Protein AF-A0A9D7DAE2-F1 (afdb_monomer_lite)

Radius of gyration: 44.85 Å; chains: 1; bounding box: 102×34×111 Å

Secondary structure (DSSP, 8-state):
---GGGSS-S---HHHHHHHHHHSHHHHHHHHHTSPP--HIIIIIHHHHHHHHHHHHHHHHHTTS----SHHHHHHHHHHHHHHHHHHHHHHHHHHHHHHHGGGGT----HHHHHHHHHHHTHHHHHHGGGGGSHHHHHHHHHHHHHHHHHHHHHHHHHHH--SSHHHHHHHHHHHHHHHHHHHHHHHHHHHHHHHHHHHHHHHHHHHTSPPPPPPP------HHHHHHHHHHHHS-BSSPPPHHHHHTTS-SEETTTEEEEEEEEEEETTEEEEEEEEEETTEEEEEEEEEEBTTS-HHHHHHHH-PPPSEEETTEEEEEEEETTEEEEEEE-SS-EEEEEE-SSEEEEEEESS-HHHHHHHHHHH-HHHHHHHH--

Sequence (378 aa):
MTTVDELYGPRPGLFARVRNILIAPQAEWRRIASEDPAPLISSYVLPLALLGAIVSLAANVGYGGHFTLNADLAWKGVSAALYVVFVIVGVSIAAFVINALAPRFGAEANADHAKRLAAYAATPILVATCAAIAPPIAGGVVAAGVIYALVLLALGMQPLMQLREPENSVPRFTVTFTAIAAALFALAATFVGPLIHSGREALTGAIVTVAPPPAAPQIPVRSGAELSVERLSQTNAAFLLIDPARLAEQFPESAPGGFARQSVAVAQGGGIARADAVYRLNASTLSLTIIQFSHDVDSAAFTALLDVKPDGAQQGGYDRTQSIDGRFYAEEVREASSRYIVIGRGVVMIAQGGVTMDQARAAVETIGLQRLEGMFGR

pLDDT: mean 88.46, std 11.74, range [33.94, 97.88]

Foldseek 3Di:
DDDPDVVDDDDDAQVVLLVCCQPPVLVSLLVLLPDDFDPCLVRHQQVLLLVLLVLLLVLCCVVVPDDDPALVNVLSNVVSVVSSVCSSVLLQVQLVLCLVCLVVQAFHRDSRLSSSLSSSLLSQLSVLSSCSNPVVCSVVSNVVSVVSSLVSSLSNCCSRRVGPDSVPRSVVVSVVSVVVSVVVVVVCCVPVVVVSVVVSVVSNVVRCVVDDDPPDDDDDDDDPQLVLLLVCLQPQAFADDDALVVVQVLADQAAPPGWGWDDKDWDDDQQKTKIWIWTDDVPKIKIKMKIFGHNSHDSVVSSVVVVQDDFDDDAQGTWDWDDDPSKIWIWDDHNQKIWIWIRDRRMIMIMIIRDDPVRSVRRVVSSPPVVCCVVGRD

Structure (mmCIF, N/CA/C/O backbone):
data_AF-A0A9D7DAE2-F1
#
_entry.id   AF-A0A9D7DAE2-F1
#
loop_
_atom_site.group_PDB
_atom_site.id
_atom_site.type_symbol
_atom_site.label_atom_id
_atom_site.label_alt_id
_atom_site.label_comp_id
_atom_site.label_asym_id
_atom_site.label_entity_id
_atom_site.label_seq_id
_atom_site.pdbx_PDB_ins_code
_atom_site.Cartn_x
_atom_site.Cartn_y
_atom_site.Cartn_z
_atom_site.occupancy
_atom_site.B_iso_or_equiv
_atom_site.auth_seq_id
_atom_site.auth_comp_id
_atom_site.auth_asym_id
_atom_site.auth_atom_id
_atom_site.pdbx_PDB_model_num
ATOM 1 N N . MET A 1 1 ? -44.362 18.526 43.473 1.00 38.22 1 MET A N 1
ATOM 2 C CA . MET A 1 1 ? -44.055 17.212 42.875 1.00 38.22 1 MET A CA 1
ATOM 3 C C . MET A 1 1 ? -43.552 17.495 41.466 1.00 38.22 1 MET A C 1
ATOM 5 O O . MET A 1 1 ? -44.323 17.475 40.522 1.00 38.22 1 MET A O 1
ATOM 9 N N . THR A 1 2 ? -42.302 17.942 41.359 1.00 33.94 2 THR A N 1
ATOM 10 C CA . THR A 1 2 ? -41.635 18.245 40.088 1.00 33.94 2 THR A CA 1
ATOM 11 C C . THR A 1 2 ? -41.002 16.951 39.604 1.00 33.94 2 THR A C 1
ATOM 13 O O . THR A 1 2 ? -40.150 16.369 40.274 1.00 33.94 2 THR A O 1
ATOM 16 N N . THR A 1 3 ? -41.522 16.424 38.504 1.00 39.72 3 THR A N 1
ATOM 17 C CA . THR A 1 3 ? -41.048 15.187 37.893 1.00 39.72 3 THR A CA 1
ATOM 18 C C . THR A 1 3 ? -39.612 15.376 37.411 1.00 39.72 3 THR A C 1
ATOM 20 O O . THR A 1 3 ? -39.263 16.407 36.845 1.00 39.72 3 THR A O 1
ATOM 23 N N . VAL A 1 4 ? -38.781 14.358 37.637 1.00 44.59 4 VAL A N 1
ATOM 24 C CA . VAL A 1 4 ? -37.342 14.284 37.306 1.00 44.59 4 VAL A CA 1
ATOM 25 C C . VAL A 1 4 ? -37.045 14.538 35.808 1.00 44.59 4 VAL A C 1
ATOM 27 O O . VAL A 1 4 ? -35.896 14.754 35.431 1.00 44.59 4 VAL A O 1
ATOM 30 N N . ASP A 1 5 ? -38.086 14.598 34.977 1.00 41.31 5 ASP A N 1
ATOM 31 C CA . ASP A 1 5 ? -38.067 14.851 33.534 1.00 41.31 5 ASP A CA 1
ATOM 32 C C . ASP A 1 5 ? -37.580 16.257 33.118 1.00 41.31 5 ASP A C 1
ATOM 34 O O . ASP A 1 5 ? -37.055 16.422 32.020 1.00 41.31 5 ASP A O 1
ATOM 38 N N . GLU A 1 6 ? -37.688 17.287 33.969 1.00 41.75 6 GLU A N 1
ATOM 39 C CA . GLU A 1 6 ? -37.270 18.654 33.586 1.00 41.75 6 GLU A CA 1
ATOM 40 C C . GLU A 1 6 ? -35.762 18.922 33.752 1.00 41.75 6 GLU A C 1
ATOM 42 O O . GLU A 1 6 ? -35.220 19.829 33.120 1.00 41.75 6 GLU A O 1
ATOM 47 N N . LEU A 1 7 ? -35.048 18.132 34.564 1.00 40.34 7 LEU A N 1
ATOM 48 C CA . LEU A 1 7 ? -33.612 18.343 34.821 1.00 40.34 7 LEU A CA 1
ATOM 49 C C . LEU A 1 7 ? -32.708 17.773 33.718 1.00 40.34 7 LEU A C 1
ATOM 51 O O . LEU A 1 7 ? -31.549 18.171 33.591 1.00 40.34 7 LEU A O 1
ATOM 55 N N . TYR A 1 8 ? -33.241 16.871 32.894 1.00 47.28 8 TYR A N 1
ATOM 56 C CA . TYR A 1 8 ? -32.521 16.221 31.810 1.00 47.28 8 TYR A CA 1
ATOM 57 C C . TYR A 1 8 ? -33.425 16.200 30.582 1.00 47.28 8 TYR A C 1
ATOM 59 O O . TYR A 1 8 ? -34.114 15.218 30.351 1.00 47.28 8 TYR A O 1
ATOM 67 N N . GLY A 1 9 ? -33.415 17.280 29.791 1.00 56.16 9 GLY A N 1
ATOM 68 C CA . GLY A 1 9 ? -34.181 17.369 28.540 1.00 56.16 9 GLY A CA 1
ATOM 69 C C . GLY A 1 9 ? -33.948 16.192 27.564 1.00 56.16 9 GLY A C 1
ATOM 70 O O . GLY A 1 9 ? -33.180 15.273 27.867 1.00 56.16 9 GLY A O 1
ATOM 71 N N . PRO A 1 10 ? -34.552 16.210 26.359 1.00 64.69 10 PRO A N 1
ATOM 72 C CA . PRO 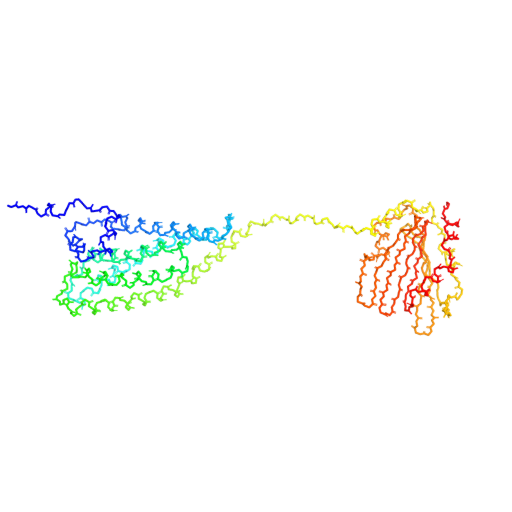A 1 10 ? -34.526 15.083 25.418 1.00 64.69 10 PRO A CA 1
ATOM 73 C C . PRO A 1 10 ? -33.120 14.495 25.226 1.00 64.69 10 PRO A C 1
ATOM 75 O O . PRO A 1 10 ? -32.122 15.225 25.285 1.00 64.69 10 PRO A O 1
ATOM 78 N N . ARG A 1 11 ? -33.045 13.166 25.018 1.00 69.56 11 ARG A N 1
ATOM 79 C CA . ARG A 1 11 ? -31.779 12.426 24.848 1.00 69.56 11 ARG A CA 1
ATOM 80 C C . ARG A 1 11 ? -30.824 13.232 23.954 1.00 69.56 11 ARG A C 1
ATOM 82 O O . ARG A 1 11 ? -31.198 13.556 22.824 1.00 69.56 11 ARG A O 1
ATOM 89 N N . PRO A 1 12 ? -29.618 13.580 24.436 1.00 76.75 12 PRO A N 1
ATOM 90 C CA . PRO A 1 12 ? -28.704 14.417 23.679 1.00 76.75 12 PRO A CA 1
ATOM 91 C C . PRO A 1 12 ? -28.351 13.728 22.361 1.00 76.75 12 PRO A C 1
ATOM 93 O O . PRO A 1 12 ? -28.121 12.517 22.319 1.00 76.75 12 PRO A O 1
ATOM 96 N N . GLY A 1 13 ? -28.290 14.513 21.283 1.00 84.56 13 GLY A N 1
ATOM 97 C CA . GLY A 1 13 ? -27.824 14.023 19.988 1.00 84.56 13 GLY A CA 1
ATOM 98 C C . GLY A 1 13 ? -26.397 13.467 20.070 1.00 84.56 13 GLY A C 1
ATOM 99 O O . GLY A 1 13 ? -25.650 13.789 20.997 1.00 84.56 13 GLY A O 1
ATOM 100 N N . LEU A 1 14 ? -26.000 12.660 19.078 1.00 88.25 14 LEU A N 1
ATOM 101 C CA . LEU A 1 14 ? -24.721 11.931 19.059 1.00 88.25 14 LEU A CA 1
ATOM 102 C C . LEU A 1 14 ? -23.519 12.813 19.429 1.00 88.25 14 LEU A C 1
ATOM 104 O O . LEU A 1 14 ? -22.756 12.475 20.328 1.00 88.25 14 LEU A O 1
ATOM 108 N N . PHE A 1 15 ? -23.385 13.975 18.785 1.00 90.31 15 PHE A N 1
ATOM 109 C CA . PHE A 1 15 ? -22.288 14.906 19.055 1.00 90.31 15 PHE A CA 1
ATOM 110 C C . PHE A 1 15 ? -22.297 15.430 20.498 1.00 90.31 15 PHE A C 1
ATOM 112 O O . PHE A 1 15 ? -21.257 15.464 21.153 1.00 90.31 15 PHE A O 1
ATOM 119 N N . ALA A 1 16 ? -23.470 15.807 21.017 1.00 91.69 16 ALA A N 1
ATOM 120 C CA . ALA A 1 16 ? -23.602 16.289 22.388 1.00 91.69 16 ALA A CA 1
ATOM 121 C C . ALA A 1 16 ? -23.250 15.189 23.401 1.00 91.69 16 ALA A C 1
ATOM 123 O O . ALA A 1 16 ? -22.529 15.464 24.357 1.00 91.69 16 ALA A O 1
ATOM 124 N N . ARG A 1 17 ? -23.675 13.941 23.153 1.00 93.75 17 ARG A N 1
ATOM 125 C CA . ARG A 1 17 ? -23.301 12.776 23.966 1.00 93.75 17 ARG A CA 1
ATOM 126 C C . ARG A 1 17 ? -21.788 12.557 23.980 1.00 93.75 17 ARG A C 1
ATOM 128 O O . ARG A 1 17 ? -21.206 12.467 25.056 1.00 93.75 17 ARG A O 1
ATOM 135 N N . VAL A 1 18 ? -21.159 12.517 22.802 1.00 95.25 18 VAL A N 1
ATOM 136 C CA . VAL A 1 18 ? -19.705 12.333 22.646 1.00 95.25 18 VAL A CA 1
ATOM 137 C C . VAL A 1 18 ? -18.937 13.440 23.362 1.00 95.25 18 VAL A C 1
ATOM 139 O O . VAL A 1 18 ? -18.018 13.170 24.126 1.00 95.25 18 VAL A O 1
ATOM 142 N N . ARG A 1 19 ? -19.331 14.701 23.176 1.00 94.75 19 ARG A N 1
ATOM 143 C CA . ARG A 1 19 ? -18.698 15.829 23.864 1.00 94.75 19 ARG A CA 1
ATOM 144 C C . ARG A 1 19 ? -18.835 15.707 25.380 1.00 94.75 19 ARG A C 1
ATOM 146 O O . ARG A 1 19 ? -17.855 15.868 26.099 1.00 94.75 19 ARG A O 1
ATOM 153 N N . ASN A 1 20 ? -20.041 15.445 25.875 1.00 94.81 20 ASN A N 1
ATOM 154 C CA . ASN A 1 20 ? -20.296 15.428 27.309 1.00 94.81 20 ASN A CA 1
ATOM 155 C C . ASN A 1 20 ? -19.577 14.269 28.006 1.00 94.81 20 ASN A C 1
ATOM 157 O O . ASN A 1 20 ? -19.015 14.482 29.076 1.00 94.81 20 ASN A O 1
ATOM 161 N N . ILE A 1 21 ? -19.531 13.076 27.401 1.00 95.94 21 ILE A N 1
ATOM 162 C CA . ILE A 1 21 ? -18.810 11.942 27.996 1.00 95.94 21 ILE A CA 1
ATOM 163 C C . ILE A 1 21 ? -17.293 12.182 28.014 1.00 95.94 21 ILE A C 1
ATOM 165 O O . ILE A 1 21 ? -16.621 11.699 28.917 1.00 95.94 21 ILE A O 1
ATOM 169 N N . LEU A 1 22 ? -16.755 12.963 27.068 1.00 96.38 22 LEU A N 1
ATOM 170 C CA . LEU A 1 22 ? -15.329 13.303 27.013 1.00 96.38 22 LEU A CA 1
ATOM 171 C C . LEU A 1 22 ? -14.930 14.488 27.906 1.00 96.38 22 LEU A C 1
ATOM 173 O O . LEU A 1 22 ? -13.782 14.567 28.327 1.00 96.38 22 LEU A O 1
ATOM 177 N N . ILE A 1 23 ? -15.836 15.434 28.167 1.00 96.62 23 ILE A N 1
ATOM 178 C CA . ILE A 1 23 ? -15.514 16.678 28.894 1.00 96.62 23 ILE A CA 1
ATOM 179 C C . ILE A 1 23 ? -16.057 16.660 30.329 1.00 96.62 23 ILE A C 1
ATOM 181 O O . ILE A 1 23 ? -15.416 17.173 31.241 1.00 96.62 23 ILE A O 1
ATOM 185 N N . ALA A 1 24 ? -17.226 16.057 30.551 1.00 94.88 24 ALA A N 1
ATOM 186 C CA . ALA A 1 24 ? -17.917 16.010 31.840 1.00 94.88 24 ALA A CA 1
ATOM 187 C C . ALA A 1 24 ? -18.358 14.573 32.208 1.00 94.88 24 ALA A C 1
ATOM 189 O O . ALA A 1 24 ? -19.539 14.336 32.494 1.00 94.88 24 ALA A O 1
ATOM 190 N N . PRO A 1 25 ? -17.428 13.596 32.246 1.00 95.00 25 PRO A N 1
ATOM 191 C CA . PRO A 1 25 ? -17.756 12.171 32.305 1.00 95.00 25 PRO A CA 1
ATOM 192 C C . PRO A 1 25 ? -18.604 11.773 33.516 1.00 95.00 25 PRO A C 1
ATOM 194 O O . PRO A 1 25 ? -19.551 11.010 33.382 1.00 95.00 25 PRO A O 1
ATOM 197 N N . GLN A 1 26 ? -18.315 12.301 34.708 1.00 93.00 26 GLN A N 1
ATOM 198 C CA . GLN A 1 26 ? -19.046 11.940 35.933 1.00 93.00 26 GLN A CA 1
ATOM 199 C C . GLN A 1 26 ? -20.511 12.401 35.923 1.00 93.00 26 GLN A C 1
ATOM 201 O O . GLN A 1 26 ? -21.384 11.742 36.488 1.00 93.00 26 GLN A O 1
ATOM 206 N N . ALA A 1 27 ? -20.790 13.568 35.336 1.00 92.69 27 ALA A N 1
ATOM 207 C CA . ALA A 1 27 ? -22.156 14.060 35.184 1.00 92.69 27 ALA A CA 1
ATOM 208 C C . ALA A 1 27 ? -22.896 13.249 34.114 1.00 92.69 27 ALA A C 1
ATOM 210 O O . ALA A 1 27 ? -24.037 12.840 34.326 1.00 92.69 27 ALA A O 1
ATOM 211 N N . GLU A 1 28 ? -22.217 12.954 33.007 1.00 94.06 28 GLU A N 1
ATOM 212 C CA . GLU A 1 28 ? -22.802 12.217 31.894 1.00 94.06 28 GLU A CA 1
ATOM 213 C C . GLU A 1 28 ? -23.089 10.749 32.249 1.00 94.06 28 GLU A C 1
ATOM 215 O O . GLU A 1 28 ? -24.164 10.252 31.931 1.00 94.06 28 GLU A O 1
ATOM 220 N N . TRP A 1 29 ? -22.209 10.067 32.992 1.00 95.12 29 TRP A N 1
ATOM 221 C CA . TRP A 1 29 ? -22.459 8.699 33.466 1.00 95.12 29 TRP A CA 1
ATOM 222 C C . TRP A 1 29 ? -23.688 8.596 34.372 1.00 95.12 29 TRP A C 1
ATOM 224 O O . TRP A 1 29 ? -24.456 7.643 34.247 1.00 95.12 29 TRP A O 1
ATOM 234 N N . ARG A 1 30 ? -23.910 9.585 35.251 1.00 92.00 30 ARG A N 1
ATOM 235 C CA . ARG A 1 30 ? -25.119 9.647 36.091 1.00 92.00 30 ARG A CA 1
ATOM 236 C C . ARG A 1 30 ? -26.384 9.769 35.247 1.00 92.00 30 ARG A C 1
ATOM 238 O O . ARG A 1 30 ? -27.369 9.108 35.548 1.00 92.00 30 ARG A O 1
ATOM 245 N N . ARG A 1 31 ? -26.333 10.558 34.170 1.00 91.44 31 ARG A N 1
ATOM 246 C CA . ARG A 1 31 ? -27.439 10.682 33.215 1.00 91.44 31 ARG A CA 1
ATOM 247 C C . ARG A 1 31 ? -27.664 9.389 32.426 1.00 91.44 31 ARG A C 1
ATOM 249 O O . ARG A 1 31 ? -28.794 8.941 32.308 1.00 91.44 31 ARG A O 1
ATOM 256 N N . ILE A 1 32 ? -26.603 8.755 31.924 1.00 92.12 32 ILE A N 1
ATOM 257 C CA . ILE A 1 32 ? -26.689 7.490 31.168 1.00 92.12 32 ILE A CA 1
ATOM 258 C C . ILE A 1 32 ? -27.305 6.368 32.017 1.00 92.12 32 ILE A C 1
ATOM 260 O O . ILE A 1 32 ? -28.042 5.530 31.493 1.00 92.12 32 ILE A O 1
ATOM 264 N N . ALA A 1 33 ? -27.011 6.344 33.319 1.00 89.62 33 ALA A N 1
ATOM 265 C CA . ALA A 1 33 ? -27.566 5.359 34.242 1.00 89.62 33 ALA A CA 1
ATOM 266 C C . ALA A 1 33 ? -29.092 5.477 34.406 1.00 89.62 33 ALA A C 1
ATOM 268 O O . ALA A 1 33 ? -29.746 4.463 34.627 1.00 89.62 33 ALA A O 1
ATOM 269 N N . SER A 1 34 ? -29.664 6.677 34.256 1.00 87.69 34 SER A N 1
ATOM 270 C CA . SER A 1 34 ? -31.111 6.910 34.361 1.00 87.69 34 SER A CA 1
ATOM 271 C C . SER A 1 34 ? -31.864 6.801 33.031 1.00 87.69 34 SER A C 1
ATOM 273 O O . SER A 1 34 ? -33.070 7.014 32.999 1.00 87.69 34 SER A O 1
ATOM 275 N N . GLU A 1 35 ? -31.182 6.520 31.919 1.00 87.38 35 GLU A N 1
ATOM 276 C CA . GLU A 1 35 ? -31.814 6.460 30.598 1.00 87.38 35 GLU A CA 1
ATOM 277 C C . GLU A 1 35 ? -32.390 5.080 30.266 1.00 87.38 35 GLU A C 1
ATOM 279 O O . GLU A 1 35 ? -31.825 4.037 30.610 1.00 87.38 35 GLU A O 1
ATOM 284 N N . ASP A 1 36 ? -33.468 5.065 29.482 1.00 83.38 36 ASP A N 1
ATOM 285 C CA . ASP A 1 36 ? -34.038 3.822 28.962 1.00 83.38 36 ASP A CA 1
ATOM 286 C C . ASP A 1 36 ? -33.060 3.076 28.036 1.00 83.38 36 ASP A C 1
ATOM 288 O O . ASP A 1 36 ? -32.131 3.679 27.481 1.00 83.38 36 ASP A O 1
ATOM 292 N N . PRO A 1 37 ? -33.258 1.766 27.812 1.00 79.50 37 PRO A N 1
ATOM 293 C CA . PRO A 1 37 ? -32.494 1.010 26.826 1.00 79.50 37 PRO A CA 1
ATOM 294 C C . PRO A 1 37 ? -32.535 1.640 25.430 1.00 79.50 37 PRO A C 1
ATOM 296 O O . PRO A 1 37 ? -33.522 2.248 25.008 1.00 79.50 37 PRO A O 1
ATOM 299 N N . ALA A 1 38 ? -31.425 1.507 24.708 1.00 81.88 38 ALA A N 1
ATOM 300 C CA . ALA A 1 38 ? -31.277 1.976 23.339 1.00 81.88 38 ALA A CA 1
ATOM 301 C C . ALA A 1 38 ? -30.402 0.995 22.543 1.00 81.88 38 ALA A C 1
ATOM 303 O O . ALA A 1 38 ? -29.511 0.363 23.121 1.00 81.88 38 ALA A O 1
ATOM 304 N N . PRO A 1 39 ? -30.609 0.873 21.220 1.00 86.06 39 PRO A N 1
ATOM 305 C CA . PRO A 1 39 ? -29.785 0.032 20.359 1.00 86.06 39 PRO A CA 1
ATOM 306 C C . PRO A 1 39 ? -28.421 0.695 20.094 1.00 86.06 39 PRO A C 1
ATOM 308 O O . PRO A 1 39 ? -28.148 1.211 19.014 1.00 86.06 39 PRO A O 1
ATOM 311 N N . LEU A 1 40 ? -27.545 0.676 21.102 1.00 90.44 40 LEU A N 1
ATOM 312 C CA . LEU A 1 40 ? -26.282 1.426 21.115 1.00 90.44 40 LEU A CA 1
ATOM 313 C C . LEU A 1 40 ? -25.340 1.104 19.956 1.00 90.44 40 LEU A C 1
ATOM 315 O O . LEU A 1 40 ? -24.618 1.987 19.495 1.00 90.44 40 LEU A O 1
ATOM 319 N N . ILE A 1 41 ? -25.331 -0.143 19.478 1.00 90.19 41 ILE A N 1
ATOM 320 C CA . ILE A 1 41 ? -24.462 -0.520 18.361 1.00 90.19 41 ILE A CA 1
ATOM 321 C C . ILE A 1 41 ? -24.855 0.270 17.112 1.00 90.19 41 ILE A C 1
ATOM 323 O O . ILE A 1 41 ? -23.998 0.923 16.531 1.00 90.19 41 ILE A O 1
ATOM 327 N N . SER A 1 42 ? -26.132 0.279 16.726 1.00 90.31 42 SER A N 1
ATOM 328 C CA . SER A 1 42 ? -26.582 0.971 15.514 1.00 90.31 42 SER A CA 1
ATOM 329 C C . SER A 1 42 ? -26.685 2.486 15.692 1.00 90.31 42 SER A C 1
ATOM 331 O O . SER A 1 42 ? -26.388 3.220 14.756 1.00 90.31 42 SER A O 1
ATOM 333 N N . SER A 1 43 ? -27.091 2.970 16.872 1.00 90.94 43 SER A N 1
ATOM 334 C CA . SER A 1 43 ? -27.352 4.399 17.092 1.00 90.94 43 SER A CA 1
ATOM 335 C C . SER A 1 43 ? -26.140 5.205 17.572 1.00 90.94 43 SER A C 1
ATOM 337 O O . SER A 1 43 ? -26.180 6.431 17.506 1.00 90.94 43 SER A O 1
ATOM 339 N N . TYR A 1 44 ? -25.089 4.556 18.088 1.00 93.94 44 TYR A N 1
ATOM 340 C CA . TYR A 1 44 ? -23.930 5.237 18.683 1.00 93.94 44 TYR A CA 1
ATOM 341 C C . TYR A 1 44 ? -22.591 4.715 18.151 1.00 93.94 44 TYR A C 1
ATOM 343 O O . TYR A 1 44 ? -21.810 5.483 17.597 1.00 93.94 44 TYR A O 1
ATOM 351 N N . VAL A 1 45 ? -22.325 3.412 18.272 1.00 95.88 45 VAL A N 1
ATOM 352 C CA . VAL A 1 45 ? -21.012 2.839 17.920 1.00 95.88 45 VAL A CA 1
ATOM 353 C C . VAL A 1 45 ? -20.791 2.830 16.408 1.00 95.88 45 VAL A C 1
ATOM 355 O O . VAL A 1 45 ? -19.751 3.285 15.943 1.00 95.88 45 VAL A O 1
ATOM 358 N N . LEU A 1 46 ? -21.769 2.356 15.634 1.00 95.12 46 LEU A N 1
ATOM 359 C CA . LEU A 1 46 ? -21.704 2.265 14.177 1.00 95.12 46 LEU A CA 1
ATOM 360 C C . LEU A 1 46 ? -21.454 3.622 13.496 1.00 95.12 46 LEU A C 1
ATOM 362 O O . LEU A 1 46 ? -20.523 3.684 12.697 1.00 95.12 46 LEU A O 1
ATOM 366 N N . PRO A 1 47 ? -22.190 4.716 13.786 1.00 94.81 47 PRO A N 1
ATOM 367 C CA . PRO A 1 47 ? -21.911 6.000 13.144 1.00 94.81 47 PRO A CA 1
ATOM 368 C C . PRO A 1 47 ? -20.516 6.547 13.486 1.00 94.81 47 PRO A C 1
ATOM 370 O O . PRO A 1 47 ? -19.864 7.119 12.615 1.00 94.81 47 PRO A O 1
ATOM 373 N N . LEU A 1 48 ? -20.013 6.331 14.708 1.00 95.12 48 LEU A N 1
ATOM 374 C CA . LEU A 1 48 ? -18.647 6.722 15.082 1.00 95.12 48 LEU A CA 1
ATOM 375 C C . LEU A 1 48 ? -17.583 5.852 14.400 1.00 95.12 48 LEU A C 1
ATOM 377 O O . LEU A 1 48 ? -16.563 6.367 13.945 1.00 95.12 48 LEU A O 1
ATOM 381 N N . ALA A 1 49 ? -17.832 4.548 14.281 1.00 96.25 49 ALA A N 1
ATOM 382 C CA . ALA A 1 49 ? -16.968 3.632 13.547 1.00 96.25 49 ALA A CA 1
ATOM 383 C C . ALA A 1 49 ? -16.918 3.990 12.055 1.00 96.25 49 ALA A C 1
ATOM 385 O O . ALA A 1 49 ? -15.843 4.037 11.468 1.00 96.25 49 ALA A O 1
ATOM 386 N N . LEU A 1 50 ? -18.059 4.312 11.441 1.00 95.81 50 LEU A N 1
ATOM 387 C CA . LEU A 1 50 ? -18.118 4.758 10.048 1.00 95.81 50 LEU A CA 1
ATOM 388 C C . LEU A 1 50 ? -17.364 6.074 9.846 1.00 95.81 50 LEU A C 1
ATOM 390 O O . LEU A 1 50 ? -16.605 6.192 8.887 1.00 95.81 50 LEU A O 1
ATOM 394 N N . LEU A 1 51 ? -17.511 7.035 10.764 1.00 94.81 51 LEU A N 1
ATOM 395 C CA . LEU A 1 51 ? -16.745 8.280 10.723 1.00 94.81 51 LEU A CA 1
ATOM 396 C C . LEU A 1 51 ? -15.236 8.000 10.756 1.00 94.81 51 LEU A C 1
ATOM 398 O O . LEU A 1 51 ? -14.511 8.478 9.886 1.00 94.81 51 LEU A O 1
ATOM 402 N N . GLY A 1 52 ? -14.773 7.181 11.704 1.00 93.38 52 GLY A N 1
ATOM 403 C CA . GLY A 1 52 ? -13.364 6.791 11.797 1.00 93.38 52 GLY A CA 1
ATOM 404 C C . GLY A 1 52 ? -12.861 6.060 10.548 1.00 93.38 52 GLY A C 1
ATOM 405 O O . GLY A 1 52 ? -11.753 6.332 10.086 1.00 93.38 52 GLY A O 1
ATOM 406 N N . ALA A 1 53 ? -13.687 5.192 9.954 1.00 94.88 53 ALA A N 1
ATOM 407 C CA . ALA A 1 53 ? -13.370 4.465 8.725 1.00 94.88 53 ALA A CA 1
ATOM 408 C C . ALA A 1 53 ? -13.187 5.414 7.534 1.00 94.88 53 ALA A C 1
ATOM 410 O O . ALA A 1 53 ? -12.191 5.322 6.819 1.00 94.88 53 ALA A O 1
ATOM 411 N N . ILE A 1 54 ? -14.121 6.353 7.350 1.00 94.69 54 ILE A N 1
ATOM 412 C CA . ILE A 1 54 ? -14.088 7.346 6.269 1.00 94.69 54 ILE A CA 1
ATOM 413 C C . ILE A 1 54 ? -12.878 8.266 6.431 1.00 94.69 54 ILE A C 1
ATOM 415 O O . ILE A 1 54 ? -12.147 8.491 5.470 1.00 94.69 54 ILE A O 1
ATOM 419 N N . VAL A 1 55 ? -12.640 8.767 7.646 1.00 93.25 55 VAL A N 1
ATOM 420 C CA . VAL A 1 55 ? -11.511 9.657 7.942 1.00 93.25 55 VAL A CA 1
ATOM 421 C C . VAL A 1 55 ? -10.181 8.947 7.700 1.00 93.25 55 VAL A C 1
ATOM 423 O O . VAL A 1 55 ? -9.299 9.491 7.036 1.00 93.25 55 VAL A O 1
ATOM 426 N N . SER A 1 56 ? -10.052 7.711 8.183 1.00 89.81 56 SER A N 1
ATOM 427 C CA . SER A 1 56 ? -8.846 6.907 7.982 1.00 89.81 56 SER A CA 1
ATOM 428 C C . SER A 1 56 ? -8.626 6.596 6.505 1.00 89.81 56 SER A C 1
ATOM 430 O O . SER A 1 56 ? -7.507 6.740 6.017 1.00 89.81 56 SER A O 1
ATOM 432 N N . LEU A 1 57 ? -9.673 6.220 5.766 1.00 91.31 57 LEU A N 1
ATOM 433 C CA . LEU A 1 57 ? -9.589 5.968 4.328 1.00 91.31 57 LEU A CA 1
ATOM 434 C C . LEU A 1 57 ? -9.146 7.225 3.570 1.00 91.31 57 LEU A C 1
ATOM 436 O O . LEU A 1 57 ? -8.198 7.163 2.789 1.00 91.31 57 LEU A O 1
ATOM 440 N N . ALA A 1 58 ? -9.781 8.367 3.839 1.00 90.25 58 ALA A N 1
ATOM 441 C CA . ALA A 1 58 ? -9.450 9.640 3.209 1.00 90.25 58 ALA A CA 1
ATOM 442 C C . ALA A 1 58 ? -7.998 10.054 3.487 1.00 90.25 58 ALA A C 1
ATOM 444 O O . ALA A 1 58 ? -7.286 10.439 2.561 1.00 90.25 58 ALA A O 1
ATOM 445 N N . ALA A 1 59 ? -7.528 9.907 4.730 1.00 87.69 59 ALA A N 1
ATOM 446 C CA . ALA A 1 59 ? -6.140 10.187 5.088 1.00 87.69 59 ALA A CA 1
ATOM 447 C C . ALA A 1 59 ? -5.159 9.251 4.360 1.00 87.69 59 ALA A C 1
ATOM 449 O O . ALA A 1 59 ? -4.188 9.714 3.767 1.00 87.69 59 ALA A O 1
ATOM 450 N N . ASN A 1 60 ? -5.435 7.943 4.331 1.00 83.94 60 ASN A N 1
ATOM 451 C CA . ASN A 1 60 ? -4.584 6.960 3.648 1.00 83.94 60 ASN A CA 1
ATOM 452 C C . ASN A 1 60 ? -4.520 7.174 2.127 1.00 83.94 60 ASN A C 1
ATOM 454 O O . ASN A 1 60 ? -3.501 6.878 1.500 1.00 83.94 60 ASN A O 1
ATOM 458 N N . VAL A 1 61 ? -5.596 7.675 1.520 1.00 85.88 61 VAL A N 1
ATOM 459 C CA . VAL A 1 61 ? -5.611 8.061 0.104 1.00 85.88 61 VAL A CA 1
ATOM 460 C C . VAL A 1 61 ? -4.855 9.377 -0.106 1.00 85.88 61 VAL A C 1
ATOM 462 O O . VAL A 1 61 ? -4.019 9.449 -1.002 1.00 85.88 61 VAL A O 1
ATOM 465 N N . GLY A 1 62 ? -5.085 10.385 0.741 1.00 83.50 62 GLY A N 1
ATOM 466 C CA . GLY A 1 62 ? -4.477 11.714 0.624 1.00 83.50 62 GLY A CA 1
ATOM 467 C C . GLY A 1 62 ? -2.958 11.725 0.817 1.00 83.50 62 GLY A C 1
ATOM 468 O O . GLY A 1 62 ? -2.242 12.308 0.008 1.00 83.50 62 GLY A O 1
ATOM 469 N N . TYR A 1 63 ? -2.442 11.029 1.835 1.00 77.25 63 TYR A N 1
ATOM 470 C CA . TYR A 1 63 ? -0.994 10.907 2.071 1.00 77.25 63 TYR A CA 1
ATOM 471 C C . TYR A 1 63 ? -0.295 9.954 1.100 1.00 77.25 63 TYR A C 1
ATOM 473 O O . TYR A 1 63 ? 0.925 9.998 0.965 1.00 77.25 63 TYR A O 1
ATOM 481 N N . GLY A 1 64 ? -1.058 9.104 0.412 1.00 67.19 64 GLY A N 1
ATOM 482 C CA . GLY A 1 64 ? -0.534 8.151 -0.556 1.00 67.19 64 GLY A CA 1
ATOM 483 C C . GLY A 1 64 ? -0.056 8.778 -1.864 1.00 67.19 64 GLY A C 1
ATOM 484 O O . GLY A 1 64 ? 0.478 8.038 -2.673 1.00 67.19 64 GLY A O 1
ATOM 485 N N . GLY A 1 65 ? -0.256 10.083 -2.104 1.00 57.81 65 GLY A N 1
ATOM 486 C CA . GLY A 1 65 ? 0.306 10.851 -3.232 1.00 57.81 65 GLY A CA 1
ATOM 487 C C . GLY A 1 65 ? -0.253 10.543 -4.631 1.00 57.81 65 GLY A C 1
ATOM 488 O O . GLY A 1 65 ? -0.101 11.354 -5.540 1.00 57.81 65 GLY A O 1
ATOM 489 N N . HIS A 1 66 ? -0.923 9.403 -4.817 1.00 61.59 66 HIS A N 1
ATOM 490 C CA . HIS A 1 66 ? -1.392 8.930 -6.119 1.00 61.59 66 HIS A CA 1
ATOM 491 C C . HIS A 1 66 ? -2.782 8.289 -5.975 1.00 61.59 66 HIS A C 1
ATOM 493 O O . HIS A 1 66 ? -2.931 7.250 -5.331 1.00 61.59 66 HIS A O 1
ATOM 499 N N . PHE A 1 67 ? -3.812 8.871 -6.600 1.00 70.81 67 PHE A N 1
ATOM 500 C CA . PHE A 1 67 ? -5.114 8.213 -6.746 1.00 70.81 67 PHE A CA 1
ATOM 501 C C . PHE A 1 67 ? -5.069 7.315 -7.982 1.00 70.81 67 PHE A C 1
ATOM 503 O O . PHE A 1 67 ? -5.241 7.773 -9.109 1.00 70.81 67 PHE A O 1
ATOM 510 N N . THR A 1 68 ? -4.783 6.033 -7.773 1.00 68.56 68 THR A N 1
ATOM 511 C CA . THR A 1 68 ? -4.777 5.028 -8.841 1.00 68.56 68 THR A CA 1
ATOM 512 C C . THR A 1 68 ? -5.749 3.916 -8.473 1.00 68.56 68 THR A C 1
ATOM 514 O O . THR A 1 68 ? -5.745 3.428 -7.344 1.00 68.56 68 THR A O 1
ATOM 517 N N . LEU A 1 69 ? -6.624 3.539 -9.410 1.00 72.94 69 LEU A N 1
ATOM 518 C CA . LEU A 1 69 ? -7.531 2.403 -9.238 1.00 72.94 69 LEU A CA 1
ATOM 519 C C . LEU A 1 69 ? -6.706 1.114 -9.332 1.00 72.94 69 LEU A C 1
ATOM 521 O O . LEU A 1 69 ? -6.509 0.567 -10.412 1.00 72.94 69 LEU A O 1
ATOM 525 N N . ASN A 1 70 ? -6.158 0.677 -8.203 1.00 73.69 70 ASN A N 1
ATOM 526 C CA . ASN A 1 70 ? -5.278 -0.480 -8.109 1.00 73.69 70 ASN A CA 1
ATOM 527 C C . ASN A 1 70 ? -5.591 -1.320 -6.858 1.00 73.69 70 ASN A C 1
ATOM 529 O O . ASN A 1 70 ? -6.480 -0.998 -6.062 1.00 73.69 70 ASN A O 1
ATOM 533 N N . ALA A 1 71 ? -4.833 -2.401 -6.672 1.00 79.31 71 ALA A N 1
ATOM 534 C CA . ALA A 1 71 ? -4.974 -3.282 -5.516 1.00 79.31 71 ALA A CA 1
ATOM 535 C C . ALA A 1 71 ? -4.763 -2.574 -4.172 1.00 79.31 71 ALA A C 1
ATOM 537 O O . ALA A 1 71 ? -5.376 -2.952 -3.177 1.00 79.31 71 ALA A O 1
ATOM 538 N N . ASP A 1 72 ? -3.932 -1.532 -4.144 1.00 82.88 72 ASP A N 1
ATOM 539 C CA . ASP A 1 72 ? -3.673 -0.751 -2.938 1.00 82.88 72 ASP A CA 1
ATOM 540 C C . ASP A 1 72 ? -4.904 0.068 -2.519 1.00 82.88 72 ASP A C 1
ATOM 542 O O . ASP A 1 72 ? -5.294 0.049 -1.351 1.00 82.88 72 ASP A O 1
ATOM 546 N N . LEU A 1 73 ? -5.591 0.711 -3.469 1.00 84.75 73 LEU A N 1
ATOM 547 C CA . LEU A 1 73 ? -6.847 1.410 -3.192 1.00 84.75 73 LEU A CA 1
ATOM 548 C C . LEU A 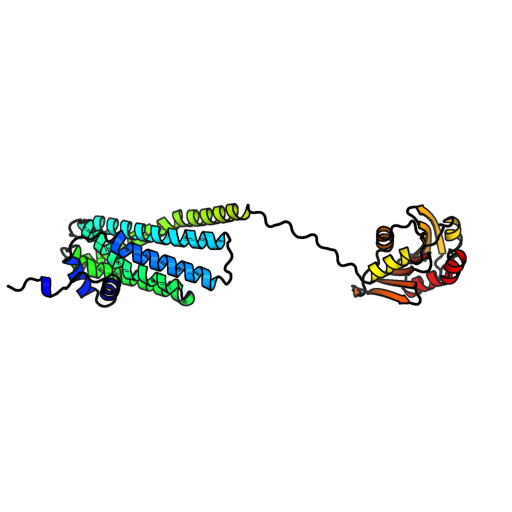1 73 ? -7.966 0.443 -2.776 1.00 84.75 73 LEU A C 1
ATOM 550 O O . LEU A 1 73 ? -8.697 0.726 -1.825 1.00 84.75 73 LEU A O 1
ATOM 554 N N . ALA A 1 74 ? -8.079 -0.710 -3.443 1.00 86.19 74 ALA A N 1
ATOM 555 C CA . ALA A 1 74 ? -9.039 -1.747 -3.065 1.00 86.19 74 ALA A CA 1
ATOM 556 C C . ALA A 1 74 ? -8.787 -2.239 -1.630 1.00 86.19 74 ALA A C 1
ATOM 558 O O . ALA A 1 74 ? -9.715 -2.323 -0.823 1.00 86.19 74 ALA A O 1
ATOM 559 N N . TRP A 1 75 ? -7.522 -2.481 -1.279 1.00 88.94 75 TRP A N 1
ATOM 560 C CA . TRP A 1 75 ? -7.128 -2.880 0.066 1.00 88.94 75 TRP A CA 1
ATOM 561 C C . TRP A 1 75 ? -7.420 -1.804 1.116 1.00 88.94 75 TRP A C 1
ATOM 563 O O . TRP A 1 75 ? -7.909 -2.129 2.195 1.00 88.94 75 TRP A O 1
ATOM 573 N N . LYS A 1 76 ? -7.187 -0.522 0.806 1.00 89.12 76 LYS A N 1
ATOM 574 C CA . LYS A 1 76 ? -7.575 0.603 1.675 1.00 89.12 76 LYS A CA 1
ATOM 575 C C . LYS A 1 76 ? -9.086 0.616 1.948 1.00 89.12 76 LYS A C 1
ATOM 577 O O . LYS A 1 76 ? -9.503 0.870 3.075 1.00 89.12 76 LYS A O 1
ATOM 582 N N . GLY A 1 77 ? -9.908 0.292 0.949 1.00 89.75 77 GLY A N 1
ATOM 583 C CA . GLY A 1 77 ? -11.354 0.125 1.129 1.00 89.75 77 GLY A CA 1
ATOM 584 C C . GLY A 1 77 ? -11.711 -1.065 2.029 1.00 89.75 77 GLY A C 1
ATOM 585 O O . GLY A 1 77 ? -12.499 -0.925 2.965 1.00 89.75 77 GLY A O 1
ATOM 586 N N . VAL A 1 78 ? -11.091 -2.225 1.793 1.00 91.25 78 VAL A N 1
ATOM 587 C CA . VAL A 1 78 ? -11.290 -3.434 2.614 1.00 91.25 78 VAL A CA 1
ATOM 588 C C . VAL A 1 78 ? -10.862 -3.199 4.063 1.00 91.25 78 VAL A C 1
ATOM 590 O O . VAL A 1 78 ? -11.587 -3.571 4.984 1.00 91.25 78 VAL A O 1
ATOM 593 N N . SER A 1 79 ? -9.726 -2.540 4.294 1.00 90.44 79 SER A N 1
ATOM 594 C CA . SER A 1 79 ? -9.236 -2.249 5.643 1.00 90.44 79 SER A CA 1
ATOM 595 C C . SER A 1 79 ? -10.155 -1.283 6.398 1.00 90.44 79 SER A C 1
ATOM 597 O O . SER A 1 79 ? -10.403 -1.490 7.586 1.00 90.44 79 SER A O 1
ATOM 599 N N . ALA A 1 80 ? -10.743 -0.296 5.712 1.00 92.75 80 ALA A N 1
ATOM 600 C CA . ALA A 1 80 ? -11.757 0.584 6.290 1.00 92.75 80 ALA A CA 1
ATOM 601 C C . ALA A 1 80 ? -13.023 -0.188 6.710 1.00 92.75 80 ALA A C 1
ATOM 603 O O . ALA A 1 80 ? -13.563 0.054 7.790 1.00 92.75 80 ALA A O 1
ATOM 604 N N . ALA A 1 81 ? -13.470 -1.160 5.907 1.00 93.94 81 ALA A N 1
ATOM 605 C CA . ALA A 1 81 ? -14.594 -2.026 6.268 1.00 93.94 81 ALA A CA 1
ATOM 606 C C . ALA A 1 81 ? -14.260 -2.942 7.461 1.00 93.94 81 ALA A C 1
ATOM 608 O O . ALA A 1 81 ? -15.046 -3.048 8.405 1.00 93.94 81 ALA A O 1
ATOM 609 N N . LEU A 1 82 ? -13.070 -3.554 7.462 1.00 93.50 82 LEU A N 1
ATOM 610 C CA . LEU A 1 82 ? -12.586 -4.390 8.565 1.00 93.50 82 LEU A CA 1
ATOM 611 C C . LEU A 1 82 ? -12.486 -3.608 9.879 1.00 93.50 82 LEU A C 1
ATOM 613 O O . LEU A 1 82 ? -12.840 -4.142 10.928 1.00 93.50 82 LEU A O 1
ATOM 617 N N . TYR A 1 83 ? -12.071 -2.340 9.836 1.00 94.06 83 TYR A N 1
ATOM 618 C CA . TYR A 1 83 ? -12.048 -1.473 11.014 1.00 94.06 83 TYR A CA 1
ATOM 619 C C . TYR A 1 83 ? -13.430 -1.360 11.675 1.00 94.06 83 TYR A C 1
ATOM 621 O O . TYR A 1 83 ? -13.544 -1.556 12.886 1.00 94.06 83 TYR A O 1
ATOM 629 N N . VAL A 1 84 ? -14.491 -1.119 10.894 1.00 96.44 84 VAL A N 1
ATOM 630 C CA . VAL A 1 84 ? -15.864 -1.040 11.425 1.00 96.44 84 VAL A CA 1
ATOM 631 C C . VAL A 1 84 ? -16.261 -2.352 12.103 1.00 96.44 84 VAL A C 1
ATOM 633 O O . VAL A 1 84 ? -16.796 -2.339 13.213 1.00 96.44 84 VAL A O 1
ATOM 636 N N . VAL A 1 85 ? -15.949 -3.487 11.471 1.00 96.00 85 VAL A N 1
ATOM 637 C CA . VAL A 1 85 ? -16.216 -4.819 12.033 1.00 96.00 85 VAL A CA 1
ATOM 638 C C . VAL A 1 85 ? -15.466 -5.012 13.352 1.00 96.00 85 VAL A C 1
ATOM 640 O O . VAL A 1 85 ? -16.078 -5.396 14.349 1.00 96.00 85 VAL A O 1
ATOM 643 N N . PHE A 1 86 ? -14.169 -4.696 13.405 1.00 94.31 86 PHE A N 1
ATOM 644 C CA . PHE A 1 86 ? -13.366 -4.856 14.618 1.00 94.31 86 PHE A CA 1
ATOM 645 C C . PHE A 1 86 ? -13.797 -3.938 15.756 1.00 94.31 86 PHE A C 1
ATOM 647 O O . PHE A 1 86 ? -13.745 -4.361 16.908 1.00 94.31 86 PHE A O 1
ATOM 654 N N . VAL A 1 87 ? -14.277 -2.727 15.469 1.00 95.88 87 VAL A N 1
ATOM 655 C CA . VAL A 1 87 ? -14.861 -1.851 16.493 1.00 95.88 87 VAL A CA 1
ATOM 656 C C . VAL A 1 87 ? -16.097 -2.496 17.120 1.00 95.88 87 VAL A C 1
ATOM 658 O O . VAL A 1 87 ? -16.202 -2.574 18.345 1.00 95.88 87 VAL A O 1
ATOM 661 N N . ILE A 1 88 ? -17.024 -2.990 16.296 1.00 96.38 88 ILE A N 1
ATOM 662 C CA . ILE A 1 88 ? -18.268 -3.607 16.780 1.00 96.38 88 ILE A CA 1
ATOM 663 C C . ILE A 1 88 ? -17.958 -4.872 17.586 1.00 96.38 88 ILE A C 1
ATOM 665 O O . ILE A 1 88 ? -18.492 -5.059 18.684 1.00 96.38 88 ILE A O 1
ATOM 669 N N . VAL A 1 89 ? -17.066 -5.722 17.071 1.00 96.62 89 VAL A N 1
ATOM 670 C CA . VAL A 1 89 ? -16.614 -6.940 17.753 1.00 96.62 89 VAL A CA 1
ATOM 671 C C . VAL A 1 89 ? -15.898 -6.593 19.058 1.00 96.62 89 VAL A C 1
ATOM 673 O O . VAL A 1 89 ? -16.219 -7.169 20.093 1.00 96.62 89 VAL A O 1
ATOM 676 N N . GLY A 1 90 ? -14.994 -5.613 19.050 1.00 95.94 90 GLY A N 1
ATOM 677 C CA . GLY A 1 90 ? -14.237 -5.180 20.224 1.00 95.94 90 GLY A CA 1
ATOM 678 C C . GLY A 1 90 ? -15.132 -4.658 21.347 1.00 95.94 90 GLY A C 1
ATOM 679 O O . GLY A 1 90 ? -14.995 -5.092 22.489 1.00 95.94 90 GLY A O 1
ATOM 680 N N . VAL A 1 91 ? -16.109 -3.801 21.028 1.00 97.06 91 VAL A N 1
ATOM 681 C CA . VAL A 1 91 ? -17.101 -3.319 22.008 1.00 97.06 91 VAL A CA 1
ATOM 682 C C . VAL A 1 91 ? -17.959 -4.471 22.539 1.00 97.06 91 VAL A C 1
ATOM 684 O O . VAL A 1 91 ? -18.246 -4.526 23.735 1.00 97.06 91 VAL A O 1
ATOM 687 N N . SER A 1 92 ? -18.337 -5.420 21.681 1.00 96.38 92 SER A N 1
ATOM 688 C CA . SER A 1 92 ? -19.138 -6.585 22.080 1.00 96.38 92 SER A CA 1
ATOM 689 C C . SER A 1 92 ? -18.366 -7.529 23.009 1.00 96.38 92 SER A C 1
ATOM 691 O O . SER A 1 92 ? -18.908 -7.977 24.020 1.00 96.38 92 SER A O 1
ATOM 693 N N . ILE A 1 93 ? -17.088 -7.786 22.715 1.00 97.31 93 ILE A N 1
ATOM 694 C CA . ILE A 1 93 ? -16.186 -8.565 23.573 1.00 97.31 93 ILE A CA 1
ATOM 695 C C . ILE A 1 93 ? -15.977 -7.843 24.905 1.00 97.31 93 ILE A C 1
ATOM 697 O O . ILE A 1 93 ? -16.088 -8.469 25.956 1.00 97.31 93 ILE A O 1
ATOM 701 N N . ALA A 1 94 ? -15.737 -6.529 24.890 1.00 97.25 94 ALA A N 1
ATOM 702 C CA . ALA A 1 94 ? -15.599 -5.742 26.112 1.00 97.25 94 ALA A CA 1
ATOM 703 C C . ALA A 1 94 ? -16.858 -5.837 26.988 1.00 97.25 94 ALA A C 1
ATOM 705 O O . ALA A 1 94 ? -16.748 -6.111 28.181 1.00 97.25 94 ALA A O 1
ATOM 706 N N . ALA A 1 95 ? -18.051 -5.699 26.403 1.00 96.88 95 ALA A N 1
ATOM 707 C CA . ALA A 1 95 ? -19.316 -5.866 27.116 1.00 96.88 95 ALA A CA 1
ATOM 708 C C . ALA A 1 95 ? -19.460 -7.269 27.727 1.00 96.88 95 ALA A C 1
ATOM 710 O O . ALA A 1 95 ? -19.869 -7.405 28.880 1.00 96.88 95 ALA A O 1
ATOM 711 N N . PHE A 1 96 ? -19.088 -8.313 26.980 1.00 97.44 96 PHE A N 1
ATOM 712 C CA . PHE A 1 96 ? -19.094 -9.688 27.475 1.00 97.44 96 PHE A CA 1
ATOM 713 C C . PHE A 1 96 ? -18.142 -9.871 28.665 1.00 97.44 96 PHE A C 1
ATOM 715 O O . PHE A 1 96 ? -18.551 -10.401 29.698 1.00 97.44 96 PHE A O 1
ATOM 722 N N . VAL A 1 97 ? -16.901 -9.387 28.554 1.00 97.38 97 VAL A N 1
ATOM 723 C CA . VAL A 1 97 ? -15.903 -9.462 29.630 1.00 97.38 97 VAL A CA 1
ATOM 724 C C . VAL A 1 97 ? -16.380 -8.694 30.864 1.00 97.38 97 VAL A C 1
ATOM 726 O O . VAL A 1 97 ? -16.285 -9.218 31.971 1.00 97.38 97 VAL A O 1
ATOM 729 N N . ILE A 1 98 ? -16.951 -7.497 30.692 1.00 96.56 98 ILE A N 1
ATOM 730 C CA . ILE A 1 98 ? -17.500 -6.702 31.800 1.00 96.56 98 ILE A CA 1
ATOM 731 C C . ILE A 1 98 ? -18.608 -7.473 32.522 1.00 96.56 98 ILE A C 1
ATOM 733 O O . ILE A 1 98 ? -18.562 -7.614 33.743 1.00 96.56 98 ILE A O 1
ATOM 737 N N . ASN A 1 99 ? -19.573 -8.010 31.772 1.00 96.56 99 ASN A N 1
ATOM 738 C CA . ASN A 1 99 ? -20.687 -8.770 32.332 1.00 96.56 99 ASN A CA 1
ATOM 739 C C . ASN A 1 99 ? -20.217 -10.041 33.060 1.00 96.56 99 ASN A C 1
ATOM 741 O O . ASN A 1 99 ? -20.736 -10.374 34.120 1.00 96.56 99 ASN A O 1
ATOM 745 N N . ALA A 1 100 ? -19.214 -10.733 32.513 1.00 95.94 100 ALA A N 1
ATOM 746 C CA . ALA A 1 100 ? -18.648 -11.942 33.107 1.00 95.94 100 ALA A CA 1
ATOM 747 C C . ALA A 1 100 ? -17.812 -11.658 34.368 1.00 95.94 100 ALA A C 1
ATOM 749 O O . ALA A 1 100 ? -17.758 -12.488 35.278 1.00 95.94 100 ALA A O 1
ATOM 750 N N . LEU A 1 101 ? -17.149 -10.500 34.433 1.00 94.12 101 LEU A N 1
ATOM 751 C CA . LEU A 1 101 ? -16.375 -10.086 35.601 1.00 94.12 101 LEU A CA 1
ATOM 752 C C . LEU A 1 101 ? -17.262 -9.546 36.723 1.00 94.12 101 LEU A C 1
ATOM 754 O O . LEU A 1 101 ? -16.901 -9.724 37.881 1.00 94.12 101 LEU A O 1
ATOM 758 N N . ALA A 1 102 ? -18.402 -8.923 36.413 1.00 92.62 102 ALA A N 1
ATOM 759 C CA . ALA A 1 102 ? -19.233 -8.217 37.392 1.00 92.62 102 ALA A CA 1
ATOM 760 C C . ALA A 1 102 ? -19.529 -9.014 38.685 1.00 92.62 102 ALA A C 1
ATOM 762 O O . ALA A 1 102 ? -19.230 -8.485 39.763 1.00 92.62 102 ALA A O 1
ATOM 763 N N . PRO A 1 103 ? -19.950 -10.300 38.630 1.00 93.56 103 PRO A N 1
ATOM 764 C CA . PRO A 1 103 ? -20.206 -11.088 39.840 1.00 93.56 103 PRO A CA 1
ATOM 765 C C . PRO A 1 103 ? -18.979 -11.268 40.738 1.00 93.56 103 PRO A C 1
ATOM 767 O O . PRO A 1 103 ? -19.103 -11.341 41.958 1.00 93.56 103 PRO A O 1
ATOM 770 N N . ARG A 1 104 ? -17.773 -11.299 40.156 1.00 92.12 104 ARG A N 1
ATOM 771 C CA . ARG A 1 104 ? -16.509 -11.472 40.896 1.00 92.12 104 ARG A CA 1
ATOM 772 C C . ARG A 1 104 ? -16.130 -10.241 41.719 1.00 92.12 104 ARG A C 1
ATOM 774 O O . ARG A 1 104 ? -15.281 -10.339 42.597 1.00 92.12 104 ARG A O 1
ATOM 781 N N . PHE A 1 105 ? -16.755 -9.101 41.436 1.00 89.62 105 PHE A N 1
ATOM 782 C CA . PHE A 1 105 ? -16.513 -7.823 42.104 1.00 89.62 105 PHE A CA 1
ATOM 783 C C . PHE A 1 105 ? -17.750 -7.313 42.860 1.00 89.62 105 PHE A C 1
ATOM 785 O O . PHE A 1 105 ? -17.813 -6.143 43.230 1.00 89.62 105 PHE A O 1
ATOM 792 N N . GLY A 1 106 ? -18.726 -8.193 43.116 1.00 85.56 106 GLY A N 1
ATOM 793 C CA . GLY A 1 106 ? -19.903 -7.877 43.926 1.00 85.56 106 GLY A CA 1
ATOM 794 C C . GLY A 1 106 ? -20.961 -7.030 43.215 1.00 85.56 106 GLY A C 1
ATOM 795 O O . GLY A 1 106 ? -21.757 -6.398 43.901 1.00 85.56 106 GLY A O 1
ATOM 796 N N . ALA A 1 107 ? -20.955 -7.004 41.880 1.00 89.88 107 ALA A N 1
ATOM 797 C CA . ALA A 1 107 ? -22.022 -6.442 41.053 1.00 89.88 107 ALA A CA 1
ATOM 798 C C . ALA A 1 107 ? -22.864 -7.563 40.428 1.00 89.88 107 ALA A C 1
ATOM 800 O O . ALA A 1 107 ? -22.347 -8.634 40.104 1.00 89.88 107 ALA A O 1
ATOM 801 N N . GLU A 1 108 ? -24.152 -7.313 40.208 1.00 90.38 108 GLU A N 1
ATOM 802 C CA . GLU A 1 108 ? -24.998 -8.242 39.458 1.00 90.38 108 GLU A CA 1
ATOM 803 C C . GLU A 1 108 ? -24.638 -8.223 37.965 1.00 90.38 108 GLU A C 1
ATOM 805 O O . GLU A 1 108 ? -24.329 -7.180 37.382 1.00 90.38 108 GLU A O 1
ATOM 810 N N . ALA A 1 109 ? -24.667 -9.395 37.327 1.00 90.31 109 ALA A N 1
ATOM 811 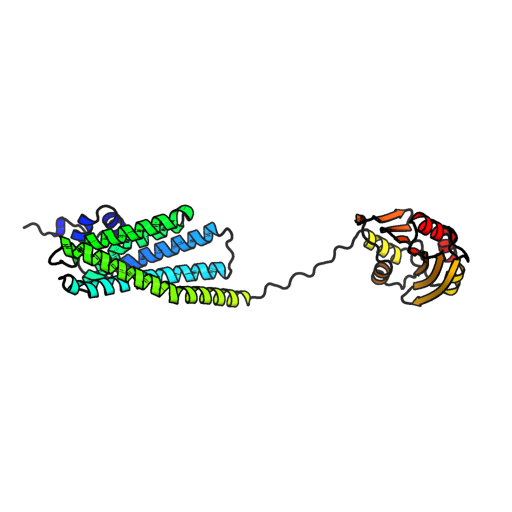C CA . ALA A 1 109 ? -24.463 -9.491 35.888 1.00 90.31 109 ALA A CA 1
ATOM 812 C C . ALA A 1 109 ? -25.683 -8.914 35.157 1.00 90.31 109 ALA A C 1
ATOM 814 O O . ALA A 1 109 ? -26.779 -9.468 35.223 1.00 90.31 109 ALA A O 1
ATOM 815 N N . ASN A 1 110 ? -25.481 -7.816 34.431 1.00 93.06 110 ASN A N 1
ATOM 816 C CA . ASN A 1 110 ? -26.494 -7.197 33.588 1.00 93.06 110 ASN A CA 1
ATOM 817 C C . ASN A 1 110 ? -25.890 -6.867 32.217 1.00 93.06 110 ASN A C 1
ATOM 819 O O . ASN A 1 110 ? -25.101 -5.929 32.064 1.00 93.06 110 ASN A O 1
ATOM 823 N N . ALA A 1 111 ? -26.284 -7.644 31.206 1.00 91.75 111 ALA A N 1
ATOM 824 C CA . ALA A 1 111 ? -25.729 -7.539 29.862 1.00 91.75 111 ALA A CA 1
ATOM 825 C C . ALA A 1 111 ? -26.003 -6.173 29.214 1.00 91.75 111 ALA A C 1
ATOM 827 O O . ALA A 1 111 ? -25.169 -5.683 28.452 1.00 91.75 111 ALA A O 1
ATOM 828 N N . ASP A 1 112 ? -27.134 -5.539 29.518 1.00 92.25 112 ASP A N 1
ATOM 829 C CA . ASP A 1 112 ? -27.483 -4.241 28.944 1.00 92.25 112 ASP A CA 1
ATOM 830 C C . ASP A 1 112 ? -26.663 -3.115 29.574 1.00 92.25 112 ASP A C 1
ATOM 832 O O . ASP A 1 112 ? -26.158 -2.246 28.859 1.00 92.25 112 ASP A O 1
ATOM 836 N N . HIS A 1 113 ? -26.443 -3.159 30.890 1.00 93.06 113 HIS A N 1
ATOM 837 C CA . HIS A 1 113 ? -25.565 -2.207 31.576 1.00 93.06 113 HIS A CA 1
ATOM 838 C C . HIS A 1 113 ? -24.105 -2.381 31.147 1.00 93.06 113 HIS A C 1
ATOM 840 O O . HIS A 1 113 ? -23.423 -1.393 30.868 1.00 93.06 113 HIS A O 1
ATOM 846 N N . ALA A 1 114 ? -23.645 -3.625 30.986 1.00 94.69 114 ALA A N 1
ATOM 847 C CA . ALA A 1 114 ? -22.301 -3.920 30.501 1.00 94.69 114 ALA A CA 1
ATOM 848 C C . ALA A 1 114 ? -22.075 -3.425 29.060 1.00 94.69 114 ALA A C 1
ATOM 850 O O . ALA A 1 114 ? -21.034 -2.834 28.767 1.00 94.69 114 ALA A O 1
ATOM 851 N N . LYS A 1 115 ? -23.061 -3.596 28.165 1.00 95.00 115 LYS A N 1
ATOM 852 C CA . LYS A 1 115 ? -23.018 -3.046 26.796 1.00 95.00 115 LYS A CA 1
ATOM 853 C C . LYS A 1 115 ? -22.965 -1.521 26.792 1.00 95.00 115 LYS A C 1
ATOM 855 O O . LYS A 1 115 ? -22.180 -0.956 26.034 1.00 95.00 115 LYS A O 1
ATOM 860 N N . ARG A 1 116 ? -23.764 -0.853 27.635 1.00 94.81 116 ARG A N 1
ATOM 861 C CA . ARG A 1 116 ? -23.723 0.614 27.796 1.00 94.81 116 ARG A CA 1
ATOM 862 C C . ARG A 1 116 ? -22.352 1.082 28.251 1.00 94.81 116 ARG A C 1
ATOM 864 O O . ARG A 1 116 ? -21.786 1.983 27.635 1.00 94.81 116 ARG A O 1
ATOM 871 N N . LEU A 1 117 ? -21.813 0.443 29.285 1.00 96.00 117 LEU A N 1
ATOM 872 C CA . LEU A 1 117 ? -20.501 0.776 29.815 1.00 96.00 117 LEU A CA 1
ATOM 873 C C . LEU A 1 117 ? -19.418 0.617 28.743 1.00 96.00 117 LEU A C 1
ATOM 875 O O . LEU A 1 117 ? -18.665 1.556 28.506 1.00 96.00 117 LEU A O 1
ATOM 879 N N . ALA A 1 118 ? -19.387 -0.519 28.040 1.00 96.88 118 ALA A N 1
ATOM 880 C CA . ALA A 1 118 ? -18.417 -0.769 26.976 1.00 96.88 118 ALA A CA 1
ATOM 881 C C . ALA A 1 118 ? -18.522 0.245 25.824 1.00 96.88 118 ALA A C 1
ATOM 883 O O . ALA A 1 118 ? -17.514 0.812 25.405 1.00 96.88 118 ALA A O 1
ATOM 884 N N . ALA A 1 119 ? -19.736 0.497 25.323 1.00 96.75 119 ALA A N 1
ATOM 885 C CA . ALA A 1 119 ? -19.957 1.376 24.177 1.00 96.75 119 ALA A CA 1
ATOM 886 C C . ALA A 1 119 ? -19.562 2.831 24.470 1.00 96.75 119 ALA A C 1
ATOM 888 O O . ALA A 1 119 ? -18.873 3.456 23.664 1.00 96.75 119 ALA A O 1
ATOM 889 N N . TYR A 1 120 ? -19.963 3.368 25.627 1.00 96.81 120 TYR A N 1
ATOM 890 C CA . TYR A 1 120 ? -19.653 4.751 25.988 1.00 96.81 120 TYR A CA 1
ATOM 891 C C . TYR A 1 120 ? -18.209 4.925 26.470 1.00 96.81 120 TYR A C 1
ATOM 893 O O . TYR A 1 120 ? -17.587 5.932 26.130 1.00 96.81 120 TYR A O 1
ATOM 901 N N . ALA A 1 121 ? -17.629 3.945 27.172 1.00 97.25 121 ALA A N 1
ATOM 902 C CA . ALA A 1 121 ? -16.222 4.003 27.569 1.00 97.25 121 ALA A CA 1
ATOM 903 C C . ALA A 1 121 ? -15.270 3.940 26.364 1.00 97.25 121 ALA A C 1
ATOM 905 O O . ALA A 1 121 ? -14.213 4.557 26.403 1.00 97.25 121 ALA A O 1
ATOM 906 N N . ALA A 1 122 ? -15.653 3.272 25.269 1.00 97.00 122 ALA A N 1
ATOM 907 C CA . ALA A 1 122 ? -14.856 3.214 24.041 1.00 97.00 122 ALA A CA 1
ATOM 908 C C . ALA A 1 122 ? -14.806 4.543 23.257 1.00 97.00 122 ALA A C 1
ATOM 910 O O . ALA A 1 122 ? -13.988 4.680 22.347 1.00 97.00 122 ALA A O 1
ATOM 911 N N . THR A 1 123 ? -15.637 5.537 23.599 1.00 97.25 123 THR A N 1
ATOM 912 C CA . THR A 1 123 ? -15.741 6.820 22.873 1.00 97.25 123 THR A CA 1
ATOM 913 C C . THR A 1 123 ? -14.392 7.496 22.580 1.00 97.25 123 THR A C 1
ATOM 915 O O . THR A 1 123 ? -14.191 7.901 21.435 1.00 97.25 123 THR A O 1
ATOM 918 N N . PRO A 1 124 ? -13.438 7.603 23.527 1.00 97.31 124 PRO A N 1
ATOM 919 C CA . PRO A 1 124 ? -12.149 8.233 23.261 1.00 97.31 124 PRO A CA 1
ATOM 920 C C . PRO A 1 124 ? -11.337 7.495 22.198 1.00 97.31 124 PRO A C 1
ATOM 922 O O . PRO A 1 124 ? -10.682 8.141 21.393 1.00 97.31 124 PRO A O 1
ATOM 925 N N . ILE A 1 125 ? -11.408 6.159 22.160 1.00 95.75 125 ILE A N 1
ATOM 926 C CA . ILE A 1 125 ? -10.727 5.338 21.149 1.00 95.75 125 ILE A CA 1
ATOM 927 C C . ILE A 1 125 ? -11.346 5.604 19.776 1.00 95.75 125 ILE A C 1
ATOM 929 O O . ILE A 1 125 ? -10.626 5.853 18.813 1.00 95.75 125 ILE A O 1
ATOM 933 N N . LEU A 1 126 ? -12.682 5.613 19.698 1.00 95.38 126 LEU A N 1
ATOM 934 C CA . LEU A 1 126 ? -13.408 5.874 18.452 1.00 95.38 126 LEU A CA 1
ATOM 935 C C . LEU A 1 126 ? -13.079 7.260 17.894 1.00 95.38 126 LEU A C 1
ATOM 937 O O . LEU A 1 126 ? -12.780 7.391 16.711 1.00 95.38 126 LEU A O 1
ATOM 941 N N . VAL A 1 127 ? -13.069 8.283 18.749 1.00 95.38 127 VAL A N 1
ATOM 942 C CA . VAL A 1 127 ? -12.736 9.659 18.356 1.00 95.38 127 VAL A CA 1
ATOM 943 C C . VAL A 1 127 ? -11.250 9.807 18.023 1.00 95.38 127 VAL A C 1
ATOM 945 O O . VAL A 1 127 ? -10.910 10.516 17.078 1.00 95.38 127 VAL A O 1
ATOM 948 N N . ALA A 1 128 ? -10.358 9.112 18.735 1.00 94.12 128 ALA A N 1
ATOM 949 C CA . ALA A 1 128 ? -8.921 9.164 18.479 1.00 94.12 128 ALA A CA 1
ATOM 950 C C . ALA A 1 128 ? -8.544 8.668 17.077 1.00 94.12 128 ALA A C 1
ATOM 952 O O . ALA A 1 128 ? -7.548 9.128 16.522 1.00 94.12 128 ALA A O 1
ATOM 953 N N . THR A 1 129 ? -9.349 7.795 16.461 1.00 88.94 129 THR A N 1
ATOM 954 C CA . THR A 1 129 ? -9.108 7.358 15.074 1.00 88.94 129 THR A CA 1
ATOM 955 C C . THR A 1 129 ? -9.190 8.494 14.056 1.00 88.94 129 THR A C 1
ATOM 957 O O . THR A 1 129 ? -8.511 8.448 13.033 1.00 88.94 129 THR A O 1
ATOM 960 N N . CYS A 1 130 ? -9.908 9.580 14.361 1.00 89.56 130 CYS A N 1
ATOM 961 C CA . CYS A 1 130 ? -9.923 10.773 13.516 1.00 89.56 130 CYS A CA 1
ATOM 962 C C . CYS A 1 130 ? -8.546 11.458 13.421 1.00 89.56 130 CYS A C 1
ATOM 964 O O . CYS A 1 130 ? -8.296 12.204 12.475 1.00 89.56 130 CYS A O 1
ATOM 966 N N . ALA A 1 131 ? -7.624 11.176 14.350 1.00 91.94 131 ALA A N 1
ATOM 967 C CA . ALA A 1 131 ? -6.246 11.657 14.279 1.00 91.94 131 ALA A CA 1
ATOM 968 C C . ALA A 1 131 ? -5.442 11.030 13.127 1.00 91.94 131 ALA A C 1
ATOM 970 O O . ALA A 1 131 ? -4.328 11.476 12.868 1.00 91.94 131 ALA A O 1
ATOM 971 N N . ALA A 1 132 ? -6.002 10.058 12.392 1.00 87.75 132 ALA A N 1
ATOM 972 C CA . ALA A 1 132 ? -5.410 9.514 11.170 1.00 87.75 132 ALA A CA 1
ATOM 973 C C . ALA A 1 132 ? -5.079 10.594 10.119 1.00 87.75 132 ALA A C 1
ATOM 975 O O . ALA A 1 132 ? -4.165 10.400 9.322 1.00 87.75 132 ALA A O 1
ATOM 976 N N . ILE A 1 133 ? -5.763 11.747 10.147 1.00 89.06 133 ILE A N 1
ATOM 977 C CA . ILE A 1 133 ? -5.464 12.911 9.292 1.00 89.06 133 ILE A CA 1
ATOM 978 C C . ILE A 1 133 ? -4.088 13.517 9.605 1.00 89.06 133 ILE A C 1
ATOM 980 O O . ILE A 1 133 ? -3.530 14.193 8.758 1.00 89.06 133 ILE A O 1
ATOM 984 N N . ALA A 1 134 ? -3.517 13.285 10.786 1.00 88.38 134 ALA A N 1
ATOM 985 C CA . ALA A 1 134 ? -2.201 13.789 11.168 1.00 88.38 134 ALA A CA 1
ATOM 986 C C . ALA A 1 134 ? -1.287 12.622 11.594 1.00 88.38 134 ALA A C 1
ATOM 988 O O . ALA A 1 134 ? -1.067 12.413 12.794 1.00 88.38 134 ALA A O 1
ATOM 989 N N . PRO A 1 135 ? -0.719 11.862 10.632 1.00 84.06 135 PRO A N 1
ATOM 990 C CA . PRO A 1 135 ? 0.062 10.655 10.906 1.00 84.06 135 PRO A CA 1
ATOM 991 C C . PRO A 1 135 ? 1.167 10.801 11.967 1.00 84.06 135 PRO A C 1
ATOM 993 O O . PRO A 1 135 ? 1.289 9.890 12.785 1.00 84.06 135 PRO A O 1
ATOM 996 N N . PRO A 1 136 ? 1.921 11.923 12.049 1.00 88.69 136 PRO A N 1
ATOM 997 C CA . PRO A 1 136 ? 2.976 12.071 13.055 1.00 88.69 136 PRO A CA 1
ATOM 998 C C . PRO A 1 136 ? 2.491 11.979 14.508 1.00 88.69 136 PRO A C 1
ATOM 1000 O O . PRO A 1 136 ? 3.256 11.575 15.378 1.00 88.69 136 PRO A O 1
ATOM 1003 N N . ILE A 1 137 ? 1.233 12.345 14.783 1.00 90.19 137 ILE A N 1
ATOM 1004 C CA . ILE A 1 137 ? 0.665 12.356 16.143 1.00 90.19 137 ILE A CA 1
ATOM 1005 C C . ILE A 1 137 ? -0.389 11.268 16.368 1.00 90.19 137 ILE A C 1
ATOM 1007 O O . ILE A 1 137 ? -0.748 11.001 17.515 1.00 90.19 137 ILE A O 1
ATOM 1011 N N . ALA A 1 138 ? -0.877 10.624 15.302 1.00 89.88 138 ALA A N 1
ATOM 1012 C CA . ALA A 1 138 ? -2.000 9.690 15.351 1.00 89.88 138 ALA A CA 1
ATOM 1013 C C . ALA A 1 138 ? -1.809 8.578 16.398 1.00 89.88 138 ALA A C 1
ATOM 1015 O O . ALA A 1 138 ? -2.704 8.324 17.203 1.00 89.88 138 ALA A O 1
ATOM 1016 N N . GLY A 1 139 ? -0.620 7.967 16.447 1.00 89.56 139 GLY A N 1
ATOM 1017 C CA . GLY A 1 139 ? -0.310 6.908 17.414 1.00 89.56 139 GLY A CA 1
ATOM 1018 C C . GLY A 1 139 ? -0.395 7.377 18.871 1.00 89.56 139 GLY A C 1
ATOM 1019 O O . GLY A 1 139 ? -0.968 6.685 19.711 1.00 89.56 139 GLY A O 1
ATOM 1020 N N . GLY A 1 140 ? 0.104 8.583 19.161 1.00 93.00 140 GLY A N 1
ATOM 1021 C CA . GLY A 1 140 ? 0.026 9.180 20.496 1.00 93.00 140 GLY A CA 1
ATOM 1022 C C . GLY A 1 140 ? -1.412 9.494 20.915 1.00 93.00 140 GLY A C 1
ATOM 1023 O O . GLY A 1 140 ? -1.798 9.214 22.049 1.00 93.00 140 GLY A O 1
ATOM 1024 N N . VAL A 1 141 ? -2.232 10.004 19.989 1.00 94.75 141 VAL A N 1
ATOM 1025 C CA . VAL A 1 141 ? -3.650 10.303 20.253 1.00 94.75 141 VAL A CA 1
ATOM 1026 C C . VAL A 1 141 ? -4.450 9.023 20.511 1.00 94.75 141 VAL A C 1
ATOM 1028 O O . VAL A 1 141 ? -5.254 8.987 21.441 1.00 94.75 141 VAL A O 1
ATOM 1031 N N . VAL A 1 142 ? -4.202 7.948 19.755 1.00 93.94 142 VAL A N 1
ATOM 1032 C CA . VAL A 1 142 ? -4.837 6.639 19.995 1.00 93.94 142 VAL A CA 1
ATOM 1033 C C . VAL A 1 142 ? -4.423 6.061 21.347 1.00 93.94 142 VAL A C 1
ATOM 1035 O O . VAL A 1 142 ? -5.289 5.617 22.100 1.00 93.94 142 VAL A O 1
ATOM 1038 N N . ALA A 1 143 ? -3.137 6.123 21.705 1.00 93.44 143 ALA A N 1
ATOM 1039 C CA . ALA A 1 143 ? -2.661 5.667 23.011 1.00 93.44 143 ALA A CA 1
ATOM 1040 C C . ALA A 1 143 ? -3.323 6.441 24.167 1.00 93.44 143 ALA A C 1
ATOM 1042 O O . ALA A 1 143 ? -3.817 5.833 25.120 1.00 93.44 143 ALA A O 1
ATOM 1043 N N . ALA A 1 144 ? -3.416 7.771 24.052 1.00 95.81 144 ALA A N 1
ATOM 1044 C CA . ALA A 1 144 ? -4.132 8.606 25.014 1.00 95.81 144 ALA A CA 1
ATOM 1045 C C . ALA A 1 144 ? -5.628 8.252 25.083 1.00 95.81 144 ALA A C 1
ATOM 1047 O O . ALA A 1 144 ? -6.196 8.178 26.173 1.00 95.81 144 ALA A O 1
ATOM 1048 N N . GLY A 1 145 ? -6.255 7.965 23.937 1.00 96.38 145 GLY A N 1
ATOM 1049 C CA . GLY A 1 145 ? -7.636 7.495 23.854 1.00 96.38 145 GLY A CA 1
ATOM 1050 C C . GLY A 1 145 ? -7.861 6.173 24.592 1.00 96.38 145 GLY A C 1
ATOM 1051 O O . GLY A 1 145 ? -8.833 6.051 25.331 1.00 96.38 145 GLY A O 1
ATOM 1052 N N . VAL A 1 146 ? -6.953 5.201 24.467 1.00 95.38 146 VAL A N 1
ATOM 1053 C CA . VAL A 1 146 ? -7.039 3.922 25.199 1.00 95.38 146 VAL A CA 1
ATOM 1054 C C . VAL A 1 146 ? -6.950 4.142 26.709 1.00 95.38 146 VAL A C 1
ATOM 1056 O O . VAL A 1 146 ? -7.780 3.622 27.454 1.00 95.38 146 VAL A O 1
ATOM 1059 N N . ILE A 1 147 ? -5.993 4.952 27.167 1.00 96.31 147 ILE A N 1
ATOM 1060 C CA . ILE A 1 147 ? -5.852 5.283 28.593 1.00 96.31 147 ILE A CA 1
ATOM 1061 C C . ILE A 1 147 ? -7.124 5.966 29.101 1.00 96.31 147 ILE A C 1
ATOM 1063 O O . ILE A 1 147 ? -7.671 5.585 30.137 1.00 96.31 147 ILE A O 1
ATOM 1067 N N . TYR A 1 148 ? -7.637 6.946 28.355 1.00 97.50 148 TYR A N 1
ATOM 1068 C CA . TYR A 1 148 ? -8.831 7.671 28.763 1.00 97.50 148 TYR A CA 1
ATOM 1069 C C . TYR A 1 148 ? -10.092 6.797 28.729 1.00 97.50 148 TYR A C 1
ATOM 1071 O O . TYR A 1 148 ? -10.950 6.934 29.597 1.00 97.50 148 TYR A O 1
ATOM 1079 N N . ALA A 1 149 ? -10.185 5.834 27.811 1.00 97.56 149 ALA A N 1
ATOM 1080 C CA . ALA A 1 149 ? -11.264 4.850 27.799 1.00 97.56 149 ALA A CA 1
ATOM 1081 C C . ALA A 1 149 ? -11.282 3.988 29.072 1.00 97.56 149 ALA A C 1
ATOM 1083 O O . ALA A 1 149 ? -12.357 3.720 29.608 1.00 97.56 149 ALA A O 1
ATOM 1084 N N . LEU A 1 150 ? -10.116 3.610 29.610 1.00 96.94 150 LEU A N 1
ATOM 1085 C CA . LEU A 1 150 ? -10.027 2.906 30.897 1.00 96.94 150 LEU A CA 1
ATOM 1086 C C . LEU A 1 150 ? -10.467 3.793 32.069 1.00 96.94 150 LEU A C 1
ATOM 1088 O O . LEU A 1 150 ? -11.148 3.316 32.976 1.00 96.94 150 LEU A O 1
ATOM 1092 N N . VAL A 1 151 ? -10.143 5.090 32.030 1.00 96.50 151 VAL A N 1
ATOM 1093 C CA . VAL A 1 151 ? -10.643 6.066 33.012 1.00 96.50 151 VAL A CA 1
ATOM 1094 C C . VAL A 1 151 ? -12.166 6.185 32.929 1.00 96.50 151 VAL A C 1
ATOM 1096 O O . VAL A 1 151 ? -12.840 6.126 33.956 1.00 96.50 151 VAL A O 1
ATOM 1099 N N . LEU A 1 152 ? -12.735 6.305 31.725 1.00 97.38 152 LEU A N 1
ATOM 1100 C CA . LEU A 1 152 ? -14.186 6.352 31.539 1.00 97.38 152 LEU A CA 1
ATOM 1101 C C . LEU A 1 152 ? -14.866 5.070 32.010 1.00 97.38 152 LEU A C 1
ATOM 1103 O O . LEU A 1 152 ? -15.910 5.155 32.650 1.00 97.38 152 LEU A O 1
ATOM 1107 N N . LEU A 1 153 ? -14.268 3.910 31.738 1.00 96.69 153 LEU A N 1
ATOM 1108 C CA . LEU A 1 153 ? -14.749 2.629 32.241 1.00 96.69 153 LEU A CA 1
ATOM 1109 C C . LEU A 1 153 ? -14.786 2.635 33.772 1.00 96.69 153 LEU A C 1
ATOM 1111 O O . LEU A 1 153 ? -15.835 2.360 34.346 1.00 96.69 153 LEU A O 1
ATOM 1115 N N . ALA A 1 154 ? -13.695 3.028 34.436 1.00 94.88 154 ALA A N 1
ATOM 1116 C CA . ALA A 1 154 ? -13.635 3.103 35.895 1.00 94.88 154 ALA A CA 1
ATOM 1117 C C . ALA A 1 154 ? -14.697 4.054 36.483 1.00 94.88 154 ALA A C 1
ATOM 1119 O O . ALA A 1 154 ? -15.361 3.712 37.460 1.00 94.88 154 ALA A O 1
ATOM 1120 N N . LEU A 1 155 ? -14.911 5.219 35.859 1.00 94.94 155 LEU A N 1
ATOM 1121 C CA . LEU A 1 155 ? -15.931 6.189 36.280 1.00 94.94 155 LEU A CA 1
ATOM 1122 C C . LEU A 1 155 ? -17.368 5.695 36.040 1.00 94.94 155 LEU A C 1
ATOM 1124 O O . LEU A 1 155 ? -18.264 6.020 36.819 1.00 94.94 155 LEU A O 1
ATOM 1128 N N . GLY A 1 156 ? -17.593 4.922 34.976 1.00 93.38 156 GLY A N 1
ATOM 1129 C CA . GLY A 1 156 ? -18.903 4.381 34.608 1.00 93.38 156 GLY A CA 1
ATOM 1130 C C . GLY A 1 156 ? -19.292 3.104 35.356 1.00 93.38 156 GLY A C 1
ATOM 1131 O O . GLY A 1 156 ? -20.475 2.765 35.395 1.00 93.38 156 GLY A O 1
ATOM 1132 N N . MET A 1 157 ? -18.333 2.416 35.988 1.00 91.38 157 MET A N 1
ATOM 1133 C CA . MET A 1 157 ? -18.590 1.190 36.752 1.00 91.38 157 MET A CA 1
ATOM 1134 C C . MET A 1 157 ? -19.599 1.409 37.881 1.00 91.38 157 MET A C 1
ATOM 1136 O O . MET A 1 157 ? -20.548 0.639 37.995 1.00 91.38 157 MET A O 1
ATOM 1140 N N . GLN A 1 158 ? -19.432 2.448 38.707 1.00 90.06 158 GLN A N 1
ATOM 1141 C CA . GLN A 1 158 ? -20.305 2.626 39.872 1.00 90.06 158 GLN A CA 1
ATOM 1142 C C . GLN A 1 158 ? -21.754 2.983 39.498 1.00 90.06 158 GLN A C 1
ATOM 1144 O O . GLN A 1 158 ? -22.659 2.323 40.009 1.00 90.06 158 GLN A O 1
ATOM 1149 N N . PRO A 1 159 ? -22.015 3.955 38.599 1.00 90.44 159 PRO A N 1
ATOM 1150 C CA . PRO A 1 159 ? -23.383 4.313 38.222 1.00 90.44 159 PRO A CA 1
ATOM 1151 C C . PRO A 1 159 ? -24.149 3.194 37.504 1.00 90.44 159 PRO A C 1
ATOM 1153 O O . PRO A 1 159 ? -25.369 3.140 37.618 1.00 90.44 159 PRO A O 1
ATOM 1156 N N . LEU A 1 160 ? -23.460 2.314 36.764 1.00 89.25 160 LEU A N 1
ATOM 1157 C CA . LEU A 1 160 ? -24.108 1.282 35.943 1.00 89.25 160 LEU A CA 1
ATOM 1158 C C . LEU A 1 160 ? -24.098 -0.116 36.564 1.00 89.25 160 LEU A C 1
ATOM 1160 O O . LEU A 1 160 ? -25.093 -0.828 36.463 1.00 89.25 160 LEU A O 1
ATOM 1164 N N . MET A 1 161 ? -22.991 -0.525 37.183 1.00 88.06 161 MET A N 1
ATOM 1165 C CA . MET A 1 161 ? -22.826 -1.885 37.708 1.00 88.06 161 MET A CA 1
ATOM 1166 C C . MET A 1 161 ? -23.077 -1.975 39.217 1.00 88.06 161 MET A C 1
ATOM 1168 O O . MET A 1 161 ? -23.205 -3.083 39.722 1.00 88.06 161 MET A O 1
ATOM 1172 N N . GLN A 1 162 ? -23.170 -0.842 39.930 1.00 85.75 162 GLN A N 1
ATOM 1173 C CA . GLN A 1 162 ? -23.489 -0.773 41.365 1.00 85.75 162 GLN A CA 1
ATOM 1174 C C . GLN A 1 162 ? -22.630 -1.725 42.216 1.00 85.75 162 GLN A C 1
ATOM 1176 O O . GLN A 1 162 ? -23.128 -2.620 42.897 1.00 85.75 162 GLN A O 1
ATOM 1181 N N . LEU A 1 163 ? -21.307 -1.548 42.163 1.00 83.12 163 LEU A N 1
ATOM 1182 C CA . LEU A 1 163 ? -20.379 -2.382 42.925 1.00 83.12 163 LEU A CA 1
ATOM 1183 C C . LEU A 1 163 ? -20.588 -2.183 44.433 1.00 83.12 163 LEU A C 1
ATOM 1185 O O . LEU A 1 163 ? -20.740 -1.055 44.910 1.00 83.12 163 LEU A O 1
ATOM 1189 N N . ARG A 1 164 ? -20.525 -3.285 45.187 1.00 77.12 164 ARG A N 1
ATOM 1190 C CA . ARG A 1 164 ? -20.750 -3.305 46.643 1.00 77.12 164 ARG A CA 1
ATOM 1191 C C . ARG A 1 164 ? -19.717 -2.499 47.438 1.00 77.12 164 ARG A C 1
ATOM 1193 O O . ARG A 1 164 ? -20.067 -1.844 48.410 1.00 77.12 164 ARG A O 1
ATOM 1200 N N . GLU A 1 165 ? -18.457 -2.538 47.005 1.00 85.75 165 GLU A N 1
ATOM 1201 C CA . GLU A 1 165 ? -17.330 -1.812 47.610 1.00 85.75 165 GLU A CA 1
ATOM 1202 C C . GLU A 1 165 ? -16.583 -1.016 46.528 1.00 85.75 165 GLU A C 1
ATOM 1204 O O . GLU A 1 165 ? -15.582 -1.509 45.994 1.00 85.75 165 GLU A O 1
ATOM 1209 N N . PRO A 1 166 ? -17.058 0.183 46.147 1.00 84.19 166 PRO A N 1
ATOM 1210 C CA . PRO A 1 166 ? -16.517 0.920 45.004 1.00 84.19 166 PRO A CA 1
ATOM 1211 C C . PRO A 1 166 ? -15.024 1.237 45.133 1.00 84.19 166 PRO A C 1
ATOM 1213 O O . PRO A 1 166 ? -14.285 1.064 44.164 1.00 84.19 166 PRO A O 1
ATOM 1216 N N . GLU A 1 167 ? -14.567 1.631 46.325 1.00 86.94 167 GLU A N 1
ATOM 1217 C CA . GLU A 1 167 ? -13.185 2.074 46.574 1.00 86.94 167 GLU A CA 1
ATOM 1218 C C . GLU A 1 167 ? -12.149 0.986 46.260 1.00 86.94 167 GLU A C 1
ATOM 1220 O O . GLU A 1 167 ? -11.139 1.252 45.611 1.00 86.94 167 GLU A O 1
ATOM 1225 N N . ASN A 1 168 ? -12.437 -0.263 46.633 1.00 88.50 168 ASN A N 1
ATOM 1226 C CA . ASN A 1 168 ? -11.541 -1.390 46.377 1.00 88.50 168 ASN A CA 1
ATOM 1227 C C . ASN A 1 168 ? -11.872 -2.123 45.073 1.00 88.50 168 ASN A C 1
ATOM 1229 O O . ASN A 1 168 ? -10.988 -2.699 44.435 1.00 88.50 168 ASN A O 1
ATOM 1233 N N . SER A 1 169 ? -13.142 -2.182 44.678 1.00 88.50 169 SER A N 1
ATOM 1234 C CA . SER A 1 169 ? -13.581 -3.034 43.567 1.00 88.50 169 SER A CA 1
ATOM 1235 C C . SER A 1 169 ? -13.384 -2.373 42.209 1.00 88.50 169 SER A C 1
ATOM 1237 O O . SER A 1 169 ? -13.005 -3.072 41.274 1.00 88.50 169 SER A O 1
ATOM 1239 N N . VAL A 1 170 ? -13.541 -1.047 42.090 1.00 91.88 170 VAL A N 1
ATOM 1240 C CA . VAL A 1 170 ? -13.339 -0.336 40.812 1.00 91.88 170 VAL A CA 1
ATOM 1241 C C . VAL A 1 170 ? -11.889 -0.448 40.313 1.00 91.88 170 VAL A C 1
ATOM 1243 O O . VAL A 1 170 ? -11.704 -0.846 39.155 1.00 91.88 170 VAL A O 1
ATOM 1246 N N . PRO A 1 171 ? -10.842 -0.187 41.128 1.00 92.31 171 PRO A N 1
ATOM 1247 C CA . PRO A 1 171 ? -9.461 -0.314 40.660 1.00 92.31 171 PRO A CA 1
ATOM 1248 C C . PRO A 1 171 ? -9.103 -1.760 40.300 1.00 92.31 171 PRO A C 1
ATOM 1250 O O . PRO A 1 171 ? -8.561 -2.011 39.224 1.00 92.31 171 PRO A O 1
ATOM 1253 N N . ARG A 1 172 ? -9.468 -2.732 41.151 1.00 93.06 172 ARG A N 1
ATOM 1254 C CA . ARG A 1 172 ? -9.195 -4.160 40.904 1.00 93.06 172 ARG A CA 1
ATOM 1255 C C . ARG A 1 172 ? -9.905 -4.670 39.651 1.00 93.06 172 ARG A C 1
ATOM 1257 O O . ARG A 1 172 ? -9.296 -5.395 38.862 1.00 93.06 172 ARG A O 1
ATOM 1264 N N . PHE A 1 173 ? -11.157 -4.262 39.439 1.00 94.25 173 PHE A N 1
ATOM 1265 C CA . PHE A 1 173 ? -11.905 -4.575 38.226 1.00 94.25 173 PHE A CA 1
ATOM 1266 C C . PHE A 1 173 ? -11.205 -4.000 36.999 1.00 94.25 173 PHE A C 1
ATOM 1268 O O . PHE A 1 173 ? -10.954 -4.731 36.047 1.00 94.25 173 PHE A O 1
ATOM 1275 N N . THR A 1 174 ? -10.845 -2.714 37.030 1.00 94.12 174 THR A N 1
ATOM 1276 C CA . THR A 1 174 ? -10.230 -2.023 35.887 1.00 94.12 174 THR A CA 1
ATOM 1277 C C . THR A 1 174 ? -8.893 -2.658 35.509 1.00 94.12 174 THR A C 1
ATOM 1279 O O . THR A 1 174 ? -8.652 -2.909 34.330 1.00 94.12 174 THR A O 1
ATOM 1282 N N . VAL A 1 175 ? -8.049 -3.001 36.489 1.00 95.62 175 VAL A N 1
ATOM 1283 C CA . VAL A 1 175 ? -6.777 -3.707 36.252 1.00 95.62 175 VAL A CA 1
ATOM 1284 C C . VAL A 1 175 ? -7.017 -5.103 35.671 1.00 95.62 175 VAL A C 1
ATOM 1286 O O . VAL A 1 175 ? -6.386 -5.471 34.683 1.00 95.62 175 VAL A O 1
ATOM 1289 N N . THR A 1 176 ? -7.969 -5.860 36.225 1.00 96.25 176 THR A N 1
ATOM 1290 C CA . THR A 1 176 ? -8.306 -7.211 35.738 1.00 96.25 176 THR A CA 1
ATOM 1291 C C . THR A 1 176 ? -8.862 -7.169 34.314 1.00 96.25 176 THR A C 1
ATOM 1293 O O . THR A 1 176 ? -8.438 -7.941 33.455 1.00 96.25 176 THR A O 1
ATOM 1296 N N . PHE A 1 177 ? -9.775 -6.235 34.039 1.00 96.31 177 PHE A N 1
ATOM 1297 C CA . PHE A 1 177 ? -10.320 -5.987 32.710 1.00 96.31 177 PHE A CA 1
ATOM 1298 C C . PHE A 1 177 ? -9.212 -5.612 31.726 1.00 96.31 177 PHE A C 1
ATOM 1300 O O . PHE A 1 177 ? -9.146 -6.186 30.646 1.00 96.31 177 PHE A O 1
ATOM 1307 N N . THR A 1 178 ? -8.311 -4.706 32.114 1.00 96.38 178 THR A N 1
ATOM 1308 C CA . THR A 1 178 ? -7.184 -4.277 31.272 1.00 96.38 178 THR A CA 1
ATOM 1309 C C . THR A 1 178 ? -6.269 -5.451 30.935 1.00 96.38 178 THR A C 1
ATOM 1311 O O . THR A 1 178 ? -5.905 -5.618 29.775 1.00 96.38 178 THR A O 1
ATOM 1314 N N . ALA A 1 179 ? -5.945 -6.307 31.910 1.00 97.38 179 ALA A N 1
ATOM 1315 C CA . ALA A 1 179 ? -5.125 -7.496 31.685 1.00 97.38 179 ALA A CA 1
ATOM 1316 C C . ALA A 1 179 ? -5.793 -8.486 30.714 1.00 97.38 179 ALA A C 1
ATOM 1318 O O . ALA A 1 179 ? -5.145 -8.973 29.788 1.00 97.38 179 ALA A O 1
ATOM 1319 N N . ILE A 1 180 ? -7.097 -8.742 30.876 1.00 97.31 180 ILE A N 1
ATOM 1320 C CA . ILE A 1 180 ? -7.858 -9.614 29.969 1.00 97.31 180 ILE A CA 1
ATOM 1321 C C . ILE A 1 180 ? -7.949 -8.994 28.571 1.00 97.31 180 ILE A C 1
ATOM 1323 O O . ILE A 1 180 ? -7.707 -9.683 27.584 1.00 97.31 180 ILE A O 1
ATOM 1327 N N . ALA A 1 181 ? -8.251 -7.700 28.468 1.00 95.06 181 ALA A N 1
ATOM 1328 C CA . ALA A 1 181 ? -8.330 -6.992 27.195 1.00 95.06 181 ALA A CA 1
ATOM 1329 C C . ALA A 1 181 ? -6.982 -6.999 26.457 1.00 95.06 181 ALA A C 1
ATOM 1331 O O . ALA A 1 181 ? -6.949 -7.268 25.259 1.00 95.06 181 ALA A O 1
ATOM 1332 N N . ALA A 1 182 ? -5.871 -6.783 27.167 1.00 94.62 182 ALA A N 1
ATOM 1333 C CA . ALA A 1 182 ? -4.525 -6.866 26.606 1.00 94.62 182 ALA A CA 1
ATOM 1334 C C . ALA A 1 182 ? -4.186 -8.288 26.128 1.00 94.62 182 ALA A C 1
ATOM 1336 O O . ALA A 1 182 ? -3.647 -8.448 25.034 1.00 94.62 182 ALA A O 1
ATOM 1337 N N . ALA A 1 183 ? -4.551 -9.322 26.895 1.00 96.81 183 ALA A N 1
ATOM 1338 C CA . ALA A 1 183 ? -4.355 -10.716 26.497 1.00 96.81 183 ALA A CA 1
ATOM 1339 C C . ALA A 1 183 ? -5.184 -11.087 25.255 1.00 96.81 183 ALA A C 1
ATOM 1341 O O . ALA A 1 183 ? -4.663 -11.708 24.331 1.00 96.81 183 ALA A O 1
ATOM 1342 N N . LEU A 1 184 ? -6.452 -10.665 25.196 1.00 95.38 184 LEU A N 1
ATOM 1343 C CA . LEU A 1 184 ? -7.318 -10.871 24.031 1.00 95.38 184 LEU A CA 1
ATOM 1344 C C . LEU A 1 184 ? -6.807 -10.117 22.802 1.00 95.38 184 LEU A C 1
ATOM 1346 O O . LEU A 1 184 ? -6.841 -10.658 21.701 1.00 95.38 184 LEU A O 1
ATOM 1350 N N . PHE A 1 185 ? -6.302 -8.896 22.984 1.00 92.38 185 PHE A N 1
ATOM 1351 C CA . PHE A 1 185 ? -5.685 -8.128 21.908 1.00 92.38 185 PHE A CA 1
ATOM 1352 C C . PHE A 1 185 ? -4.419 -8.812 21.379 1.00 92.38 185 PHE A C 1
ATOM 1354 O O . PHE A 1 185 ? -4.276 -8.965 20.168 1.00 92.38 185 PHE A O 1
ATOM 1361 N N . ALA A 1 186 ? -3.532 -9.280 22.264 1.00 93.75 186 ALA A N 1
ATOM 1362 C CA . ALA A 1 186 ? -2.332 -10.018 21.874 1.00 93.75 186 ALA A CA 1
ATOM 1363 C C . ALA A 1 186 ? -2.681 -11.313 21.122 1.00 93.75 186 ALA A C 1
ATOM 1365 O O . ALA A 1 186 ? -2.110 -11.583 20.067 1.00 93.75 186 ALA A O 1
ATOM 1366 N N . LEU A 1 187 ? -3.676 -12.063 21.612 1.00 93.81 187 LEU A N 1
ATOM 1367 C CA . LEU A 1 187 ? -4.185 -13.267 20.956 1.00 93.81 187 LEU A CA 1
ATOM 1368 C C . LEU A 1 187 ? -4.740 -12.950 19.561 1.00 93.81 187 LEU A C 1
ATOM 1370 O O . LEU A 1 187 ? -4.387 -13.605 18.583 1.00 93.81 187 LEU A O 1
ATOM 1374 N N . ALA A 1 188 ? -5.576 -11.915 19.452 1.00 90.56 188 ALA A N 1
ATOM 1375 C CA . ALA A 1 188 ? -6.115 -11.472 18.174 1.00 90.56 188 ALA A CA 1
ATOM 1376 C C . ALA A 1 188 ? -4.993 -11.061 17.213 1.00 90.56 188 ALA A C 1
ATOM 1378 O O . ALA A 1 188 ? -5.027 -11.458 16.054 1.00 90.56 188 ALA A O 1
ATOM 1379 N N . ALA A 1 189 ? -3.965 -10.347 17.678 1.00 88.62 189 ALA A N 1
ATOM 1380 C CA . ALA A 1 189 ? -2.825 -9.968 16.847 1.00 88.62 189 ALA A CA 1
ATOM 1381 C C . ALA A 1 189 ? -2.088 -11.190 16.264 1.00 88.62 189 ALA A C 1
ATOM 1383 O O . ALA A 1 189 ? -1.691 -11.152 15.099 1.00 88.62 189 ALA A O 1
ATOM 1384 N N . THR A 1 190 ? -1.969 -12.290 17.020 1.00 91.19 190 THR A N 1
ATOM 1385 C CA . THR A 1 190 ? -1.329 -13.534 16.553 1.00 91.19 190 THR A CA 1
ATOM 1386 C C . THR A 1 190 ? -2.095 -14.217 15.419 1.00 91.19 190 THR A C 1
ATOM 1388 O O . THR A 1 190 ? -1.470 -14.723 14.492 1.00 91.19 190 THR A O 1
ATOM 1391 N N . PHE A 1 191 ? -3.430 -14.232 15.460 1.00 90.00 191 PHE A N 1
ATOM 1392 C CA . PHE A 1 191 ? -4.242 -14.948 14.462 1.00 90.00 191 PHE A CA 1
ATOM 1393 C C . PHE A 1 191 ? -4.760 -14.046 13.341 1.00 90.00 191 PHE A C 1
ATOM 1395 O O . PHE A 1 191 ? -4.714 -14.406 12.169 1.00 90.00 191 PHE A O 1
ATOM 1402 N N . VAL A 1 192 ? -5.250 -12.859 13.688 1.00 90.06 192 VAL A N 1
ATOM 1403 C CA . VAL A 1 192 ? -5.878 -11.923 12.751 1.00 90.06 192 VAL A CA 1
ATOM 1404 C C . VAL A 1 192 ? -4.826 -11.214 11.901 1.00 90.06 192 VAL A C 1
ATOM 1406 O O . VAL A 1 192 ? -5.056 -11.003 10.714 1.00 90.06 192 VAL A O 1
ATOM 1409 N N . GLY A 1 193 ? -3.655 -10.894 12.464 1.00 86.44 193 GLY A N 1
ATOM 1410 C CA . GLY A 1 193 ? -2.567 -10.232 11.736 1.00 86.44 193 GLY A CA 1
ATOM 1411 C C . GLY A 1 193 ? -2.142 -10.988 10.467 1.00 86.44 193 GLY A C 1
ATOM 1412 O O . GLY A 1 193 ? -2.222 -10.416 9.376 1.00 86.44 193 GLY A O 1
ATOM 1413 N N . PRO A 1 194 ? -1.765 -12.278 10.563 1.00 91.19 194 PRO A N 1
ATOM 1414 C CA . PRO A 1 194 ? -1.420 -13.096 9.398 1.00 91.19 194 PRO A CA 1
ATOM 1415 C C . PRO A 1 194 ? -2.569 -13.271 8.394 1.00 91.19 194 PRO A C 1
ATOM 1417 O O . PRO A 1 194 ? -2.338 -13.291 7.185 1.00 91.19 194 PRO A O 1
ATOM 1420 N N . LEU A 1 195 ? -3.819 -13.356 8.864 1.00 89.19 195 LEU A N 1
ATOM 1421 C CA . LEU A 1 195 ? -4.996 -13.455 7.991 1.00 89.19 195 LEU A CA 1
ATOM 1422 C C . LEU A 1 195 ? -5.226 -12.171 7.182 1.00 89.19 195 LEU A C 1
ATOM 1424 O O . LEU A 1 195 ? -5.506 -12.228 5.988 1.00 89.19 195 LEU A O 1
ATOM 1428 N N . ILE A 1 196 ? -5.059 -11.004 7.807 1.00 89.50 196 ILE A N 1
ATOM 1429 C CA . ILE A 1 196 ? -5.117 -9.710 7.116 1.00 89.50 196 ILE A CA 1
ATOM 1430 C C . ILE A 1 196 ? -3.991 -9.619 6.077 1.00 89.50 196 ILE A C 1
ATOM 1432 O O . ILE A 1 196 ? -4.225 -9.177 4.953 1.00 89.50 196 ILE A O 1
ATOM 1436 N N . HIS A 1 197 ? -2.780 -10.057 6.427 1.00 87.38 197 HIS A N 1
ATOM 1437 C CA . HIS A 1 197 ? -1.637 -10.022 5.516 1.00 87.38 197 HIS A CA 1
ATOM 1438 C C . HIS A 1 197 ? -1.833 -10.934 4.297 1.00 87.38 197 HIS A C 1
ATOM 1440 O O . HIS A 1 197 ? -1.745 -10.466 3.165 1.00 87.38 197 HIS A O 1
ATOM 1446 N N . SER A 1 198 ? -2.202 -12.196 4.519 1.00 87.94 198 SER A N 1
ATOM 1447 C CA . SER A 1 198 ? -2.500 -13.147 3.438 1.00 87.94 198 SER A CA 1
ATOM 1448 C C . SER A 1 198 ? -3.679 -12.700 2.568 1.00 87.94 198 SER A C 1
ATOM 1450 O O . SER A 1 198 ? -3.625 -12.819 1.345 1.00 87.94 198 SER A O 1
ATOM 1452 N N . GLY A 1 199 ? -4.722 -12.110 3.163 1.00 86.38 199 GLY A N 1
ATOM 1453 C CA . GLY A 1 199 ? -5.832 -11.514 2.419 1.00 86.38 199 GLY A CA 1
ATOM 1454 C C . GLY A 1 199 ? -5.386 -10.371 1.502 1.00 86.38 199 GLY A C 1
ATOM 1455 O O . GLY A 1 199 ? -5.817 -10.306 0.350 1.00 86.38 199 GLY A O 1
ATOM 1456 N N . ARG A 1 200 ? -4.484 -9.500 1.977 1.00 87.00 200 ARG A N 1
ATOM 1457 C CA . ARG A 1 200 ? -3.879 -8.438 1.159 1.00 87.00 200 ARG A CA 1
ATOM 1458 C C . ARG A 1 200 ? -3.107 -9.021 -0.020 1.00 87.00 200 ARG A C 1
ATOM 1460 O O . ARG A 1 200 ? -3.296 -8.556 -1.140 1.00 87.00 200 ARG A O 1
ATOM 1467 N N . GLU A 1 201 ? -2.265 -10.022 0.220 1.00 86.69 201 GLU A N 1
ATOM 1468 C CA . GLU A 1 201 ? -1.469 -10.670 -0.828 1.00 86.69 201 GLU A CA 1
ATOM 1469 C C . GLU A 1 201 ? -2.357 -11.327 -1.892 1.00 86.69 201 GLU A C 1
ATOM 1471 O O . GLU A 1 201 ? -2.160 -11.108 -3.090 1.00 86.69 201 GLU A O 1
ATOM 1476 N N . ALA A 1 202 ? -3.402 -12.044 -1.470 1.00 85.56 202 ALA A N 1
ATOM 1477 C CA . ALA A 1 202 ? -4.381 -12.641 -2.373 1.00 85.56 202 ALA A CA 1
ATOM 1478 C C . ALA A 1 202 ? -5.102 -11.585 -3.231 1.00 85.56 202 ALA A C 1
ATOM 1480 O O . ALA A 1 202 ? -5.227 -11.758 -4.444 1.00 85.56 202 ALA A O 1
ATOM 1481 N N . LEU A 1 203 ? -5.518 -10.461 -2.632 1.00 81.50 203 LEU A N 1
ATOM 1482 C CA . LEU A 1 203 ? -6.116 -9.326 -3.348 1.00 81.50 203 LEU A CA 1
ATOM 1483 C C . LEU A 1 203 ? -5.143 -8.702 -4.353 1.00 81.50 203 LEU A C 1
ATOM 1485 O O . LEU A 1 203 ? -5.538 -8.399 -5.478 1.00 81.50 203 LEU A O 1
ATOM 1489 N N . THR A 1 204 ? -3.869 -8.540 -3.985 1.00 78.19 204 THR A N 1
ATOM 1490 C CA . THR A 1 204 ? -2.854 -8.049 -4.925 1.00 78.19 204 THR A CA 1
ATOM 1491 C C . THR A 1 204 ? -2.639 -9.018 -6.085 1.00 78.19 204 THR A C 1
ATOM 1493 O O . THR A 1 204 ? -2.632 -8.579 -7.231 1.00 78.19 204 THR A O 1
ATOM 1496 N N . GLY A 1 205 ? -2.567 -10.327 -5.826 1.00 75.25 205 GLY A N 1
ATOM 1497 C CA . GLY A 1 205 ? -2.431 -11.344 -6.871 1.00 75.25 205 GLY A CA 1
ATOM 1498 C C . GLY A 1 205 ? -3.631 -11.392 -7.822 1.00 75.25 205 GLY A C 1
ATOM 1499 O O . GLY A 1 205 ? -3.447 -11.462 -9.034 1.00 75.25 205 GLY A O 1
ATOM 1500 N N . ALA A 1 206 ? -4.852 -11.272 -7.293 1.00 72.69 206 ALA A N 1
ATOM 1501 C CA . ALA A 1 206 ? -6.093 -11.292 -8.075 1.00 72.69 206 ALA A CA 1
ATOM 1502 C C . ALA A 1 206 ? -6.330 -10.024 -8.919 1.00 72.69 206 ALA A C 1
ATOM 1504 O O . ALA A 1 206 ? -7.113 -10.046 -9.865 1.00 72.69 206 ALA A O 1
ATOM 1505 N N . ILE A 1 207 ? -5.685 -8.902 -8.588 1.00 62.72 207 ILE A N 1
ATOM 1506 C CA . ILE A 1 207 ? -5.798 -7.652 -9.360 1.00 62.72 207 ILE A CA 1
ATOM 1507 C C . ILE A 1 207 ? -4.657 -7.535 -10.385 1.00 62.72 207 ILE A C 1
ATOM 1509 O O . ILE A 1 207 ? -4.859 -6.976 -11.460 1.00 62.72 207 ILE A O 1
ATOM 1513 N N . VAL A 1 208 ? -3.493 -8.142 -10.122 1.00 55.16 208 VAL A N 1
ATOM 1514 C CA . VAL A 1 208 ? -2.382 -8.258 -11.092 1.00 55.16 208 VAL A CA 1
ATOM 1515 C C . VAL A 1 208 ? -2.718 -9.199 -12.263 1.00 55.16 208 VAL A C 1
ATOM 1517 O O . VAL A 1 208 ? -2.088 -9.116 -13.315 1.00 55.16 208 VAL A O 1
ATOM 1520 N N . THR A 1 209 ? -3.763 -10.031 -12.164 1.00 52.12 209 THR A N 1
ATOM 1521 C CA . THR A 1 209 ? -4.260 -10.823 -13.306 1.00 52.12 209 THR A CA 1
ATOM 1522 C C . THR A 1 209 ? -4.943 -10.001 -14.406 1.00 52.12 209 THR A C 1
ATOM 1524 O O . THR A 1 209 ? -5.255 -10.555 -15.459 1.00 52.12 209 THR A O 1
ATOM 1527 N N . VAL A 1 210 ? -5.124 -8.683 -14.237 1.00 53.38 210 VAL A N 1
ATOM 1528 C CA . VAL A 1 210 ? -5.314 -7.783 -15.386 1.00 53.38 210 VAL A CA 1
ATOM 1529 C C . VAL A 1 210 ? -3.924 -7.443 -15.918 1.00 53.38 210 VAL A C 1
ATOM 1531 O O . VAL A 1 210 ? -3.282 -6.503 -15.453 1.00 53.38 210 VAL A O 1
ATOM 1534 N N . ALA A 1 211 ? -3.434 -8.270 -16.844 1.00 50.03 211 ALA A N 1
ATOM 1535 C CA . ALA A 1 211 ? -2.121 -8.105 -17.454 1.00 50.03 211 ALA A CA 1
ATOM 1536 C C . ALA A 1 211 ? -1.916 -6.646 -17.915 1.00 50.03 211 ALA A C 1
ATOM 1538 O O . ALA A 1 211 ? -2.800 -6.100 -18.586 1.00 50.03 211 ALA A O 1
ATOM 1539 N N . PRO A 1 212 ? -0.783 -5.995 -17.580 1.00 53.53 212 PRO A N 1
ATOM 1540 C CA . PRO A 1 212 ? -0.460 -4.707 -18.173 1.00 53.53 212 PRO A CA 1
ATOM 1541 C C . PRO A 1 212 ? -0.466 -4.854 -19.703 1.00 53.53 212 PRO A C 1
ATOM 1543 O O . PRO A 1 212 ? -0.054 -5.904 -20.210 1.00 53.53 212 PRO A O 1
ATOM 1546 N N . PRO A 1 213 ? -0.949 -3.843 -20.452 1.00 59.09 213 PRO A N 1
ATOM 1547 C CA . PRO A 1 213 ? -0.914 -3.894 -21.906 1.00 59.09 213 PRO A CA 1
ATOM 1548 C C . PRO A 1 213 ? 0.524 -4.186 -22.361 1.00 59.09 213 PRO A C 1
ATOM 1550 O O . PRO A 1 213 ? 1.464 -3.663 -21.748 1.00 59.09 213 PRO A O 1
ATOM 1553 N N . PRO A 1 214 ? 0.719 -5.035 -23.387 1.00 62.34 214 PRO A N 1
ATOM 1554 C CA . PRO A 1 214 ? 2.052 -5.372 -23.865 1.00 62.34 214 PRO A CA 1
ATOM 1555 C C . PRO A 1 214 ? 2.818 -4.084 -24.169 1.00 62.34 214 PRO A C 1
ATOM 1557 O O . PRO A 1 214 ? 2.270 -3.160 -24.776 1.00 62.34 214 PRO A O 1
ATOM 1560 N N . ALA A 1 215 ? 4.065 -4.007 -23.698 1.00 59.22 215 ALA A N 1
ATOM 1561 C CA . ALA A 1 215 ? 4.913 -2.847 -23.926 1.00 59.22 215 ALA A CA 1
ATOM 1562 C C . ALA A 1 215 ? 4.954 -2.533 -25.428 1.00 59.22 215 ALA A C 1
ATOM 1564 O O . ALA A 1 215 ? 5.141 -3.436 -26.248 1.00 59.22 215 ALA A O 1
ATOM 1565 N N . ALA A 1 216 ? 4.754 -1.260 -25.781 1.00 59.34 216 ALA A N 1
ATOM 1566 C CA . ALA A 1 216 ? 4.842 -0.820 -27.166 1.00 59.34 216 ALA A CA 1
ATOM 1567 C C . ALA A 1 216 ? 6.209 -1.234 -27.747 1.00 59.34 216 ALA A C 1
ATOM 1569 O O . ALA A 1 216 ? 7.217 -1.115 -27.040 1.00 59.34 216 ALA A O 1
ATOM 1570 N N . PRO A 1 217 ? 6.269 -1.727 -28.998 1.00 57.31 217 PRO A N 1
ATOM 1571 C CA . PRO A 1 217 ? 7.532 -2.103 -29.615 1.00 57.31 217 PRO A CA 1
ATOM 1572 C C . PRO A 1 217 ? 8.497 -0.916 -29.565 1.00 57.31 217 PRO A C 1
ATOM 1574 O O . PRO A 1 217 ? 8.187 0.172 -30.050 1.00 57.31 217 PRO A O 1
ATOM 1577 N N . GLN A 1 218 ? 9.656 -1.117 -28.937 1.00 50.97 218 GLN A N 1
ATOM 1578 C CA . GLN A 1 218 ? 10.719 -0.120 -28.927 1.00 50.97 218 GLN A CA 1
ATOM 1579 C C . GLN A 1 218 ? 11.222 0.020 -30.365 1.00 50.97 218 GLN A C 1
ATOM 1581 O O . GLN A 1 218 ? 11.736 -0.942 -30.929 1.00 50.97 218 GLN A O 1
ATOM 1586 N N . ILE A 1 219 ? 11.051 1.194 -30.974 1.00 58.38 219 ILE A N 1
ATOM 1587 C CA . ILE A 1 219 ? 11.689 1.505 -32.255 1.00 58.38 219 ILE A CA 1
ATOM 1588 C C . ILE A 1 219 ? 13.163 1.787 -31.929 1.00 58.38 219 ILE A C 1
ATOM 1590 O O . ILE A 1 219 ? 13.429 2.781 -31.248 1.00 58.38 219 ILE A O 1
ATOM 1594 N N . PRO A 1 220 ? 14.124 0.937 -32.339 1.00 59.97 220 PRO A N 1
ATOM 1595 C CA . PRO A 1 220 ? 15.533 1.202 -32.082 1.00 59.97 220 PRO A CA 1
ATOM 1596 C C . PRO A 1 220 ? 15.935 2.511 -32.771 1.00 59.97 220 PRO A C 1
ATOM 1598 O O . PRO A 1 220 ? 15.753 2.677 -33.979 1.00 59.97 220 PRO A O 1
ATOM 1601 N N . VAL A 1 221 ? 16.457 3.458 -31.991 1.00 64.44 221 VAL A N 1
ATOM 1602 C CA . VAL A 1 221 ? 16.989 4.723 -32.508 1.00 64.44 221 VAL A CA 1
ATOM 1603 C C . VAL A 1 221 ? 18.321 4.416 -33.192 1.00 64.44 221 VAL A C 1
ATOM 1605 O O . VAL A 1 221 ? 19.301 4.122 -32.512 1.00 64.44 221 VAL A O 1
ATOM 1608 N N . ARG A 1 222 ? 18.347 4.451 -34.530 1.00 74.06 222 ARG A N 1
ATOM 1609 C CA . ARG A 1 222 ? 19.576 4.257 -35.319 1.00 74.06 222 ARG A CA 1
ATOM 1610 C C . ARG A 1 222 ? 20.521 5.446 -35.148 1.00 74.06 222 ARG A C 1
ATOM 1612 O O . ARG A 1 222 ? 20.077 6.597 -35.139 1.00 74.06 222 ARG A O 1
ATOM 1619 N N . SER A 1 223 ? 21.819 5.181 -35.031 1.00 82.25 223 SER A N 1
ATOM 1620 C CA . SER A 1 223 ? 22.844 6.224 -34.918 1.00 82.25 223 SER A CA 1
ATOM 1621 C C . SER A 1 223 ? 23.050 6.971 -36.247 1.00 82.25 223 SER A C 1
ATOM 1623 O O . SER A 1 223 ? 22.735 6.470 -37.329 1.00 82.25 223 SER A O 1
ATOM 1625 N N . GLY A 1 224 ? 23.618 8.182 -36.197 1.00 83.50 224 GLY A N 1
ATOM 1626 C CA . GLY A 1 224 ? 23.936 8.951 -37.411 1.00 83.50 224 GLY A CA 1
ATOM 1627 C C . GLY A 1 224 ? 24.939 8.249 -38.342 1.00 83.50 224 GLY A C 1
ATOM 1628 O O . GLY A 1 224 ? 24.855 8.401 -39.564 1.00 83.50 224 GLY A O 1
ATOM 1629 N N . ALA A 1 225 ? 25.846 7.444 -37.779 1.00 85.44 225 ALA A N 1
ATOM 1630 C CA . ALA A 1 225 ? 26.791 6.622 -38.532 1.00 85.44 225 ALA A CA 1
ATOM 1631 C C . ALA A 1 225 ? 26.066 5.518 -39.319 1.00 85.44 225 ALA A C 1
ATOM 1633 O O . ALA A 1 225 ? 26.268 5.404 -40.527 1.00 85.44 225 ALA A O 1
ATOM 1634 N N . GLU A 1 226 ? 25.154 4.783 -38.672 1.00 87.31 226 GLU A N 1
ATOM 1635 C CA . GLU A 1 226 ? 24.349 3.729 -39.313 1.00 87.31 226 GLU A CA 1
ATOM 1636 C C . GLU A 1 226 ? 23.537 4.276 -40.493 1.00 87.31 226 GLU A C 1
ATOM 1638 O O . GLU A 1 226 ? 23.579 3.721 -41.588 1.00 87.31 226 GLU A O 1
ATOM 1643 N N . LEU A 1 227 ? 22.873 5.423 -40.313 1.00 88.31 227 LEU A N 1
ATOM 1644 C CA . LEU A 1 227 ? 22.101 6.069 -41.382 1.00 88.31 227 LEU A CA 1
ATOM 1645 C C . LEU A 1 227 ? 22.978 6.529 -42.559 1.00 88.31 227 LEU A C 1
ATOM 1647 O O . LEU A 1 227 ? 22.527 6.558 -43.707 1.00 88.31 227 LEU A O 1
ATOM 1651 N N . SER A 1 228 ? 24.226 6.918 -42.289 1.00 88.50 228 SER A N 1
ATOM 1652 C CA . SER A 1 228 ? 25.169 7.355 -43.324 1.00 88.50 228 SER A CA 1
ATOM 1653 C C . SER A 1 228 ? 25.677 6.172 -44.147 1.00 88.50 228 SER A C 1
ATOM 1655 O O . SER A 1 228 ? 25.694 6.247 -45.376 1.00 88.50 228 SER A O 1
ATOM 1657 N N . VAL A 1 229 ? 26.018 5.063 -43.485 1.00 91.00 229 VAL A N 1
ATOM 1658 C CA . VAL A 1 229 ? 26.423 3.803 -44.127 1.00 91.00 229 VAL A CA 1
ATOM 1659 C C . VAL A 1 229 ? 25.284 3.225 -44.969 1.00 91.00 229 VAL A C 1
ATOM 1661 O O . VAL A 1 229 ? 25.498 2.872 -46.130 1.00 91.00 229 VAL A O 1
ATOM 1664 N N . GLU A 1 230 ? 24.063 3.206 -44.432 1.00 90.06 230 GLU A N 1
ATOM 1665 C CA . GLU A 1 230 ? 22.862 2.770 -45.148 1.00 90.06 230 GLU A CA 1
ATOM 1666 C C . GLU A 1 230 ? 22.660 3.580 -46.439 1.00 90.06 230 GLU A C 1
ATOM 1668 O O . GLU A 1 230 ? 22.521 3.004 -47.520 1.00 90.06 230 GLU A O 1
ATOM 1673 N N . ARG A 1 231 ? 22.752 4.916 -46.374 1.00 88.69 231 ARG A N 1
ATOM 1674 C CA . ARG A 1 231 ? 22.615 5.781 -47.559 1.00 88.69 231 ARG A CA 1
ATOM 1675 C C . ARG A 1 231 ? 23.699 5.524 -48.609 1.00 88.69 231 ARG A C 1
ATOM 1677 O O . ARG A 1 231 ? 23.412 5.584 -49.807 1.00 88.69 231 ARG A O 1
ATOM 1684 N N . LEU A 1 232 ? 24.930 5.237 -48.184 1.00 88.88 232 LEU A N 1
ATOM 1685 C CA . LEU A 1 232 ? 26.037 4.925 -49.094 1.00 88.88 232 LEU A CA 1
ATOM 1686 C C . LEU A 1 232 ? 25.840 3.576 -49.781 1.00 88.88 232 LEU A C 1
ATOM 1688 O O . LEU A 1 232 ? 26.078 3.487 -50.983 1.00 88.88 232 LEU A O 1
ATOM 1692 N N . SER A 1 233 ? 25.334 2.569 -49.063 1.00 88.69 233 SER A N 1
ATOM 1693 C CA . SER A 1 233 ? 25.007 1.267 -49.661 1.00 88.69 233 SER A CA 1
ATOM 1694 C C . SER A 1 233 ? 23.996 1.389 -50.806 1.00 88.69 233 SER A C 1
ATOM 1696 O O . SER A 1 233 ? 24.075 0.650 -51.779 1.00 88.69 233 SER A O 1
ATOM 1698 N N . GLN A 1 234 ? 23.100 2.379 -50.737 1.00 87.31 234 GLN A N 1
ATOM 1699 C CA . GLN A 1 234 ? 22.078 2.626 -51.754 1.00 87.31 234 GLN A CA 1
ATOM 1700 C C . GLN A 1 234 ? 22.570 3.534 -52.889 1.00 87.31 234 GLN A C 1
ATOM 1702 O O . GLN A 1 234 ? 22.336 3.251 -54.061 1.00 87.31 234 GLN A O 1
ATOM 1707 N N . THR A 1 235 ? 23.240 4.639 -52.549 1.00 86.88 235 THR A N 1
ATOM 1708 C CA . THR A 1 235 ? 23.603 5.691 -53.520 1.00 86.88 235 THR A CA 1
ATOM 1709 C C . THR A 1 235 ? 24.856 5.351 -54.319 1.00 86.88 235 THR A C 1
ATOM 1711 O O . THR A 1 235 ? 24.981 5.742 -55.476 1.00 86.88 235 THR A O 1
ATOM 1714 N N . ASN A 1 236 ? 25.799 4.650 -53.691 1.00 86.88 236 ASN A N 1
ATOM 1715 C CA . ASN A 1 236 ? 27.141 4.457 -54.225 1.00 86.88 236 ASN A CA 1
ATOM 1716 C C . ASN A 1 236 ? 27.407 3.015 -54.668 1.00 86.88 236 ASN A C 1
ATOM 1718 O O . ASN A 1 236 ? 28.556 2.698 -54.949 1.00 86.88 236 ASN A O 1
ATOM 1722 N N . ALA A 1 237 ? 26.401 2.143 -54.706 1.00 87.12 237 ALA A N 1
ATOM 1723 C CA . ALA A 1 237 ? 26.581 0.745 -55.083 1.00 87.12 237 ALA A CA 1
ATOM 1724 C C . ALA A 1 237 ? 27.061 0.591 -56.537 1.00 87.12 237 ALA A C 1
ATOM 1726 O O . ALA A 1 237 ? 26.726 1.393 -57.408 1.00 87.12 237 ALA A O 1
ATOM 1727 N N . ALA A 1 238 ? 27.853 -0.448 -56.802 1.00 87.25 238 ALA A N 1
ATOM 1728 C CA . ALA A 1 238 ? 28.231 -0.813 -58.161 1.00 87.25 238 ALA A CA 1
ATOM 1729 C C . ALA A 1 238 ? 27.053 -1.463 -58.908 1.00 87.25 238 ALA A C 1
ATOM 1731 O O . ALA A 1 238 ? 26.189 -2.106 -58.305 1.00 87.25 238 ALA A O 1
ATOM 1732 N N . PHE A 1 239 ? 27.042 -1.350 -60.237 1.00 83.62 239 PHE A N 1
ATOM 1733 C CA . PHE A 1 239 ? 26.025 -2.010 -61.057 1.00 83.62 239 PHE A CA 1
ATOM 1734 C C . PHE A 1 239 ? 26.240 -3.529 -61.128 1.00 83.62 239 PHE A C 1
ATOM 1736 O O . PHE A 1 239 ? 25.288 -4.296 -61.040 1.00 83.62 239 PHE A O 1
ATOM 1743 N N . LEU A 1 240 ? 27.498 -3.967 -61.246 1.00 87.25 240 LEU A N 1
ATOM 1744 C CA . LEU A 1 240 ? 27.880 -5.378 -61.264 1.00 87.25 240 LEU A CA 1
ATOM 1745 C C . LEU A 1 240 ? 29.074 -5.630 -60.346 1.00 87.25 240 LEU A C 1
ATOM 1747 O O . LEU A 1 240 ? 30.004 -4.824 -60.262 1.00 87.25 240 LEU A O 1
ATOM 1751 N N . LEU A 1 241 ? 29.048 -6.787 -59.688 1.00 91.38 241 LEU A N 1
ATOM 1752 C CA . LEU A 1 241 ? 30.180 -7.284 -58.917 1.00 91.38 241 LEU A CA 1
ATOM 1753 C C . LEU A 1 241 ? 31.279 -7.801 -59.843 1.00 91.38 241 LEU A C 1
ATOM 1755 O O . LEU A 1 241 ? 31.015 -8.528 -60.801 1.00 91.38 241 LEU A O 1
ATOM 1759 N N . ILE A 1 242 ? 32.516 -7.458 -59.513 1.00 91.81 242 ILE A N 1
ATOM 1760 C CA . ILE A 1 242 ? 33.710 -8.009 -60.134 1.00 91.81 242 ILE A CA 1
ATOM 1761 C C . ILE A 1 242 ? 34.022 -9.395 -59.567 1.00 91.81 242 ILE A C 1
ATOM 1763 O O . ILE A 1 242 ? 33.615 -9.747 -58.460 1.00 91.81 242 ILE A O 1
ATOM 1767 N N . ASP A 1 243 ? 34.802 -10.164 -60.323 1.00 93.06 243 ASP A N 1
ATOM 1768 C CA . ASP A 1 243 ? 35.459 -11.364 -59.817 1.00 93.06 243 ASP A CA 1
ATOM 1769 C C . ASP A 1 243 ? 36.335 -11.006 -58.597 1.00 93.06 243 ASP A C 1
ATOM 1771 O O . ASP A 1 243 ? 37.247 -10.175 -58.721 1.00 93.06 243 ASP A O 1
ATOM 1775 N N . PRO A 1 244 ? 36.109 -11.614 -57.418 1.00 92.62 244 PRO A N 1
ATOM 1776 C CA . PRO A 1 244 ? 36.865 -11.289 -56.218 1.00 92.62 244 PRO A CA 1
ATOM 1777 C C . PRO A 1 244 ? 38.365 -11.616 -56.345 1.00 92.62 244 PRO A C 1
ATOM 1779 O O . PRO A 1 244 ? 39.167 -11.037 -55.611 1.00 92.62 244 PRO A O 1
ATOM 1782 N N . ALA A 1 245 ? 38.792 -12.442 -57.310 1.00 94.62 245 ALA A N 1
ATOM 1783 C CA . ALA A 1 245 ? 40.209 -12.617 -57.636 1.00 94.62 245 ALA A CA 1
ATOM 1784 C C . ALA A 1 245 ? 40.878 -11.300 -58.084 1.00 94.62 245 ALA A C 1
ATOM 1786 O O . ALA A 1 245 ? 42.025 -11.035 -57.731 1.00 94.62 245 ALA A O 1
ATOM 1787 N N . ARG A 1 246 ? 40.149 -10.410 -58.773 1.00 94.06 246 ARG A N 1
ATOM 1788 C CA . ARG A 1 246 ? 40.654 -9.078 -59.160 1.00 94.06 246 ARG A CA 1
ATOM 1789 C C . ARG A 1 246 ? 40.819 -8.137 -57.974 1.00 94.06 246 ARG A C 1
ATOM 1791 O O . ARG A 1 246 ? 41.673 -7.252 -58.012 1.00 94.06 246 ARG A O 1
ATOM 1798 N N . LEU A 1 247 ? 40.018 -8.324 -56.923 1.00 94.75 247 LEU A N 1
ATOM 1799 C CA . LEU A 1 247 ? 40.200 -7.621 -55.653 1.00 94.75 247 LEU A CA 1
ATOM 1800 C C . LEU A 1 247 ? 41.449 -8.145 -54.932 1.00 94.75 247 LEU A C 1
ATOM 1802 O O . LEU A 1 247 ? 42.236 -7.353 -54.422 1.00 94.75 247 LEU A O 1
ATOM 1806 N N . ALA A 1 248 ? 41.675 -9.462 -54.955 1.00 95.00 248 ALA A N 1
ATOM 1807 C CA . ALA A 1 248 ? 42.866 -10.085 -54.380 1.00 95.00 248 ALA A CA 1
ATOM 1808 C C . ALA A 1 248 ? 44.179 -9.591 -55.020 1.00 95.00 248 ALA A C 1
ATOM 1810 O O . ALA A 1 248 ? 45.173 -9.407 -54.315 1.00 95.00 248 ALA A O 1
ATOM 1811 N N . GLU A 1 249 ? 44.175 -9.315 -56.328 1.00 94.75 249 GLU A N 1
ATOM 1812 C CA . GLU A 1 249 ? 45.315 -8.736 -57.061 1.00 94.75 249 GLU A CA 1
ATOM 1813 C C . GLU A 1 249 ? 45.724 -7.339 -56.560 1.00 94.75 249 GLU A C 1
ATOM 1815 O O . GLU A 1 249 ? 46.858 -6.920 -56.780 1.00 94.75 249 GLU A O 1
ATOM 1820 N N . GLN A 1 250 ? 44.835 -6.617 -55.867 1.00 95.31 250 GLN A N 1
ATOM 1821 C CA . GLN A 1 250 ? 45.123 -5.266 -55.371 1.00 95.31 250 GLN A CA 1
ATOM 1822 C C . GLN A 1 250 ? 46.005 -5.260 -54.120 1.00 95.31 250 GLN A C 1
ATOM 1824 O O . GLN A 1 250 ? 46.540 -4.217 -53.741 1.00 95.31 250 GLN A O 1
ATOM 1829 N N . PHE A 1 251 ? 46.156 -6.409 -53.460 1.00 96.50 251 PHE A N 1
ATOM 1830 C CA . PHE A 1 251 ? 46.975 -6.516 -52.264 1.00 96.50 251 PHE A CA 1
ATOM 1831 C C . PHE A 1 251 ? 48.467 -6.579 -52.629 1.00 96.50 251 PHE A C 1
ATOM 1833 O O . PHE A 1 251 ? 48.870 -7.481 -53.369 1.00 96.50 251 PHE A O 1
ATOM 1840 N N . PRO A 1 252 ? 49.321 -5.687 -52.094 1.00 94.44 252 PRO A N 1
ATOM 1841 C CA . PRO A 1 252 ? 50.764 -5.765 -52.310 1.00 94.44 252 PRO A CA 1
ATOM 1842 C C . PRO A 1 252 ? 51.382 -6.955 -51.557 1.00 94.44 252 PRO A C 1
ATOM 1844 O O . PRO A 1 252 ? 50.811 -7.453 -50.584 1.00 94.44 252 PRO A O 1
ATOM 1847 N N . GLU A 1 253 ? 52.570 -7.404 -51.971 1.00 93.69 253 GLU A N 1
ATOM 1848 C CA . GLU A 1 253 ? 53.308 -8.468 -51.263 1.00 93.69 253 GLU A CA 1
ATOM 1849 C C . GLU A 1 253 ? 53.786 -8.032 -49.869 1.00 93.69 253 GLU A C 1
ATOM 1851 O O . GLU A 1 253 ? 53.834 -8.844 -48.941 1.00 93.69 253 GLU A O 1
ATOM 1856 N N . SER A 1 254 ? 54.073 -6.740 -49.701 1.00 92.19 254 SER A N 1
ATOM 1857 C CA . SER A 1 254 ? 54.415 -6.113 -48.427 1.00 92.19 254 SER A CA 1
ATOM 1858 C C . SER A 1 254 ? 53.536 -4.890 -48.165 1.00 92.19 254 SER A C 1
ATOM 1860 O O . SER A 1 254 ? 53.218 -4.122 -49.072 1.00 92.19 254 SER A O 1
ATOM 1862 N N . ALA A 1 255 ? 53.128 -4.716 -46.912 1.00 91.06 255 ALA A N 1
ATOM 1863 C CA . ALA A 1 255 ? 52.406 -3.539 -46.443 1.00 91.06 255 ALA A CA 1
ATOM 1864 C C . ALA A 1 255 ? 53.355 -2.593 -45.673 1.00 91.06 255 ALA A C 1
ATOM 1866 O O . ALA A 1 255 ? 54.415 -3.030 -45.197 1.00 91.06 255 ALA A O 1
ATOM 1867 N N . PRO A 1 256 ? 53.006 -1.297 -45.531 1.00 85.88 256 PRO A N 1
ATOM 1868 C CA . PRO A 1 256 ? 53.804 -0.331 -44.779 1.00 85.88 256 PRO A CA 1
ATOM 1869 C C . PRO A 1 256 ? 54.184 -0.833 -43.382 1.00 85.88 256 PRO A C 1
ATOM 1871 O O . PRO A 1 256 ? 53.400 -1.497 -42.708 1.00 85.88 256 PRO A O 1
ATOM 1874 N N . GLY A 1 257 ? 55.404 -0.523 -42.942 1.00 82.94 257 GLY A N 1
ATOM 1875 C CA . GLY A 1 257 ? 55.929 -0.990 -41.655 1.00 82.94 257 GLY A CA 1
ATOM 1876 C C . GLY A 1 257 ? 56.578 -2.379 -41.682 1.00 82.94 257 GLY A C 1
ATOM 1877 O O . GLY A 1 257 ? 56.984 -2.853 -40.630 1.00 82.94 257 GLY A O 1
ATOM 1878 N N . GLY A 1 258 ? 56.724 -3.015 -42.852 1.00 89.56 258 GLY A N 1
ATOM 1879 C CA . GLY A 1 258 ? 57.471 -4.276 -43.009 1.00 89.56 258 GLY A CA 1
ATOM 1880 C C . GLY A 1 258 ? 56.628 -5.545 -42.863 1.00 89.56 258 GLY A C 1
ATOM 1881 O O . GLY A 1 258 ? 57.168 -6.642 -42.756 1.00 89.56 258 GLY A O 1
ATOM 1882 N N . PHE A 1 259 ? 55.304 -5.408 -42.866 1.00 94.38 259 PHE A N 1
ATOM 1883 C CA . PHE A 1 259 ? 54.369 -6.524 -42.798 1.00 94.38 259 PHE A CA 1
ATOM 1884 C C . PHE A 1 259 ? 54.379 -7.321 -44.109 1.00 94.38 259 PHE A C 1
ATOM 1886 O O . PHE A 1 259 ? 54.113 -6.765 -45.174 1.00 94.38 259 PHE A O 1
ATOM 1893 N N . ALA A 1 260 ? 54.649 -8.627 -44.041 1.00 95.75 260 ALA A N 1
ATOM 1894 C CA . ALA A 1 260 ? 54.685 -9.510 -45.210 1.00 95.75 260 ALA A CA 1
ATOM 1895 C C . ALA A 1 260 ? 53.374 -10.292 -45.357 1.00 95.75 260 ALA A C 1
ATOM 1897 O O . ALA A 1 260 ? 52.881 -10.870 -44.377 1.00 95.75 260 ALA A O 1
ATOM 1898 N N . ARG A 1 261 ? 52.821 -10.330 -46.575 1.00 97.00 261 ARG A N 1
ATOM 1899 C CA . ARG A 1 261 ? 51.565 -11.028 -46.879 1.00 97.00 261 ARG A CA 1
ATOM 1900 C C . ARG A 1 261 ? 51.722 -12.534 -46.672 1.00 97.00 261 ARG A C 1
ATOM 1902 O O . ARG A 1 261 ? 52.661 -13.137 -47.175 1.00 97.00 261 ARG A O 1
ATOM 1909 N N . GLN A 1 262 ? 50.793 -13.134 -45.938 1.00 97.00 262 GLN A N 1
ATOM 1910 C CA . GLN A 1 262 ? 50.785 -14.559 -45.592 1.00 97.00 262 GLN A CA 1
ATOM 1911 C C . GLN A 1 262 ? 49.753 -15.335 -46.402 1.00 97.00 262 GLN A C 1
ATOM 1913 O O . GLN A 1 262 ? 50.021 -16.434 -46.875 1.00 97.00 262 GLN A O 1
ATOM 1918 N N . SER A 1 263 ? 48.560 -14.768 -46.547 1.00 95.19 263 SER A N 1
ATOM 1919 C CA . SER A 1 263 ? 47.455 -15.405 -47.249 1.00 95.19 263 SER A CA 1
ATOM 1920 C C . SER A 1 263 ? 46.557 -14.364 -47.888 1.00 95.19 263 SER A C 1
ATOM 1922 O O . SER A 1 263 ? 46.500 -13.215 -47.442 1.00 95.19 263 SER A O 1
ATOM 1924 N N . VAL A 1 264 ? 45.854 -14.799 -48.931 1.00 96.44 264 VAL A N 1
ATOM 1925 C CA . VAL A 1 264 ? 44.735 -14.075 -49.520 1.00 96.44 264 VAL A CA 1
ATOM 1926 C C . VAL A 1 264 ? 43.575 -15.046 -49.68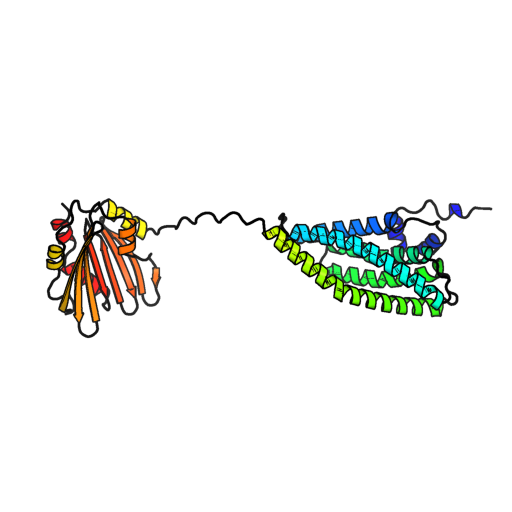1 1.00 96.44 264 VAL A C 1
ATOM 1928 O O . VAL A 1 264 ? 43.770 -16.169 -50.144 1.00 96.44 264 VAL A O 1
ATOM 1931 N N . ALA A 1 265 ? 42.386 -14.623 -49.276 1.00 93.81 265 ALA A N 1
ATOM 1932 C CA . ALA A 1 265 ? 41.145 -15.357 -49.454 1.00 93.81 265 ALA A CA 1
ATOM 1933 C C . ALA A 1 265 ? 40.137 -14.483 -50.198 1.00 93.81 265 ALA A C 1
ATOM 1935 O O . ALA A 1 265 ? 40.182 -13.257 -50.113 1.00 93.81 265 ALA A O 1
ATOM 1936 N N . VAL A 1 266 ? 39.235 -15.123 -50.933 1.00 95.88 266 VAL A N 1
ATOM 1937 C CA . VAL A 1 266 ? 38.191 -14.460 -51.713 1.00 95.88 266 VAL A CA 1
ATOM 1938 C C . VAL A 1 266 ? 36.839 -15.082 -51.409 1.00 95.88 266 VAL A C 1
ATOM 1940 O O . VAL A 1 266 ? 36.742 -16.286 -51.170 1.00 95.88 266 VAL A O 1
ATOM 1943 N N . ALA A 1 267 ? 35.796 -14.262 -51.422 1.00 91.12 267 ALA A N 1
ATOM 1944 C CA . ALA A 1 267 ? 34.416 -14.694 -51.258 1.00 91.12 267 ALA A CA 1
ATOM 1945 C C . ALA A 1 267 ? 33.483 -13.795 -52.075 1.00 91.12 267 ALA A C 1
ATOM 1947 O O . ALA A 1 267 ? 33.764 -12.617 -52.282 1.00 91.12 267 ALA A O 1
ATOM 1948 N N . GLN A 1 268 ? 32.354 -14.337 -52.522 1.00 91.88 268 GLN A N 1
ATOM 1949 C CA . GLN A 1 268 ? 31.317 -13.569 -53.204 1.00 91.88 268 GLN A CA 1
ATOM 1950 C C . GLN A 1 268 ? 29.938 -14.116 -52.830 1.00 91.88 268 GLN A C 1
ATOM 1952 O O . GLN A 1 268 ? 29.745 -15.329 -52.761 1.00 91.88 268 GLN A O 1
ATOM 1957 N N . GLY A 1 269 ? 28.986 -13.223 -52.571 1.00 88.44 269 GLY A N 1
ATOM 1958 C CA . GLY A 1 269 ? 27.620 -13.566 -52.181 1.00 88.44 269 GLY A CA 1
ATOM 1959 C C . GLY A 1 269 ? 26.889 -12.382 -51.548 1.00 88.44 269 GLY A C 1
ATOM 1960 O O . GLY A 1 269 ? 27.521 -11.430 -51.098 1.00 88.44 269 GLY A O 1
ATOM 1961 N N . GLY A 1 270 ? 25.553 -12.425 -51.533 1.00 85.75 270 GLY A N 1
ATOM 1962 C CA . GLY A 1 270 ? 24.728 -11.407 -50.862 1.00 85.75 270 GLY A CA 1
ATOM 1963 C C . GLY A 1 270 ? 24.942 -9.977 -51.373 1.00 85.75 270 GLY A C 1
ATOM 1964 O O . GLY A 1 270 ? 24.966 -9.046 -50.575 1.00 85.75 270 GLY A O 1
ATOM 1965 N N . GLY A 1 271 ? 25.176 -9.808 -52.680 1.00 90.62 271 GLY A N 1
ATOM 1966 C CA . GLY A 1 271 ? 25.422 -8.495 -53.285 1.00 90.62 271 GLY A CA 1
ATOM 1967 C C . GLY A 1 271 ? 26.832 -7.936 -53.060 1.00 90.62 271 GLY A C 1
ATOM 1968 O O . GLY A 1 271 ? 27.061 -6.766 -53.369 1.00 90.62 271 GLY A O 1
ATOM 1969 N N . ILE A 1 272 ? 27.778 -8.753 -52.572 1.00 94.44 272 ILE A N 1
ATOM 1970 C CA . ILE A 1 272 ? 29.166 -8.370 -52.275 1.00 94.44 272 ILE A CA 1
ATOM 1971 C C . ILE A 1 272 ? 30.179 -9.308 -52.949 1.00 94.44 272 ILE A C 1
ATOM 1973 O O . ILE A 1 272 ? 29.998 -10.525 -52.959 1.00 94.44 272 ILE A O 1
ATOM 1977 N N . ALA A 1 273 ? 31.288 -8.743 -53.435 1.00 95.31 273 ALA A N 1
ATOM 1978 C CA . ALA A 1 273 ? 32.534 -9.444 -53.748 1.00 95.31 273 ALA A CA 1
ATOM 1979 C C . ALA A 1 273 ? 33.625 -8.973 -52.777 1.00 95.31 273 ALA A C 1
ATOM 1981 O O . ALA A 1 273 ? 33.804 -7.775 -52.573 1.00 95.31 273 ALA A O 1
ATOM 1982 N N . ARG A 1 274 ? 34.342 -9.898 -52.143 1.00 95.81 274 ARG A N 1
ATOM 1983 C CA . ARG A 1 274 ? 35.277 -9.616 -51.049 1.00 95.81 274 ARG A CA 1
ATOM 1984 C C . ARG A 1 274 ? 36.603 -10.330 -51.266 1.00 95.81 274 ARG A C 1
ATOM 1986 O O . ARG A 1 274 ? 36.626 -11.497 -51.650 1.00 95.81 274 ARG A O 1
ATOM 1993 N N . ALA A 1 275 ? 37.692 -9.644 -50.943 1.00 97.44 275 ALA A N 1
ATOM 1994 C CA . ALA A 1 275 ? 39.003 -10.248 -50.780 1.00 97.44 275 ALA A CA 1
ATOM 1995 C C . ALA A 1 275 ? 39.626 -9.818 -49.447 1.00 97.44 275 ALA A C 1
ATOM 1997 O O . ALA A 1 275 ? 39.520 -8.659 -49.045 1.00 97.44 275 ALA A O 1
ATOM 1998 N N . ASP A 1 276 ? 40.283 -10.757 -48.776 1.00 96.69 276 ASP A N 1
ATOM 1999 C CA . ASP A 1 276 ? 40.933 -10.584 -47.480 1.00 96.69 276 ASP A CA 1
ATOM 2000 C C . ASP A 1 276 ? 42.396 -10.992 -47.585 1.00 96.69 276 ASP A C 1
ATOM 2002 O O . ASP A 1 276 ? 42.692 -12.106 -48.010 1.00 96.69 276 ASP A O 1
ATOM 2006 N N . ALA A 1 277 ? 43.309 -10.128 -47.158 1.00 97.12 277 ALA A N 1
ATOM 2007 C CA . ALA A 1 277 ? 44.729 -10.416 -47.057 1.00 97.12 277 ALA A CA 1
ATOM 2008 C C . ALA A 1 277 ? 45.205 -10.292 -45.610 1.00 97.12 277 ALA A C 1
ATOM 2010 O O . ALA A 1 277 ? 44.955 -9.291 -44.939 1.00 97.12 277 ALA A O 1
ATOM 2011 N N . VAL A 1 278 ? 45.938 -11.299 -45.141 1.00 97.06 278 VAL A N 1
ATOM 2012 C CA . VAL A 1 278 ? 46.555 -11.295 -43.810 1.00 97.06 278 VAL A CA 1
ATOM 2013 C C . VAL A 1 278 ? 48.049 -11.072 -43.961 1.00 97.06 278 VAL A C 1
ATOM 2015 O O . VAL A 1 278 ? 48.720 -11.794 -44.694 1.00 97.06 278 VAL A O 1
ATOM 2018 N N . TYR A 1 279 ? 48.581 -10.104 -43.227 1.00 97.19 279 TYR A N 1
ATOM 2019 C CA . TYR A 1 279 ? 49.996 -9.787 -43.159 1.00 97.19 279 TYR A CA 1
ATOM 2020 C C . TYR A 1 279 ? 50.518 -9.973 -41.737 1.00 97.19 279 TYR A C 1
ATOM 2022 O O . TYR A 1 279 ? 49.795 -9.759 -40.761 1.00 97.19 279 TYR A O 1
ATOM 2030 N N . ARG A 1 280 ? 51.794 -10.341 -41.610 1.00 95.38 280 ARG A N 1
ATOM 2031 C CA . ARG A 1 280 ? 52.450 -10.515 -40.309 1.00 95.38 280 ARG A CA 1
ATOM 2032 C C . ARG A 1 280 ? 53.783 -9.791 -40.233 1.00 95.38 280 ARG A C 1
ATOM 2034 O O . ARG A 1 280 ? 54.515 -9.710 -41.217 1.00 95.38 280 ARG A O 1
ATOM 2041 N N . LEU A 1 281 ? 54.081 -9.319 -39.029 1.00 93.75 281 LEU A N 1
ATOM 2042 C CA . LEU A 1 281 ? 55.381 -8.819 -38.608 1.00 93.75 281 LEU A CA 1
ATOM 2043 C C . LEU A 1 281 ? 55.585 -9.239 -37.153 1.00 93.75 281 LEU A C 1
ATOM 2045 O O . LEU A 1 281 ? 54.904 -8.739 -36.258 1.00 93.75 281 LEU A O 1
ATOM 2049 N N . ASN A 1 282 ? 56.515 -10.161 -36.904 1.00 91.31 282 ASN A N 1
ATOM 2050 C CA . ASN A 1 282 ? 56.714 -10.759 -35.580 1.00 91.31 282 ASN A CA 1
ATOM 2051 C C . ASN A 1 282 ? 55.390 -11.327 -35.019 1.00 91.31 282 ASN A C 1
ATOM 2053 O O . ASN A 1 282 ? 54.754 -12.158 -35.666 1.00 91.31 282 ASN A O 1
ATOM 2057 N N . ALA A 1 283 ? 54.969 -10.875 -33.833 1.00 88.75 283 ALA A N 1
ATOM 2058 C CA . ALA A 1 283 ? 53.702 -11.255 -33.205 1.00 88.75 283 ALA A CA 1
ATOM 2059 C C . ALA A 1 283 ? 52.495 -10.419 -33.684 1.00 88.75 283 ALA A C 1
ATOM 2061 O O . ALA A 1 283 ? 51.352 -10.782 -33.407 1.00 88.75 283 ALA A O 1
ATOM 2062 N N . SER A 1 284 ? 52.720 -9.316 -34.404 1.00 93.12 284 SER A N 1
ATOM 2063 C CA . SER A 1 284 ? 51.655 -8.435 -34.884 1.00 93.12 284 SER A CA 1
ATOM 2064 C C . SER A 1 284 ? 51.053 -8.948 -36.189 1.00 93.12 284 SER A C 1
ATOM 2066 O O . SER A 1 284 ? 51.752 -9.409 -37.095 1.00 93.12 284 SER A O 1
ATOM 2068 N N . THR A 1 285 ? 49.732 -8.823 -36.298 1.00 95.62 285 THR A N 1
ATOM 2069 C CA . THR A 1 285 ? 48.966 -9.186 -37.495 1.00 95.62 285 THR A CA 1
ATOM 2070 C C . THR A 1 285 ? 48.199 -7.971 -38.000 1.00 95.62 285 THR A C 1
ATOM 2072 O O . THR A 1 285 ? 47.590 -7.260 -37.201 1.00 95.62 285 THR A O 1
ATOM 2075 N N . LEU A 1 286 ? 48.210 -7.772 -39.318 1.00 96.81 286 LEU A N 1
ATOM 2076 C CA . LEU A 1 286 ? 47.412 -6.788 -40.045 1.00 96.81 286 LEU A CA 1
ATOM 2077 C C . LEU A 1 286 ? 46.519 -7.529 -41.043 1.00 96.81 286 LEU A C 1
ATOM 2079 O O . LEU A 1 286 ? 47.017 -8.264 -41.889 1.00 96.81 286 LEU A O 1
ATOM 2083 N N . SER A 1 287 ? 45.212 -7.329 -40.961 1.00 97.38 287 SER A N 1
ATOM 2084 C CA . SER A 1 287 ? 44.238 -7.805 -41.939 1.00 97.38 287 SER A CA 1
ATOM 2085 C C . SER A 1 287 ? 43.798 -6.637 -42.808 1.00 97.38 287 SER A C 1
ATOM 2087 O O . SER A 1 287 ? 43.334 -5.627 -42.279 1.00 97.38 287 SER A O 1
ATOM 2089 N N . LEU A 1 288 ? 43.913 -6.790 -44.124 1.00 97.62 288 LEU A N 1
ATOM 2090 C CA . LEU A 1 288 ? 43.358 -5.872 -45.111 1.00 97.62 288 LEU A CA 1
ATOM 2091 C C . LEU A 1 288 ? 42.202 -6.551 -45.828 1.00 97.62 288 LEU A C 1
ATOM 2093 O O . LEU A 1 288 ? 42.333 -7.674 -46.301 1.00 97.62 288 LEU A O 1
ATOM 2097 N N . THR A 1 289 ? 41.084 -5.858 -45.933 1.00 97.88 289 THR A N 1
ATOM 2098 C CA . THR A 1 289 ? 39.894 -6.343 -46.621 1.00 97.88 289 THR A CA 1
ATOM 2099 C C . THR A 1 289 ? 39.486 -5.320 -47.671 1.00 97.88 289 THR A C 1
ATOM 2101 O O . THR A 1 289 ? 39.407 -4.130 -47.369 1.00 97.88 289 THR A O 1
ATOM 2104 N N . ILE A 1 290 ? 39.181 -5.788 -48.880 1.00 97.19 290 ILE A N 1
ATOM 2105 C CA . ILE A 1 290 ? 38.520 -5.010 -49.931 1.00 97.19 290 ILE A CA 1
ATOM 2106 C C . ILE A 1 290 ? 37.167 -5.666 -50.206 1.00 97.19 290 ILE A C 1
ATOM 2108 O O . ILE A 1 290 ? 37.091 -6.871 -50.433 1.00 97.19 290 ILE A O 1
ATOM 2112 N N . ILE A 1 291 ? 36.101 -4.876 -50.183 1.00 95.56 291 ILE A N 1
ATOM 2113 C CA . ILE A 1 291 ? 34.723 -5.304 -50.442 1.00 95.56 291 ILE A CA 1
ATOM 2114 C C . ILE A 1 291 ? 34.198 -4.424 -51.565 1.00 95.56 291 ILE A C 1
ATOM 2116 O O . ILE A 1 291 ? 34.102 -3.218 -51.383 1.00 95.56 291 ILE A O 1
ATOM 2120 N N . GLN A 1 292 ? 33.816 -4.999 -52.697 1.00 95.06 292 GLN A N 1
ATOM 2121 C CA . GLN A 1 292 ? 32.925 -4.331 -53.635 1.00 95.06 292 GLN A CA 1
ATOM 2122 C C . GLN A 1 292 ? 31.483 -4.703 -53.289 1.00 95.06 292 GLN A C 1
ATOM 2124 O O . GLN A 1 292 ? 31.193 -5.869 -53.020 1.00 95.06 292 GLN A O 1
ATOM 2129 N N . PHE A 1 293 ? 30.582 -3.729 -53.301 1.00 93.81 293 PHE A N 1
ATOM 2130 C CA . PHE A 1 293 ? 29.158 -3.944 -53.058 1.00 93.81 293 PHE A CA 1
ATOM 2131 C C . PHE A 1 293 ? 28.337 -3.422 -54.236 1.00 93.81 293 PHE A C 1
ATOM 2133 O O . PHE A 1 293 ? 28.691 -2.424 -54.864 1.00 93.81 293 PHE A O 1
ATOM 2140 N N . SER A 1 294 ? 27.250 -4.122 -54.542 1.00 92.12 294 SER A N 1
ATOM 2141 C CA . SER A 1 294 ? 26.339 -3.816 -55.649 1.00 92.12 294 SER A CA 1
ATOM 2142 C C . SER A 1 294 ? 24.962 -3.398 -55.146 1.00 92.12 294 SER A C 1
ATOM 2144 O O . SER A 1 294 ? 24.690 -3.504 -53.954 1.00 92.12 294 SER A O 1
ATOM 2146 N N . HIS A 1 295 ? 24.083 -2.949 -56.042 1.00 89.69 295 HIS A N 1
ATOM 2147 C CA . HIS A 1 295 ? 22.702 -2.595 -55.685 1.00 89.69 295 HIS A CA 1
ATOM 2148 C C . HIS A 1 295 ? 21.887 -3.761 -55.102 1.00 89.69 295 HIS A C 1
ATOM 2150 O O . HIS A 1 295 ? 20.875 -3.517 -54.452 1.00 89.69 295 HIS A O 1
ATOM 2156 N N . ASP A 1 296 ? 22.342 -5.003 -55.288 1.00 89.75 296 ASP A N 1
ATOM 2157 C CA . ASP A 1 296 ? 21.715 -6.198 -54.718 1.00 89.75 296 ASP A CA 1
ATOM 2158 C C . ASP A 1 296 ? 22.064 -6.414 -53.232 1.00 89.75 296 ASP A C 1
ATOM 2160 O O . ASP A 1 296 ? 21.582 -7.367 -52.616 1.00 89.75 296 ASP A O 1
ATOM 2164 N N . VAL A 1 297 ? 22.930 -5.577 -52.641 1.00 91.25 297 VAL A N 1
ATOM 2165 C CA . VAL A 1 297 ? 23.290 -5.688 -51.224 1.00 91.25 297 VAL A CA 1
ATOM 2166 C C . VAL A 1 297 ? 22.140 -5.214 -50.334 1.00 91.25 297 VAL A C 1
ATOM 2168 O O . VAL A 1 297 ? 21.621 -4.108 -50.486 1.00 91.25 297 VAL A O 1
ATOM 2171 N N . ASP A 1 298 ? 21.762 -6.034 -49.356 1.00 92.50 298 ASP A N 1
ATOM 2172 C CA . ASP A 1 298 ? 20.826 -5.608 -48.318 1.00 92.50 298 ASP A CA 1
ATOM 2173 C C . ASP A 1 298 ? 21.500 -4.565 -47.411 1.00 92.50 298 ASP A C 1
ATOM 2175 O O . ASP A 1 298 ? 22.577 -4.802 -46.858 1.00 92.50 298 ASP A O 1
ATOM 2179 N N . SER A 1 299 ? 20.882 -3.393 -47.258 1.00 89.06 299 SER A N 1
ATOM 2180 C CA . SER A 1 299 ? 21.500 -2.266 -46.551 1.00 89.06 299 SER A CA 1
ATOM 2181 C C . SER A 1 299 ? 21.666 -2.520 -45.048 1.00 89.06 299 SER A C 1
ATOM 2183 O O . SER A 1 299 ? 22.623 -2.026 -44.437 1.00 89.06 299 SER A O 1
ATOM 2185 N N . ALA A 1 300 ? 20.786 -3.324 -44.442 1.00 88.00 300 ALA A N 1
ATOM 2186 C CA . ALA A 1 300 ? 20.895 -3.711 -43.040 1.00 88.00 300 ALA A CA 1
ATOM 2187 C C . ALA A 1 300 ? 22.025 -4.732 -42.845 1.00 88.00 300 ALA A C 1
ATOM 2189 O O . ALA A 1 300 ? 22.853 -4.563 -41.949 1.00 88.00 300 ALA A O 1
ATOM 2190 N N . ALA A 1 301 ? 22.121 -5.732 -43.724 1.00 86.44 301 ALA A N 1
ATOM 2191 C CA . ALA A 1 301 ? 23.224 -6.687 -43.747 1.00 86.44 301 ALA A CA 1
ATOM 2192 C C . ALA A 1 301 ? 24.571 -5.997 -44.011 1.00 86.44 301 ALA A C 1
ATOM 2194 O O . ALA A 1 301 ? 25.567 -6.334 -43.374 1.00 86.44 301 ALA A O 1
ATOM 2195 N N . PHE A 1 302 ? 24.604 -4.993 -44.893 1.00 91.06 302 PHE A N 1
ATOM 2196 C CA . PHE A 1 302 ? 25.797 -4.190 -45.163 1.00 91.06 302 PHE A CA 1
ATOM 2197 C C . PHE A 1 302 ? 26.228 -3.372 -43.942 1.00 91.06 302 PHE A C 1
ATOM 2199 O O . PHE A 1 302 ? 27.404 -3.358 -43.587 1.00 91.06 302 PHE A O 1
ATOM 2206 N N . THR A 1 303 ? 25.278 -2.738 -43.253 1.00 91.19 303 THR A N 1
ATOM 2207 C CA . THR A 1 303 ? 25.560 -2.005 -42.009 1.00 91.19 303 THR A CA 1
ATOM 2208 C C . THR A 1 303 ? 26.098 -2.945 -40.928 1.00 91.19 303 THR A C 1
ATOM 2210 O O . THR A 1 303 ? 27.117 -2.653 -40.303 1.00 91.19 303 THR A O 1
ATOM 2213 N N . ALA A 1 304 ? 25.472 -4.113 -40.766 1.00 88.94 304 ALA A N 1
ATOM 2214 C CA . ALA A 1 304 ? 25.905 -5.134 -39.817 1.00 88.94 304 ALA A CA 1
ATOM 2215 C C . ALA A 1 304 ? 27.286 -5.722 -40.158 1.00 88.94 304 ALA A C 1
ATOM 2217 O O . ALA A 1 304 ? 28.064 -6.011 -39.254 1.00 88.94 304 ALA A O 1
ATOM 2218 N N . LEU A 1 305 ? 27.619 -5.864 -41.446 1.00 89.62 305 LEU A N 1
ATOM 2219 C CA . LEU A 1 305 ? 28.932 -6.330 -41.903 1.00 89.62 305 LEU A CA 1
ATOM 2220 C C . LEU A 1 305 ? 30.061 -5.385 -41.473 1.00 89.62 305 LEU A C 1
ATOM 2222 O O . LEU A 1 305 ? 31.173 -5.836 -41.191 1.00 89.62 305 LEU A O 1
ATOM 2226 N N . LEU A 1 306 ? 29.792 -4.078 -41.465 1.00 92.75 306 LEU A N 1
ATOM 2227 C CA . LEU A 1 306 ? 30.777 -3.070 -41.087 1.00 92.75 306 LEU A CA 1
ATOM 2228 C C . LEU A 1 306 ? 30.851 -2.878 -39.567 1.00 92.75 306 LEU A C 1
ATOM 2230 O O . LEU A 1 306 ? 31.949 -2.645 -39.064 1.00 92.75 306 LEU A O 1
ATOM 2234 N N . ASP A 1 307 ? 29.737 -3.047 -38.845 1.00 91.88 307 ASP A N 1
ATOM 2235 C CA . ASP A 1 307 ? 29.640 -2.946 -37.375 1.00 91.88 307 ASP A CA 1
ATOM 2236 C C . ASP A 1 307 ? 30.309 -1.676 -36.809 1.00 91.88 307 ASP A C 1
ATOM 2238 O O . ASP A 1 307 ? 31.086 -1.730 -35.856 1.00 91.88 307 ASP A O 1
ATOM 2242 N N . VAL A 1 308 ? 30.048 -0.529 -37.444 1.00 92.19 308 VAL A N 1
ATOM 2243 C CA . VAL A 1 308 ? 30.652 0.759 -37.072 1.00 92.19 308 VAL A CA 1
ATOM 2244 C C . VAL A 1 308 ? 30.076 1.246 -35.745 1.00 92.19 308 VAL A C 1
ATOM 2246 O O . VAL A 1 308 ? 28.859 1.381 -35.601 1.00 92.19 308 VAL A O 1
ATOM 2249 N N . LYS A 1 309 ? 30.947 1.557 -34.781 1.00 90.19 309 LYS A N 1
ATOM 2250 C CA . LYS A 1 309 ? 30.536 2.107 -33.480 1.00 90.19 309 LYS A CA 1
ATOM 2251 C C . LYS A 1 309 ? 30.274 3.622 -33.541 1.00 90.19 309 LYS A C 1
ATOM 2253 O O . LYS A 1 309 ? 30.910 4.321 -34.330 1.00 90.19 309 LYS A O 1
ATOM 2258 N N . PRO A 1 310 ? 29.334 4.147 -32.729 1.00 86.56 310 PRO A N 1
ATOM 2259 C CA . PRO A 1 310 ? 29.099 5.585 -32.632 1.00 86.56 310 PRO A CA 1
ATOM 2260 C C . PRO A 1 310 ? 30.287 6.306 -31.981 1.00 86.56 310 PRO A C 1
ATOM 2262 O O . PRO A 1 310 ? 30.971 5.737 -31.133 1.00 86.56 310 PRO A O 1
ATOM 2265 N N . ASP A 1 311 ? 30.484 7.575 -32.347 1.00 89.62 311 ASP A N 1
ATOM 2266 C CA . ASP A 1 311 ? 31.573 8.414 -31.836 1.00 89.62 311 ASP A CA 1
ATOM 2267 C C . ASP A 1 311 ? 31.607 8.465 -30.303 1.00 89.62 311 ASP A C 1
ATOM 2269 O O . ASP A 1 311 ? 30.591 8.710 -29.645 1.00 89.62 311 ASP A O 1
ATOM 2273 N N . GLY A 1 312 ? 32.796 8.303 -29.724 1.00 90.75 312 GLY A N 1
ATOM 2274 C CA . GLY A 1 312 ? 32.952 8.349 -28.277 1.00 90.75 312 GLY A CA 1
ATOM 2275 C C . GLY A 1 312 ? 34.344 7.975 -27.783 1.00 90.75 312 GLY A C 1
ATOM 2276 O O . GLY A 1 312 ? 35.150 7.366 -28.487 1.00 90.75 312 GLY A O 1
ATOM 2277 N N . ALA A 1 313 ? 34.629 8.349 -26.536 1.00 89.50 313 ALA A N 1
ATOM 2278 C CA . ALA A 1 313 ? 35.807 7.863 -25.829 1.00 89.50 313 ALA A CA 1
ATOM 2279 C C . ALA A 1 313 ? 35.592 6.406 -25.390 1.00 89.50 313 ALA A C 1
ATOM 2281 O O . ALA A 1 313 ? 34.522 6.064 -24.889 1.00 89.50 313 ALA A O 1
ATOM 2282 N N . GLN A 1 314 ? 36.625 5.575 -25.531 1.00 87.19 314 GLN A N 1
ATOM 2283 C CA . GLN A 1 314 ? 36.632 4.178 -25.093 1.00 87.19 314 GLN A CA 1
ATOM 2284 C C . GLN A 1 314 ? 37.755 3.955 -24.074 1.00 87.19 314 GLN A C 1
ATOM 2286 O O . GLN A 1 314 ? 38.720 4.719 -24.009 1.00 87.19 314 GLN A O 1
ATOM 2291 N N . GLN A 1 315 ? 37.663 2.896 -23.265 1.00 81.88 315 GLN A N 1
ATOM 2292 C CA . GLN A 1 315 ? 38.775 2.526 -22.383 1.00 81.88 315 GLN A CA 1
ATOM 2293 C C . GLN A 1 315 ? 40.019 2.212 -23.231 1.00 81.88 315 GLN A C 1
ATOM 2295 O O . GLN A 1 315 ? 40.007 1.287 -24.040 1.00 81.88 315 GLN A O 1
ATOM 2300 N N . GLY A 1 316 ? 41.073 3.021 -23.079 1.00 85.06 316 GLY A N 1
ATOM 2301 C CA . GLY A 1 316 ? 42.318 2.871 -23.838 1.00 85.06 316 GLY A CA 1
ATOM 2302 C C . GLY A 1 316 ? 42.243 3.287 -25.315 1.00 85.06 316 GLY A C 1
ATOM 2303 O O . GLY A 1 316 ? 43.126 2.906 -26.077 1.00 85.06 316 GLY A O 1
ATOM 2304 N N . GLY A 1 317 ? 41.222 4.045 -25.745 1.00 92.19 317 GLY A N 1
ATOM 2305 C CA . GLY A 1 317 ? 41.105 4.479 -27.141 1.00 92.19 317 GLY A CA 1
ATOM 2306 C C . GLY A 1 317 ? 39.858 5.309 -27.460 1.00 92.19 317 GLY A C 1
ATOM 2307 O O . GLY A 1 317 ? 39.336 6.025 -26.606 1.00 92.19 317 GLY A O 1
ATOM 2308 N N . TYR A 1 318 ? 39.394 5.254 -28.708 1.00 95.19 318 TYR A N 1
ATOM 2309 C CA . TYR A 1 318 ? 38.248 6.034 -29.185 1.00 95.19 318 TYR A CA 1
ATOM 2310 C C . TYR A 1 318 ? 37.570 5.381 -30.389 1.00 95.19 318 TYR A C 1
ATOM 2312 O O . TYR A 1 318 ? 38.188 4.585 -31.096 1.00 95.19 318 TYR A O 1
ATOM 2320 N N . ASP A 1 319 ? 36.323 5.778 -30.629 1.00 95.69 319 ASP A N 1
ATOM 2321 C CA . ASP A 1 319 ? 35.616 5.573 -31.889 1.00 95.69 319 ASP A CA 1
ATOM 2322 C C . ASP A 1 319 ? 35.341 6.940 -32.525 1.00 95.69 319 ASP A C 1
ATOM 2324 O O . ASP A 1 319 ? 34.941 7.891 -31.841 1.00 95.69 319 ASP A O 1
ATOM 2328 N N . ARG A 1 320 ? 35.602 7.063 -33.826 1.00 95.31 320 ARG A N 1
ATOM 2329 C CA . ARG A 1 320 ? 35.376 8.293 -34.587 1.00 95.31 320 ARG A CA 1
ATOM 2330 C C . ARG A 1 320 ? 34.893 7.972 -35.987 1.00 95.31 320 ARG A C 1
ATOM 2332 O O . ARG A 1 320 ? 35.528 7.207 -36.705 1.00 95.31 320 ARG A O 1
ATOM 2339 N N . THR A 1 321 ? 33.837 8.647 -36.405 1.00 95.50 321 THR A N 1
ATOM 2340 C CA . THR A 1 321 ? 33.283 8.578 -37.750 1.00 95.50 321 THR A CA 1
ATOM 2341 C C . THR A 1 321 ? 33.347 9.940 -38.430 1.00 95.50 321 THR A C 1
ATOM 2343 O O . THR A 1 321 ? 33.284 10.993 -37.795 1.00 95.50 321 THR A O 1
ATOM 2346 N N . GLN A 1 322 ? 33.524 9.943 -39.748 1.00 93.25 322 GLN A N 1
ATOM 2347 C CA . GLN A 1 322 ? 33.560 11.169 -40.534 1.00 93.25 322 GLN A CA 1
ATOM 2348 C C . GLN A 1 322 ? 33.046 10.912 -41.947 1.00 93.25 322 GLN A C 1
ATOM 2350 O O . GLN A 1 322 ? 33.356 9.893 -42.555 1.00 93.25 322 GLN A O 1
ATOM 2355 N N . SER A 1 323 ? 32.287 11.858 -42.495 1.00 90.75 323 SER A N 1
ATOM 2356 C CA . SER A 1 323 ? 31.936 11.870 -43.917 1.00 90.75 323 SER A CA 1
ATOM 2357 C C . SER A 1 323 ? 32.618 13.046 -44.605 1.00 90.75 323 SER A C 1
ATOM 2359 O O . SER A 1 323 ? 32.461 14.183 -44.164 1.00 90.75 323 SER A O 1
ATOM 2361 N N . ILE A 1 324 ? 33.373 12.782 -45.671 1.00 88.88 324 ILE A N 1
ATOM 2362 C CA . ILE A 1 324 ? 34.095 13.796 -46.453 1.00 88.88 324 ILE A CA 1
ATOM 2363 C C . ILE A 1 324 ? 33.901 13.467 -47.933 1.00 88.88 324 ILE A C 1
ATOM 2365 O O . ILE A 1 324 ? 34.135 12.331 -48.336 1.00 88.88 324 ILE A O 1
ATOM 2369 N N . ASP A 1 325 ? 33.450 14.432 -48.735 1.00 84.75 325 ASP A N 1
ATOM 2370 C CA . ASP A 1 325 ? 33.315 14.311 -50.198 1.00 84.75 325 ASP A CA 1
ATOM 2371 C C . ASP A 1 325 ? 32.572 13.048 -50.684 1.00 84.75 325 ASP A C 1
ATOM 2373 O O . ASP A 1 325 ? 32.954 12.402 -51.659 1.00 84.75 325 ASP A O 1
ATOM 2377 N N . GLY A 1 326 ? 31.493 12.669 -49.989 1.00 82.75 326 GLY A N 1
ATOM 2378 C CA . GLY A 1 326 ? 30.680 11.495 -50.342 1.00 82.75 326 GLY A CA 1
ATOM 2379 C C . GLY A 1 326 ? 31.310 10.146 -49.979 1.00 82.75 326 GLY A C 1
ATOM 2380 O O . GLY A 1 326 ? 30.794 9.106 -50.391 1.00 82.75 326 GLY A O 1
ATOM 2381 N N . ARG A 1 327 ? 32.395 10.160 -49.200 1.00 91.00 327 ARG A N 1
ATOM 2382 C CA . ARG A 1 327 ? 33.031 8.988 -48.594 1.00 91.00 327 ARG A CA 1
ATOM 2383 C C . ARG A 1 327 ? 32.815 8.984 -47.093 1.00 91.00 327 ARG A C 1
ATOM 2385 O O . ARG A 1 327 ? 32.689 10.045 -46.482 1.00 91.00 327 ARG A O 1
ATOM 2392 N N . PHE A 1 328 ? 32.812 7.797 -46.505 1.00 94.94 328 PHE A N 1
ATOM 2393 C CA . PHE A 1 328 ? 32.687 7.611 -45.064 1.00 94.94 328 PHE A CA 1
ATOM 2394 C C . PHE A 1 328 ? 33.926 6.931 -44.502 1.00 94.94 328 PHE A C 1
ATOM 2396 O O . PHE A 1 328 ? 34.448 5.985 -45.085 1.00 94.94 328 PHE A O 1
ATOM 2403 N N . TYR A 1 329 ? 34.376 7.425 -43.361 1.00 96.06 329 TYR A N 1
ATOM 2404 C CA . TYR A 1 329 ? 35.564 6.990 -42.654 1.00 96.06 329 TYR A CA 1
ATOM 2405 C C . TYR A 1 329 ? 35.164 6.619 -41.230 1.00 96.06 329 TYR A C 1
ATOM 2407 O O . TYR A 1 329 ? 34.432 7.375 -40.591 1.00 96.06 329 TYR A O 1
ATOM 2415 N N . ALA A 1 330 ? 35.655 5.489 -40.729 1.00 96.75 330 ALA A N 1
ATOM 2416 C CA . ALA A 1 330 ? 35.540 5.131 -39.321 1.00 96.75 330 ALA A CA 1
ATOM 2417 C C . ALA A 1 330 ? 36.884 4.662 -38.766 1.00 96.75 330 ALA A C 1
ATOM 2419 O O . ALA A 1 330 ? 37.607 3.899 -39.411 1.00 96.75 330 ALA A O 1
ATOM 2420 N N . GLU A 1 331 ? 37.204 5.135 -37.570 1.00 97.25 331 GLU A N 1
ATOM 2421 C CA . GLU A 1 331 ? 38.407 4.819 -36.813 1.00 97.25 331 GLU A CA 1
ATOM 2422 C C . GLU A 1 331 ? 37.984 4.233 -35.472 1.00 97.25 331 GLU A C 1
ATOM 2424 O O . GLU A 1 331 ? 37.249 4.869 -34.717 1.00 97.25 331 GLU A O 1
ATOM 2429 N N . GLU A 1 332 ? 38.462 3.032 -35.175 1.00 96.69 332 GLU A N 1
ATOM 2430 C CA . GLU A 1 332 ? 38.251 2.365 -33.897 1.00 96.69 332 GLU A CA 1
ATOM 2431 C C . GLU A 1 332 ? 39.625 2.033 -33.322 1.00 96.69 332 GLU A C 1
ATOM 2433 O O . GLU A 1 332 ? 40.349 1.175 -33.833 1.00 96.69 332 GLU A O 1
ATOM 2438 N N . VAL A 1 333 ? 40.008 2.740 -32.265 1.00 96.88 333 VAL A N 1
ATOM 2439 C CA . VAL A 1 333 ? 41.281 2.545 -31.571 1.00 96.88 333 VAL A CA 1
ATOM 2440 C C . VAL A 1 333 ? 41.009 1.919 -30.215 1.00 96.88 333 VAL A C 1
ATOM 2442 O O . VAL A 1 333 ? 40.104 2.335 -29.486 1.00 96.88 333 VAL A O 1
ATOM 2445 N N . ARG A 1 334 ? 41.791 0.899 -29.882 1.00 94.94 334 ARG A N 1
ATOM 2446 C CA . ARG A 1 334 ? 41.828 0.226 -28.583 1.00 94.94 334 ARG A CA 1
ATOM 2447 C C . ARG A 1 334 ? 43.274 0.213 -28.086 1.00 94.94 334 ARG A C 1
ATOM 2449 O O . ARG A 1 334 ? 44.188 0.605 -28.806 1.00 94.94 334 ARG A O 1
ATOM 2456 N N . GLU A 1 335 ? 43.489 -0.301 -26.880 1.00 91.00 335 GLU A N 1
ATOM 2457 C CA . GLU A 1 335 ? 44.809 -0.307 -26.235 1.00 91.00 335 GLU A CA 1
ATOM 2458 C C . GLU A 1 335 ? 45.895 -1.035 -27.053 1.00 91.00 335 GLU A C 1
ATOM 2460 O O . GLU A 1 335 ? 47.036 -0.585 -27.105 1.00 91.00 335 GLU A O 1
ATOM 2465 N N . ALA A 1 336 ? 45.541 -2.136 -27.729 1.00 90.12 336 ALA A N 1
ATOM 2466 C CA . ALA A 1 336 ? 46.486 -2.980 -28.471 1.00 90.12 336 ALA A CA 1
ATOM 2467 C C . ALA A 1 336 ? 46.089 -3.239 -29.936 1.00 90.12 336 ALA A C 1
ATOM 2469 O O . ALA A 1 33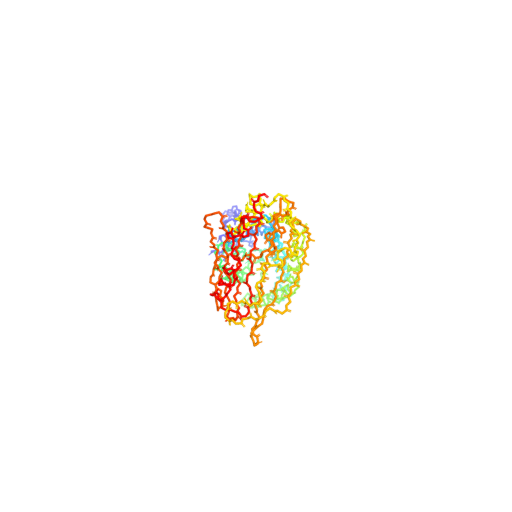6 ? 46.705 -4.069 -30.606 1.00 90.12 336 ALA A O 1
ATOM 2470 N N . SER A 1 337 ? 45.049 -2.573 -30.441 1.00 94.50 337 SER A N 1
ATOM 2471 C CA . SER A 1 337 ? 44.576 -2.762 -31.812 1.00 94.50 337 SER A CA 1
ATOM 2472 C C . SER A 1 337 ? 43.943 -1.502 -32.382 1.00 94.50 337 SER A C 1
ATOM 2474 O O . SER A 1 337 ? 43.430 -0.649 -31.659 1.00 94.50 337 SER A O 1
ATOM 2476 N N . SER A 1 338 ? 43.984 -1.393 -33.705 1.00 96.69 338 SER A N 1
ATOM 2477 C CA . SER A 1 338 ? 43.307 -0.337 -34.453 1.00 96.69 338 SER A CA 1
ATOM 2478 C C . SER A 1 338 ? 42.541 -0.946 -35.617 1.00 96.69 338 SER A C 1
ATOM 2480 O O . SER A 1 338 ? 42.960 -1.963 -36.180 1.00 96.69 338 SER A O 1
ATOM 2482 N N . ARG A 1 339 ? 41.430 -0.313 -35.982 1.00 97.38 339 ARG A N 1
ATOM 2483 C CA . ARG A 1 339 ? 40.619 -0.643 -37.149 1.00 97.38 339 ARG A CA 1
ATOM 2484 C C . ARG A 1 339 ? 40.244 0.639 -37.878 1.00 97.38 339 ARG A C 1
ATOM 2486 O O . ARG A 1 339 ? 39.752 1.590 -37.282 1.00 97.38 339 ARG A O 1
ATOM 2493 N N . TYR A 1 340 ? 40.491 0.644 -39.177 1.00 97.56 340 TYR A N 1
ATOM 2494 C CA . TYR A 1 340 ? 40.190 1.740 -40.079 1.00 97.56 340 TYR A CA 1
ATOM 2495 C C . TYR A 1 340 ? 39.284 1.239 -41.191 1.00 97.56 340 TYR A C 1
ATOM 2497 O O . TYR A 1 340 ? 39.610 0.252 -41.850 1.00 97.56 340 TYR A O 1
ATOM 2505 N N . ILE A 1 341 ? 38.156 1.910 -41.394 1.00 97.62 341 ILE A N 1
ATOM 2506 C CA . ILE A 1 341 ? 37.178 1.592 -42.432 1.00 97.62 341 ILE A CA 1
ATOM 2507 C C . ILE A 1 341 ? 37.048 2.808 -43.335 1.00 97.62 341 ILE A C 1
ATOM 2509 O O . ILE A 1 341 ? 36.867 3.926 -42.853 1.00 97.62 341 ILE A O 1
ATOM 2513 N N . VAL A 1 342 ? 37.088 2.580 -44.645 1.00 96.00 342 VAL A N 1
ATOM 2514 C CA . VAL A 1 342 ? 36.802 3.605 -45.644 1.00 96.00 342 VAL A CA 1
ATOM 2515 C C . VAL A 1 342 ? 35.792 3.078 -46.645 1.00 96.00 342 VAL A C 1
ATOM 2517 O O . VAL A 1 342 ? 36.049 2.086 -47.322 1.00 96.00 342 VAL A O 1
ATOM 2520 N N . ILE A 1 343 ? 34.658 3.760 -46.754 1.00 94.88 343 ILE A N 1
ATOM 2521 C CA . ILE A 1 343 ? 33.589 3.480 -47.709 1.00 94.88 343 ILE A CA 1
ATOM 2522 C C . ILE A 1 343 ? 33.657 4.544 -48.798 1.00 94.88 343 ILE A C 1
ATOM 2524 O O . ILE A 1 343 ? 33.453 5.733 -48.539 1.00 94.88 343 ILE A O 1
ATOM 2528 N N . GLY A 1 344 ? 33.957 4.102 -50.012 1.00 91.50 344 GLY A N 1
ATOM 2529 C CA . GLY A 1 344 ? 33.966 4.919 -51.214 1.00 91.50 344 GLY A CA 1
ATOM 2530 C C . GLY A 1 344 ? 32.795 4.615 -52.142 1.00 91.50 344 GLY A C 1
ATOM 2531 O O . GLY A 1 344 ? 31.745 4.113 -51.734 1.00 91.50 344 GLY A O 1
ATOM 2532 N N . ARG A 1 345 ? 32.985 4.918 -53.426 1.00 90.94 345 ARG A N 1
ATOM 2533 C CA . ARG A 1 345 ? 32.027 4.587 -54.492 1.00 90.94 345 ARG A CA 1
ATOM 2534 C C . ARG A 1 345 ? 32.137 3.111 -54.878 1.00 90.94 345 ARG A C 1
ATOM 2536 O O . ARG A 1 345 ? 33.084 2.716 -55.549 1.00 90.94 345 ARG A O 1
ATOM 2543 N N . GLY A 1 346 ? 31.182 2.306 -54.424 1.00 91.25 346 GLY A N 1
ATOM 2544 C CA . GLY A 1 346 ? 31.038 0.886 -54.757 1.00 91.25 346 GLY A CA 1
ATOM 2545 C C . GLY A 1 346 ? 32.042 -0.028 -54.066 1.00 91.25 346 GLY A C 1
ATOM 2546 O O . GLY A 1 346 ? 32.023 -1.233 -54.297 1.00 91.25 346 GLY A O 1
ATOM 2547 N N . VAL A 1 347 ? 32.920 0.524 -53.224 1.00 94.25 347 VAL A N 1
ATOM 2548 C CA . VAL A 1 347 ? 34.012 -0.210 -52.585 1.00 94.25 347 VAL A CA 1
ATOM 2549 C C . VAL A 1 347 ? 34.195 0.211 -51.129 1.00 94.25 347 VAL A C 1
ATOM 2551 O O . VAL A 1 347 ? 34.073 1.386 -50.784 1.00 94.25 347 VAL A O 1
ATOM 2554 N N . VAL A 1 348 ? 34.516 -0.754 -50.275 1.00 96.00 348 VAL A N 1
ATOM 2555 C CA . VAL A 1 348 ? 34.952 -0.565 -48.894 1.00 96.00 348 VAL A CA 1
ATOM 2556 C C . VAL A 1 348 ? 36.347 -1.143 -48.741 1.00 96.00 348 VAL A C 1
ATOM 2558 O O . VAL A 1 348 ? 36.642 -2.223 -49.255 1.00 96.00 348 VAL A O 1
ATOM 2561 N N . MET A 1 349 ? 37.190 -0.445 -47.993 1.00 96.94 349 MET A N 1
ATOM 2562 C CA . MET A 1 349 ? 38.450 -0.976 -47.498 1.00 96.94 349 MET A CA 1
ATOM 2563 C C . MET A 1 349 ? 38.450 -0.989 -45.978 1.00 96.94 349 MET A C 1
ATOM 2565 O O . MET A 1 349 ? 38.010 -0.029 -45.346 1.00 96.94 349 MET A O 1
ATOM 2569 N N . ILE A 1 350 ? 38.957 -2.073 -45.400 1.00 97.50 350 ILE A N 1
ATOM 2570 C CA . ILE A 1 350 ? 39.116 -2.223 -43.955 1.00 97.50 350 ILE A CA 1
ATOM 2571 C C . ILE A 1 350 ? 40.553 -2.640 -43.679 1.00 97.50 350 ILE A C 1
ATOM 2573 O O . ILE A 1 350 ? 41.024 -3.624 -44.242 1.00 97.50 350 ILE A O 1
ATOM 2577 N N . ALA A 1 351 ? 41.235 -1.922 -42.795 1.00 97.69 351 ALA A N 1
ATOM 2578 C CA . ALA A 1 351 ? 42.519 -2.328 -42.245 1.00 97.69 351 ALA A CA 1
ATOM 2579 C C . ALA A 1 351 ? 42.389 -2.490 -40.738 1.00 97.69 351 ALA A C 1
ATOM 2581 O O . ALA A 1 351 ? 41.971 -1.556 -40.060 1.00 97.69 351 ALA A O 1
ATOM 2582 N N . GLN A 1 352 ? 42.723 -3.663 -40.206 1.00 97.00 352 GLN A N 1
ATOM 2583 C CA . GLN A 1 352 ? 42.585 -3.927 -38.776 1.00 97.00 352 GLN A CA 1
ATOM 2584 C C . GLN A 1 352 ? 43.612 -4.911 -38.238 1.00 97.00 352 GLN A C 1
ATOM 2586 O O . GLN A 1 352 ? 44.067 -5.803 -38.951 1.00 97.00 352 GLN A O 1
ATOM 2591 N N . GLY A 1 353 ? 43.933 -4.792 -36.954 1.00 95.12 353 GLY A N 1
ATOM 2592 C CA . GLY A 1 353 ? 44.767 -5.762 -36.254 1.00 95.12 353 GLY A CA 1
ATOM 2593 C C . GLY A 1 353 ? 45.583 -5.144 -35.129 1.00 95.12 353 GLY A C 1
ATOM 2594 O O . GLY A 1 353 ? 45.287 -4.043 -34.665 1.00 95.12 353 GLY A O 1
ATOM 2595 N N . GLY A 1 354 ? 46.621 -5.863 -34.700 1.00 94.06 354 GLY A N 1
ATOM 2596 C CA . GLY A 1 354 ? 47.576 -5.420 -33.678 1.00 94.06 354 GLY A CA 1
ATOM 2597 C C . GLY A 1 354 ? 48.580 -4.411 -34.236 1.00 94.06 354 GLY A C 1
ATOM 2598 O O . GLY A 1 354 ? 49.783 -4.679 -34.254 1.00 94.06 354 GLY A O 1
ATOM 2599 N N . VAL A 1 355 ? 48.060 -3.306 -34.770 1.00 94.44 355 VAL A N 1
ATOM 2600 C CA . VAL A 1 355 ? 48.784 -2.235 -35.462 1.00 94.44 355 VAL A CA 1
ATOM 2601 C C . VAL A 1 355 ? 48.351 -0.874 -34.933 1.00 94.44 355 VAL A C 1
ATOM 2603 O O . VAL A 1 355 ? 47.277 -0.739 -34.340 1.00 94.44 355 VAL A O 1
ATOM 2606 N N . THR A 1 356 ? 49.172 0.145 -35.173 1.00 94.38 356 THR A N 1
ATOM 2607 C CA . THR A 1 356 ? 48.780 1.530 -34.897 1.00 94.38 356 THR A CA 1
ATOM 2608 C C . THR A 1 356 ? 47.794 2.040 -35.945 1.00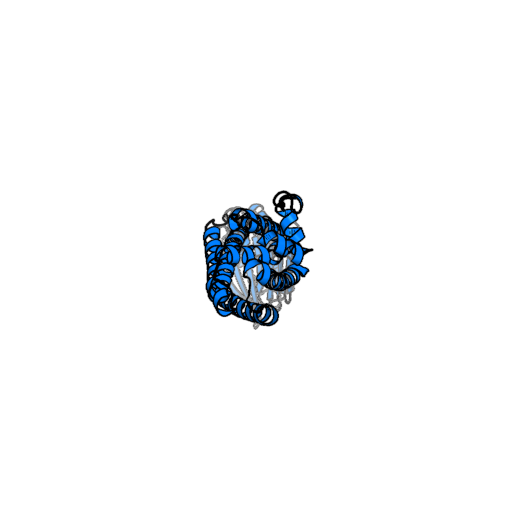 94.38 356 THR A C 1
ATOM 2610 O O . THR A 1 356 ? 47.729 1.537 -37.072 1.00 94.38 356 THR A O 1
ATOM 2613 N N . MET A 1 357 ? 47.048 3.088 -35.595 1.00 96.12 357 MET A N 1
ATOM 2614 C CA . MET A 1 357 ? 46.104 3.719 -36.515 1.00 96.12 357 MET A CA 1
ATOM 2615 C C . MET A 1 357 ? 46.789 4.245 -37.788 1.00 96.12 357 MET A C 1
ATOM 2617 O O . MET A 1 357 ? 46.270 4.070 -38.889 1.00 96.12 357 MET A O 1
ATOM 2621 N N . ASP A 1 358 ? 47.995 4.805 -37.658 1.00 95.19 358 ASP A N 1
ATOM 2622 C CA . ASP A 1 358 ? 48.781 5.289 -38.799 1.00 95.19 358 ASP A CA 1
ATOM 2623 C C . ASP A 1 358 ? 49.197 4.150 -39.738 1.00 95.19 358 ASP A C 1
ATOM 2625 O O . ASP A 1 358 ? 49.154 4.302 -40.957 1.00 95.19 358 ASP A O 1
ATOM 2629 N N . GLN A 1 359 ? 49.547 2.981 -39.189 1.00 94.56 359 GLN A N 1
ATOM 2630 C CA . GLN A 1 359 ? 49.858 1.791 -39.986 1.00 94.56 359 GLN A CA 1
ATOM 2631 C C . GLN A 1 359 ? 48.621 1.272 -40.727 1.00 94.56 359 GLN A C 1
ATOM 2633 O O . GLN A 1 359 ? 48.714 0.940 -41.910 1.00 94.56 359 GLN A O 1
ATOM 2638 N N . ALA A 1 360 ? 47.460 1.237 -40.062 1.00 95.81 360 ALA A N 1
ATOM 2639 C CA . ALA A 1 360 ? 46.199 0.850 -40.692 1.00 95.81 360 ALA A CA 1
ATOM 2640 C C . ALA A 1 360 ? 45.824 1.811 -41.835 1.00 95.81 360 ALA A C 1
ATOM 2642 O O . ALA A 1 360 ? 45.487 1.361 -42.932 1.00 95.81 360 ALA A O 1
ATOM 2643 N N . ARG A 1 361 ? 45.954 3.128 -41.621 1.00 96.06 361 ARG A N 1
ATOM 2644 C CA . ARG A 1 361 ? 45.689 4.148 -42.646 1.00 96.06 361 ARG A CA 1
ATOM 2645 C C . ARG A 1 361 ? 46.653 4.037 -43.828 1.00 96.06 361 ARG A C 1
ATOM 2647 O O . ARG A 1 361 ? 46.199 3.939 -44.966 1.00 96.06 361 ARG A O 1
ATOM 2654 N N . ALA A 1 362 ? 47.958 3.962 -43.565 1.00 94.81 362 ALA A N 1
ATOM 2655 C CA . ALA A 1 362 ? 48.977 3.833 -44.606 1.00 94.81 362 ALA A CA 1
ATOM 2656 C C . ALA A 1 362 ? 48.764 2.580 -45.475 1.00 94.81 362 ALA A C 1
ATOM 2658 O O . ALA A 1 362 ? 48.982 2.603 -46.690 1.00 94.81 362 ALA A O 1
ATOM 2659 N N . ALA A 1 363 ? 48.310 1.476 -44.875 1.00 94.06 363 ALA A N 1
ATOM 2660 C CA . ALA A 1 363 ? 48.020 0.252 -45.610 1.00 94.06 363 ALA A CA 1
ATOM 2661 C C . ALA A 1 363 ? 46.830 0.410 -46.576 1.00 94.06 363 ALA A C 1
ATOM 2663 O O . ALA A 1 363 ? 46.917 -0.029 -47.723 1.00 94.06 363 ALA A O 1
ATOM 2664 N N . VAL A 1 364 ? 45.758 1.093 -46.158 1.00 94.81 364 VAL A N 1
ATOM 2665 C CA . VAL A 1 364 ? 44.624 1.433 -47.040 1.00 94.81 364 VAL A CA 1
ATOM 2666 C C . VAL A 1 364 ? 45.053 2.394 -48.156 1.00 94.81 364 VAL A C 1
ATOM 2668 O O . VAL A 1 364 ? 44.684 2.211 -49.319 1.00 94.81 364 VAL A O 1
ATOM 2671 N N . GLU A 1 365 ? 45.870 3.396 -47.833 1.00 92.88 365 GLU A N 1
ATOM 2672 C CA . GLU A 1 365 ? 46.385 4.373 -48.803 1.00 92.88 365 GLU A CA 1
ATOM 2673 C C . GLU A 1 365 ? 47.268 3.729 -49.882 1.00 92.88 365 GLU A C 1
ATOM 2675 O O . GLU A 1 365 ? 47.206 4.134 -51.043 1.00 92.88 365 GLU A O 1
ATOM 2680 N N . THR A 1 366 ? 48.028 2.688 -49.529 1.00 91.31 366 THR A N 1
ATOM 2681 C CA . THR A 1 366 ? 48.891 1.950 -50.469 1.00 91.31 366 THR A CA 1
ATOM 2682 C C . THR A 1 366 ? 48.085 1.256 -51.573 1.00 91.31 366 THR A C 1
ATOM 2684 O O . THR A 1 366 ? 48.511 1.226 -52.730 1.00 91.31 366 THR A O 1
ATOM 2687 N N . ILE A 1 367 ? 46.905 0.726 -51.235 1.00 91.19 367 ILE A N 1
ATOM 2688 C CA . ILE A 1 367 ? 45.979 0.122 -52.206 1.00 91.19 367 ILE A CA 1
ATOM 2689 C C . ILE A 1 367 ? 45.363 1.221 -53.088 1.00 91.19 367 ILE A C 1
ATOM 2691 O O . ILE A 1 367 ? 45.315 1.100 -54.315 1.00 91.19 367 ILE A O 1
ATOM 2695 N N . GLY A 1 368 ? 44.964 2.333 -52.464 1.00 89.50 368 GLY A N 1
ATOM 2696 C CA . GLY A 1 368 ? 44.519 3.548 -53.139 1.00 89.50 368 GLY A CA 1
ATOM 2697 C C . GLY A 1 368 ? 43.036 3.529 -53.511 1.00 89.50 368 GLY A C 1
ATOM 2698 O O . GLY A 1 368 ? 42.653 3.087 -54.593 1.00 89.50 368 GLY A O 1
ATOM 2699 N N . LEU A 1 369 ? 42.196 4.117 -52.651 1.00 89.19 369 LEU A N 1
ATOM 2700 C CA . LEU A 1 369 ? 40.735 4.151 -52.824 1.00 89.19 369 LEU A CA 1
ATOM 2701 C C . LEU A 1 369 ? 40.288 4.721 -54.172 1.00 89.19 369 LEU A C 1
ATOM 2703 O O . LEU A 1 369 ? 39.462 4.123 -54.848 1.00 89.19 369 LEU A O 1
ATOM 2707 N N . GLN A 1 370 ? 40.855 5.858 -54.581 1.00 89.25 370 GLN A N 1
ATOM 2708 C CA . GLN A 1 370 ? 40.508 6.520 -55.845 1.00 89.25 370 GLN A CA 1
ATOM 2709 C C . GLN A 1 370 ? 40.750 5.620 -57.062 1.00 89.25 370 GLN A C 1
ATOM 2711 O O . GLN A 1 370 ? 39.991 5.666 -58.028 1.00 89.25 370 GLN A O 1
ATOM 2716 N N . ARG A 1 371 ? 41.796 4.786 -57.013 1.00 89.75 371 ARG A N 1
ATOM 2717 C CA . ARG A 1 371 ? 42.092 3.827 -58.078 1.00 89.75 371 ARG A CA 1
ATOM 2718 C C . ARG A 1 371 ? 41.008 2.757 -58.139 1.00 89.75 371 ARG A C 1
ATOM 2720 O O . ARG A 1 371 ? 40.516 2.473 -59.225 1.00 89.75 371 ARG A O 1
ATOM 2727 N N . LEU A 1 372 ? 40.617 2.207 -56.986 1.00 90.56 372 LEU A N 1
ATOM 2728 C CA . LEU A 1 372 ? 39.557 1.200 -56.906 1.00 90.56 372 LEU A CA 1
ATOM 2729 C C . LEU A 1 372 ? 38.209 1.765 -57.375 1.00 90.56 372 LEU A C 1
ATOM 2731 O O . LEU A 1 372 ? 37.544 1.147 -58.195 1.00 90.56 372 LEU A O 1
ATOM 2735 N N . GLU A 1 373 ? 37.841 2.969 -56.938 1.00 89.31 373 GLU A N 1
ATOM 2736 C CA . GLU A 1 373 ? 36.622 3.647 -57.398 1.00 89.31 373 GLU A CA 1
ATOM 2737 C C . GLU A 1 373 ? 36.635 3.890 -58.916 1.00 89.31 373 GLU A C 1
ATOM 2739 O O . GLU A 1 373 ? 35.613 3.731 -59.576 1.00 89.31 373 GLU A O 1
ATOM 2744 N N . GLY A 1 374 ? 37.786 4.243 -59.498 1.00 84.50 374 GLY A N 1
ATOM 2745 C CA . GLY A 1 374 ? 37.921 4.417 -60.947 1.00 84.50 374 GLY A CA 1
ATOM 2746 C C . GLY A 1 374 ? 37.834 3.106 -61.736 1.00 84.50 374 GLY A C 1
ATOM 2747 O O . GLY A 1 374 ? 37.312 3.099 -62.850 1.00 84.50 374 GLY A O 1
ATOM 2748 N N . MET A 1 375 ? 38.329 2.004 -61.168 1.00 79.69 375 MET A N 1
ATOM 2749 C CA . MET A 1 375 ? 38.268 0.676 -61.786 1.00 79.69 375 MET A CA 1
ATOM 2750 C C . MET A 1 375 ? 36.885 0.029 -61.666 1.00 79.69 375 MET A C 1
ATOM 2752 O O . MET A 1 375 ? 36.504 -0.729 -62.554 1.00 79.69 375 MET A O 1
ATOM 2756 N N . PHE A 1 376 ? 36.149 0.315 -60.589 1.00 70.44 376 PHE A N 1
ATOM 2757 C CA . PHE A 1 376 ? 34.951 -0.442 -60.200 1.00 70.44 376 PHE A CA 1
ATOM 2758 C C . PHE A 1 376 ? 33.668 0.396 -60.099 1.00 70.44 376 PHE A C 1
ATOM 2760 O O . PHE A 1 376 ? 32.603 -0.153 -59.832 1.00 70.44 376 PHE A O 1
ATOM 2767 N N . GLY A 1 377 ? 33.757 1.716 -60.285 1.00 59.91 377 GLY A N 1
ATOM 2768 C CA . GLY A 1 377 ? 32.646 2.664 -60.153 1.00 59.91 377 GLY A CA 1
ATOM 2769 C C . GLY A 1 377 ? 31.940 3.031 -61.462 1.00 59.91 377 GLY A C 1
ATOM 2770 O O . GLY A 1 377 ? 31.346 4.109 -61.521 1.00 59.91 377 GLY A O 1
ATOM 2771 N N . ARG A 1 378 ? 32.038 2.199 -62.508 1.00 54.72 378 ARG A N 1
ATOM 2772 C CA . ARG A 1 378 ? 31.300 2.365 -63.772 1.00 54.72 378 ARG A CA 1
ATOM 2773 C C . ARG A 1 378 ? 30.247 1.291 -63.959 1.00 54.72 378 ARG A C 1
ATOM 2775 O O . ARG A 1 378 ? 30.560 0.121 -63.652 1.00 54.72 378 ARG A O 1
#